Protein AF-0000000075575561 (afdb_homodimer)

InterPro domains:
  IPR001647 DNA-binding HTH domain, TetR-type [PF00440] (14-56)
  IPR001647 DNA-binding HTH domain, TetR-type [PS50977] (8-68)
  IPR009057 Homedomain-like superfamily [SSF46689] (5-78)

pLDDT: mean 93.34, std 9.16, range [44.0, 98.69]

Sequence (440 aa):
MGKYKVGKETKEKIYETSKTLFYEYGYTNTTCLKIAKESGANVGLINYYYGSKGGLGIDVYNEIMSSYKARVTEKLAELGIETSLLLQTAVEMRLINNNIRINKNFSRFYYDLLSENVIYKEQSVMTDFYRNLAESCGLNYSEFEIAFITYTNMGATQGSNLAYDAGLIDCSSLDFVNANIYLLLSNMRLDAKTIDAVILESQEIEKLFNVRIEKNFAISMGKYKVGKETKEKIYETSKTLFYEYGYTNTTCLKIAKESGANVGLINYYYGSKGGLGIDVYNEIMSSYKARVTEKLAELGIETSLLLQTAVEMRLINNNIRINKNFSRFYYDLLSENVIYKEQSVMTDFYRNLAESCGLNYSEFEIAFITYTNMGATQGSNLAYDAGLIDCSSLDFVNANIYLLLSNMRLDAKTIDAVILESQEIEKLFNVRIEKNFAIS

Solvent-accessible surface area (backbone atoms only — not comparable to full-atom values): 23310 Å² total; per-residue (Å²): 113,64,70,56,51,52,48,51,50,50,53,49,36,42,52,54,40,39,38,44,45,26,35,74,58,14,44,79,72,47,49,60,65,56,37,13,62,75,40,72,53,48,54,66,54,48,34,67,76,36,62,38,69,51,43,44,52,47,50,54,50,51,49,44,52,51,52,45,52,51,50,50,53,49,54,32,54,75,68,67,53,84,68,55,71,66,40,45,51,46,28,48,51,48,45,48,51,50,39,44,73,69,32,62,42,58,28,43,27,53,50,34,42,53,64,65,56,42,72,80,76,60,70,65,67,56,37,51,49,51,43,53,51,34,46,75,72,74,44,86,70,52,72,45,54,34,31,46,47,35,32,23,46,50,16,17,50,43,25,38,50,54,32,38,74,70,62,64,39,70,71,54,72,68,55,49,47,51,50,51,48,45,48,55,42,48,68,68,67,54,56,67,68,61,48,52,49,40,55,54,49,23,57,57,53,50,72,74,57,84,64,42,69,43,81,59,61,39,73,84,112,66,69,56,50,52,48,52,51,50,52,48,37,41,51,54,40,39,38,44,43,27,34,75,59,14,44,77,74,48,49,59,64,57,38,14,62,75,39,72,53,49,55,66,55,48,35,68,77,37,62,38,70,53,43,44,52,50,52,53,50,51,49,44,52,51,51,45,50,53,48,52,52,50,53,32,54,76,70,69,51,86,69,56,70,65,40,46,50,46,28,49,50,49,44,48,52,49,38,44,74,69,32,63,39,56,28,43,27,52,51,35,43,55,65,64,53,45,72,79,79,58,69,69,69,56,35,49,50,49,43,53,51,34,46,76,73,74,43,87,71,53,73,46,52,34,32,46,45,37,31,23,45,51,16,16,52,42,24,39,50,54,34,38,74,71,61,66,38,69,72,53,71,68,56,51,47,51,50,50,49,47,48,54,43,49,68,69,65,54,56,67,70,60,49,53,49,40,54,54,51,24,58,58,54,51,72,74,57,83,66,43,69,45,81,59,61,39,73,83

Radius of gyration: 23.65 Å; Cα contacts (8 Å, |Δi|>4): 477; chains: 2; bounding box: 53×62×73 Å

Organism: Acetobacterium woodii (strain ATCC 29683 / DSM 1030 / JCM 2381 / KCTC 1655 / WB1) (NCBI:txid931626)

Structure (mmCIF, N/CA/C/O backbone):
data_AF-0000000075575561-model_v1
#
loop_
_entity.id
_entity.type
_entity.pdbx_description
1 polymer 'Transcriptional regulator TetR family'
#
loop_
_atom_site.group_PDB
_atom_site.id
_atom_site.type_symbol
_atom_site.label_atom_id
_atom_site.label_alt_id
_atom_site.label_comp_id
_atom_site.label_asym_id
_atom_site.label_entity_id
_atom_site.label_seq_id
_atom_site.pdbx_PDB_ins_code
_atom_site.Cartn_x
_atom_site.Cartn_y
_atom_site.Cartn_z
_atom_site.occupancy
_atom_site.B_iso_or_equiv
_atom_site.auth_seq_id
_atom_site.auth_comp_id
_atom_site.auth_asym_id
_atom_site.auth_atom_id
_atom_site.pdbx_PDB_model_num
ATOM 1 N N . MET A 1 1 ? 23.312 18.672 33.469 1 46.94 1 MET A N 1
ATOM 2 C CA . MET A 1 1 ? 22.266 19.578 33 1 46.94 1 MET A CA 1
ATOM 3 C C . MET A 1 1 ? 22.641 20.203 31.688 1 46.94 1 MET A C 1
ATOM 5 O O . MET A 1 1 ? 21.797 20.344 30.797 1 46.94 1 MET A O 1
ATOM 9 N N . GLY A 1 2 ? 23.844 20.594 31.469 1 44 2 GLY A N 1
ATOM 10 C CA . GLY A 1 2 ? 24.359 21.219 30.25 1 44 2 GLY A CA 1
ATOM 11 C C . GLY A 1 2 ? 24.375 20.281 29.062 1 44 2 GLY A C 1
ATOM 12 O O . GLY A 1 2 ? 24.047 20.672 27.953 1 44 2 GLY A O 1
ATOM 13 N N . LYS A 1 3 ? 24.859 18.984 29.422 1 49.75 3 LYS A N 1
ATOM 14 C CA . LYS A 1 3 ? 24.969 17.984 28.344 1 49.75 3 LYS A CA 1
ATOM 15 C C . LYS A 1 3 ? 23.594 17.656 27.781 1 49.75 3 LYS A C 1
ATOM 17 O O . LYS A 1 3 ? 23.453 17.422 26.578 1 49.75 3 LYS A O 1
ATOM 22 N N . TYR A 1 4 ? 22.688 17.75 28.641 1 48.84 4 TYR A N 1
ATOM 23 C CA . TYR A 1 4 ? 21.312 17.469 28.234 1 48.84 4 TYR A CA 1
ATOM 24 C C . TYR A 1 4 ? 20.75 18.594 27.375 1 48.84 4 TYR A C 1
ATOM 26 O O . TYR A 1 4 ? 20.047 18.328 26.391 1 48.84 4 TYR A O 1
ATOM 34 N N . LYS A 1 5 ? 20.922 19.766 27.703 1 62.62 5 LYS A N 1
ATOM 35 C CA . LYS A 1 5 ? 20.438 20.938 26.953 1 62.62 5 LYS A CA 1
ATOM 36 C C . LYS A 1 5 ? 21.094 21.016 25.578 1 62.62 5 LYS A C 1
ATOM 38 O O . LYS A 1 5 ? 20.422 21.297 24.594 1 62.62 5 LYS A O 1
ATOM 43 N N . VAL A 1 6 ? 22.312 20.812 25.594 1 64.44 6 VAL A N 1
ATOM 44 C CA . VAL A 1 6 ? 23.062 20.812 24.344 1 64.44 6 VAL A CA 1
ATOM 45 C C . VAL A 1 6 ? 22.531 19.719 23.406 1 64.44 6 VAL A C 1
ATOM 47 O O . VAL A 1 6 ? 22.375 19.938 22.203 1 64.44 6 VAL A O 1
ATOM 50 N N . GLY A 1 7 ? 22.25 18.594 23.984 1 73.12 7 GLY A N 1
ATOM 51 C CA . GLY A 1 7 ? 21.672 17.5 23.219 1 73.12 7 GLY A CA 1
ATOM 52 C C . GLY A 1 7 ? 20.328 17.828 22.609 1 73.12 7 GLY A C 1
ATOM 53 O O . GLY A 1 7 ? 20.094 17.578 21.422 1 73.12 7 GLY A O 1
ATOM 54 N N . LYS A 1 8 ? 19.562 18.484 23.453 1 82.38 8 LYS A N 1
ATOM 55 C CA . LYS A 1 8 ? 18.234 18.875 22.984 1 82.38 8 LYS A CA 1
ATOM 56 C C . LYS A 1 8 ? 18.344 19.922 21.875 1 82.38 8 LYS A C 1
ATOM 58 O O . LYS A 1 8 ? 17.578 19.891 20.906 1 82.38 8 LYS A O 1
ATOM 63 N N . GLU A 1 9 ? 19.219 20.844 22.062 1 88.62 9 GLU A N 1
ATOM 64 C CA . GLU A 1 9 ? 19.438 21.875 21.047 1 88.62 9 GLU A CA 1
ATOM 65 C C . GLU A 1 9 ? 19.922 21.266 19.734 1 88.62 9 GLU A C 1
ATOM 67 O O . GLU A 1 9 ? 19.469 21.656 18.656 1 88.62 9 GLU A O 1
ATOM 72 N N . THR A 1 10 ? 20.828 20.312 19.812 1 91.81 10 THR A N 1
ATOM 73 C CA . THR A 1 10 ? 21.344 19.656 18.625 1 91.81 10 THR A CA 1
ATOM 74 C C . THR A 1 10 ? 20.234 18.875 17.906 1 91.81 10 THR A C 1
ATOM 76 O O . THR A 1 10 ? 20.125 18.922 16.688 1 91.81 10 THR A O 1
ATOM 79 N N . LYS A 1 11 ? 19.5 18.203 18.703 1 95.62 11 LYS A N 1
ATOM 80 C CA . LYS A 1 11 ? 18.375 17.453 18.141 1 95.62 11 LYS A CA 1
ATOM 81 C C . LYS A 1 11 ? 17.422 18.375 17.391 1 95.62 11 LYS A C 1
ATOM 83 O O . LYS A 1 11 ? 16.984 18.062 16.281 1 95.62 11 LYS A O 1
ATOM 88 N N . GLU A 1 12 ? 17.109 19.484 18 1 95.62 12 GLU A N 1
ATOM 89 C CA . GLU A 1 12 ? 16.219 20.469 17.391 1 95.62 12 GLU A CA 1
ATOM 90 C C . GLU A 1 12 ? 16.812 21.031 16.125 1 95.62 12 GLU A C 1
ATOM 92 O O . GLU A 1 12 ? 16.094 21.266 15.141 1 95.62 12 GLU A O 1
ATOM 97 N N . LYS A 1 13 ? 18.031 21.312 16.109 1 96.5 13 LYS A N 1
ATOM 98 C CA . LYS A 1 13 ? 18.703 21.828 14.93 1 96.5 13 LYS A CA 1
ATOM 99 C C . LYS A 1 13 ? 18.656 20.828 13.781 1 96.5 13 LYS A C 1
ATOM 101 O O . LYS A 1 13 ? 18.438 21.203 12.625 1 96.5 13 LYS A O 1
ATOM 106 N N . ILE A 1 14 ? 18.906 19.594 14.109 1 97.25 14 ILE A N 1
ATOM 107 C CA . ILE A 1 14 ? 18.812 18.531 13.109 1 97.25 14 ILE A CA 1
ATOM 108 C C . ILE A 1 14 ? 17.406 18.484 12.523 1 97.25 14 ILE A C 1
ATOM 110 O O . ILE A 1 14 ? 17.234 18.453 11.305 1 97.25 14 ILE A O 1
ATOM 114 N N . TYR A 1 15 ? 16.484 18.547 13.414 1 97.12 15 TYR A N 1
ATOM 115 C CA . TYR A 1 15 ? 15.094 18.469 13.016 1 97.12 15 TYR A CA 1
ATOM 116 C C . TYR A 1 15 ? 14.727 19.641 12.094 1 97.12 15 TYR A C 1
ATOM 118 O O . TYR A 1 15 ? 14.188 19.422 11.008 1 97.12 15 TYR A O 1
ATOM 126 N N . GLU A 1 16 ? 15.039 20.844 12.477 1 97.44 16 GLU A N 1
ATOM 127 C CA . GLU A 1 16 ? 14.695 22.031 11.711 1 97.44 16 GLU A CA 1
ATOM 128 C C . GLU A 1 16 ? 15.422 22.062 10.375 1 97.44 16 GLU A C 1
ATOM 130 O O . GLU A 1 16 ? 14.859 22.453 9.352 1 97.44 16 GLU A O 1
ATOM 135 N N . THR A 1 17 ? 16.609 21.688 10.398 1 98.06 17 THR A N 1
ATOM 136 C CA . THR A 1 17 ? 17.391 21.609 9.164 1 98.06 17 THR A CA 1
ATOM 137 C C . THR A 1 17 ? 16.781 20.578 8.211 1 98.06 17 THR A C 1
ATOM 139 O O . THR A 1 17 ? 16.672 20.828 7.008 1 98.06 17 THR A O 1
ATOM 142 N N . SER A 1 18 ? 16.438 19.438 8.758 1 98.25 18 SER A N 1
ATOM 143 C CA . SER A 1 18 ? 15.828 18.406 7.922 1 98.25 18 SER A CA 1
ATOM 144 C C . SER A 1 18 ? 14.531 18.891 7.293 1 98.25 18 SER A C 1
ATOM 146 O O . SER A 1 18 ? 14.266 18.625 6.121 1 98.25 18 SER A O 1
ATOM 148 N N . LYS A 1 19 ? 13.719 19.594 8.047 1 98.12 19 LYS A N 1
ATOM 149 C CA . LYS A 1 19 ? 12.477 20.141 7.516 1 98.12 19 LYS A CA 1
ATOM 150 C C . LYS A 1 19 ? 12.75 21.016 6.297 1 98.12 19 LYS A C 1
ATOM 152 O O . LYS A 1 19 ? 12.07 20.891 5.273 1 98.12 19 LYS A O 1
ATOM 157 N N . THR A 1 20 ? 13.711 21.844 6.465 1 98.44 20 THR A N 1
ATOM 158 C CA . THR A 1 20 ? 14.07 22.781 5.395 1 98.44 20 THR A CA 1
ATOM 159 C C . THR A 1 20 ? 14.555 22.016 4.164 1 98.44 20 THR A C 1
ATOM 161 O O . THR A 1 20 ? 14.102 22.281 3.049 1 98.44 20 THR A O 1
ATOM 164 N N . LEU A 1 21 ? 15.414 21.109 4.336 1 98.62 21 LEU A N 1
ATOM 165 C CA . LEU A 1 21 ? 16 20.359 3.232 1 98.62 21 LEU A CA 1
ATOM 166 C C . LEU A 1 21 ? 14.969 19.453 2.578 1 98.62 21 LEU A C 1
ATOM 168 O O . LEU A 1 21 ? 14.898 19.359 1.349 1 98.62 21 LEU A O 1
ATOM 172 N N . PHE A 1 22 ? 14.141 18.766 3.4 1 98.69 22 PHE A N 1
ATOM 173 C CA . PHE A 1 22 ? 13.078 17.906 2.877 1 98.69 22 PHE A CA 1
ATOM 174 C C . PHE A 1 22 ? 12.086 18.719 2.057 1 98.69 22 PHE A C 1
ATOM 176 O O . PHE A 1 22 ? 11.594 18.25 1.027 1 98.69 22 PHE A O 1
ATOM 183 N N . TYR A 1 23 ? 11.805 19.859 2.576 1 98.62 23 TYR A N 1
ATOM 184 C CA . TYR A 1 23 ? 10.859 20.703 1.85 1 98.62 23 TYR A CA 1
ATOM 185 C C . TYR A 1 23 ? 11.445 21.156 0.519 1 98.62 23 TYR A C 1
ATOM 187 O O . TYR A 1 23 ? 10.758 21.141 -0.506 1 98.62 23 TYR A O 1
ATOM 195 N N . GLU A 1 24 ? 12.68 21.531 0.469 1 98.12 24 GLU A N 1
ATOM 196 C CA . GLU A 1 24 ? 13.305 22.125 -0.7 1 98.12 24 GLU A CA 1
ATOM 197 C C . GLU A 1 24 ? 13.695 21.078 -1.729 1 98.12 24 GLU A C 1
ATOM 199 O O . GLU A 1 24 ? 13.555 21.281 -2.934 1 98.12 24 GLU A O 1
ATOM 204 N N . TYR A 1 25 ? 14.148 19.891 -1.261 1 97.75 25 TYR A N 1
ATOM 205 C CA . TYR A 1 25 ? 14.789 18.969 -2.199 1 97.75 25 TYR A CA 1
ATOM 206 C C . TYR A 1 25 ? 14.055 17.641 -2.234 1 97.75 25 TYR A C 1
ATOM 208 O O . TYR A 1 25 ? 14.344 16.781 -3.082 1 97.75 25 TYR A O 1
ATOM 216 N N . GLY A 1 26 ? 13.102 17.5 -1.33 1 98 26 GLY A N 1
ATOM 217 C CA . GLY A 1 26 ? 12.477 16.203 -1.196 1 98 26 GLY A CA 1
ATOM 218 C C . GLY A 1 26 ? 13.211 15.273 -0.25 1 98 26 GLY A C 1
ATOM 219 O O . GLY A 1 26 ? 14.352 15.555 0.141 1 98 26 GLY A O 1
ATOM 220 N N . TYR A 1 27 ? 12.531 14.273 0.134 1 97.62 27 TYR A N 1
ATOM 221 C CA . TYR A 1 27 ? 13.102 13.312 1.073 1 97.62 27 TYR A CA 1
ATOM 222 C C . TYR A 1 27 ? 14.188 12.469 0.407 1 97.62 27 TYR A C 1
ATOM 224 O O . TYR A 1 27 ? 15.258 12.258 0.982 1 97.62 27 TYR A O 1
ATOM 232 N N . THR A 1 28 ? 13.914 12.008 -0.788 1 96.56 28 THR A N 1
ATOM 233 C CA . THR A 1 28 ? 14.797 11.086 -1.496 1 96.56 28 THR A CA 1
ATOM 234 C C . THR A 1 28 ? 16.141 11.742 -1.777 1 96.56 28 THR A C 1
ATOM 236 O O . THR A 1 28 ? 17.203 11.133 -1.561 1 96.56 28 THR A O 1
ATOM 239 N N . ASN A 1 29 ? 16.141 12.953 -2.117 1 97.25 29 ASN A N 1
ATOM 240 C CA . ASN A 1 29 ? 17.344 13.633 -2.559 1 97.25 29 ASN A CA 1
ATOM 241 C C . ASN A 1 29 ? 18.094 14.273 -1.387 1 97.25 29 ASN A C 1
ATOM 243 O O . ASN A 1 29 ? 19.109 14.93 -1.578 1 97.25 29 ASN A O 1
ATOM 247 N N . THR A 1 30 ? 17.594 14.18 -0.233 1 98.25 30 THR A N 1
ATOM 248 C CA . THR A 1 30 ? 18.25 14.688 0.962 1 98.25 30 THR A CA 1
ATOM 249 C C . THR A 1 30 ? 18.984 13.562 1.697 1 98.25 30 THR A C 1
ATOM 251 O O . THR A 1 30 ? 18.375 12.539 2.027 1 98.25 30 THR A O 1
ATOM 254 N N . THR A 1 31 ? 20.297 13.766 1.965 1 97.19 31 THR A N 1
ATOM 255 C CA . THR A 1 31 ? 21.078 12.734 2.627 1 97.19 31 THR A CA 1
ATOM 256 C C . THR A 1 31 ? 21.344 13.109 4.082 1 97.19 31 THR A C 1
ATOM 258 O O . THR A 1 31 ? 21.266 14.281 4.449 1 97.19 31 THR A O 1
ATOM 261 N N . CYS A 1 32 ? 21.688 12.094 4.812 1 96.88 32 CYS A N 1
ATOM 262 C CA . CYS A 1 32 ? 22.078 12.344 6.195 1 96.88 32 CYS A CA 1
ATOM 263 C C . CYS A 1 32 ? 23.328 13.219 6.258 1 96.88 32 CYS A C 1
ATOM 265 O O . CYS A 1 32 ? 23.453 14.055 7.152 1 96.88 32 CYS A O 1
ATOM 267 N N . LEU A 1 33 ? 24.203 12.977 5.379 1 97.25 33 LEU A N 1
ATOM 268 C CA . LEU A 1 33 ? 25.422 13.766 5.328 1 97.25 33 LEU A CA 1
ATOM 269 C C . LEU A 1 33 ? 25.109 15.25 5.137 1 97.25 33 LEU A C 1
ATOM 271 O O . LEU A 1 33 ? 25.688 16.109 5.801 1 97.25 33 LEU A O 1
ATOM 275 N N . LYS A 1 34 ? 24.188 15.539 4.246 1 97.94 34 LYS A N 1
ATOM 276 C CA . LYS A 1 34 ? 23.812 16.922 3.988 1 97.94 34 LYS A CA 1
ATOM 277 C C . LYS A 1 34 ? 23.125 17.547 5.211 1 97.94 34 LYS A C 1
ATOM 279 O O . LYS A 1 34 ? 23.406 18.688 5.559 1 97.94 34 LYS A O 1
ATOM 284 N N . ILE A 1 35 ? 22.25 16.828 5.828 1 98.25 35 ILE A N 1
ATOM 285 C CA . ILE A 1 35 ? 21.562 17.297 7.023 1 98.25 35 ILE A CA 1
ATOM 286 C C . ILE A 1 35 ? 22.594 17.578 8.125 1 98.25 35 ILE A C 1
ATOM 288 O O . ILE A 1 35 ? 22.516 18.609 8.797 1 98.25 35 ILE A O 1
ATOM 292 N N . ALA A 1 36 ? 23.5 16.641 8.281 1 97.31 36 ALA A N 1
ATOM 293 C CA . ALA A 1 36 ? 24.547 16.797 9.289 1 97.31 36 ALA A CA 1
ATOM 294 C C . ALA A 1 36 ? 25.375 18.047 9.039 1 97.31 36 ALA A C 1
ATOM 296 O O . ALA A 1 36 ? 25.594 18.859 9.945 1 97.31 36 ALA A O 1
ATOM 297 N N . LYS A 1 37 ? 25.797 18.234 7.891 1 97.31 37 LYS A N 1
ATOM 298 C CA . LYS A 1 37 ? 26.625 19.375 7.508 1 97.31 37 LYS A CA 1
ATOM 299 C C . LYS A 1 37 ? 25.891 20.688 7.758 1 97.31 37 LYS A C 1
ATOM 301 O O . LYS A 1 37 ? 26.438 21.609 8.367 1 97.31 37 LYS A O 1
ATOM 306 N N . GLU A 1 38 ? 24.688 20.766 7.371 1 97.44 38 GLU A N 1
ATOM 307 C CA . GLU A 1 38 ? 23.938 22.016 7.434 1 97.44 38 GLU A CA 1
ATOM 308 C C . GLU A 1 38 ? 23.484 22.328 8.859 1 97.44 38 GLU A C 1
ATOM 310 O O . GLU A 1 38 ? 23.266 23.484 9.219 1 97.44 38 GLU A O 1
ATOM 315 N N . SER A 1 39 ? 23.297 21.281 9.633 1 96.75 39 SER A N 1
ATOM 316 C CA . SER A 1 39 ? 22.844 21.469 11.008 1 96.75 39 SER A CA 1
ATOM 317 C C . SER A 1 39 ? 24.016 21.688 11.953 1 96.75 39 SER A C 1
ATOM 319 O O . SER A 1 39 ? 23.828 22.078 13.109 1 96.75 39 SER A O 1
ATOM 321 N N . GLY A 1 40 ? 25.203 21.391 11.516 1 95.19 40 GLY A N 1
ATOM 322 C CA . GLY A 1 40 ? 26.375 21.484 12.367 1 95.19 40 GLY A CA 1
ATOM 323 C C . GLY A 1 40 ? 26.562 20.266 13.258 1 95.19 40 GLY A C 1
ATOM 324 O O . GLY A 1 40 ? 27.359 20.297 14.203 1 95.19 40 GLY A O 1
ATOM 325 N N . ALA A 1 41 ? 25.812 19.281 12.953 1 94.25 41 ALA A N 1
ATOM 326 C CA . ALA A 1 41 ? 25.922 18.016 13.672 1 94.25 41 ALA A CA 1
ATOM 327 C C . ALA A 1 41 ? 26.719 16.984 12.867 1 94.25 41 ALA A C 1
ATOM 329 O O . ALA A 1 41 ? 27.438 17.359 11.93 1 94.25 41 ALA A O 1
ATOM 330 N N . ASN A 1 42 ? 26.844 15.836 13.273 1 92.94 42 ASN A N 1
ATOM 331 C CA . ASN A 1 42 ? 27.422 14.742 12.492 1 92.94 42 ASN A CA 1
ATOM 332 C C . ASN A 1 42 ? 26.422 13.609 12.289 1 92.94 42 ASN A C 1
ATOM 334 O O . ASN A 1 42 ? 25.375 13.578 12.93 1 92.94 42 ASN A O 1
ATOM 338 N N . VAL A 1 43 ? 26.719 12.742 11.359 1 94.81 43 VAL A N 1
ATOM 339 C CA . VAL A 1 43 ? 25.812 11.688 10.938 1 94.81 43 VAL A CA 1
ATOM 340 C C . VAL A 1 43 ? 25.531 10.75 12.109 1 94.81 43 VAL A C 1
ATOM 342 O O . VAL A 1 43 ? 24.422 10.227 12.242 1 94.81 43 VAL A O 1
ATOM 345 N N . GLY A 1 44 ? 26.453 10.602 12.953 1 95.81 44 GLY A N 1
ATOM 346 C CA . GLY A 1 44 ? 26.266 9.766 14.133 1 95.81 44 GLY A CA 1
ATOM 347 C C . GLY A 1 44 ? 25.156 10.242 15.039 1 95.81 44 GLY A C 1
ATOM 348 O O . GLY A 1 44 ? 24.422 9.438 15.617 1 95.81 44 GLY A O 1
ATOM 349 N N . LEU A 1 45 ? 25.016 11.508 15.172 1 94.94 45 LEU A N 1
ATOM 350 C CA . LEU A 1 45 ? 23.984 12.086 16.016 1 94.94 45 LEU A CA 1
ATOM 351 C C . LEU A 1 45 ? 22.594 11.883 15.414 1 94.94 45 LEU A C 1
ATOM 353 O O . LEU A 1 45 ? 21.609 11.711 16.141 1 94.94 45 LEU A O 1
ATOM 357 N N . ILE A 1 46 ? 22.484 11.922 14.109 1 95.31 46 ILE A N 1
ATOM 358 C CA . ILE A 1 46 ? 21.219 11.633 13.445 1 95.31 46 ILE A CA 1
ATOM 359 C C . ILE A 1 46 ? 20.781 10.203 13.766 1 95.31 46 ILE A C 1
ATOM 361 O O . ILE A 1 46 ? 19.625 9.969 14.125 1 95.31 46 ILE A O 1
ATOM 365 N N . ASN A 1 47 ? 21.734 9.305 13.664 1 94.56 47 ASN A N 1
ATOM 366 C CA . ASN A 1 47 ? 21.453 7.91 13.992 1 94.56 47 ASN A CA 1
ATOM 367 C C . ASN A 1 47 ? 21.078 7.742 15.461 1 94.56 47 ASN A C 1
ATOM 369 O O . ASN A 1 47 ? 20.219 6.934 15.797 1 94.56 47 ASN A O 1
ATOM 373 N N . TYR A 1 48 ? 21.766 8.492 16.234 1 94.88 48 TYR A N 1
ATOM 374 C CA . TYR A 1 48 ? 21.516 8.43 17.672 1 94.88 48 TYR A CA 1
ATOM 375 C C . TYR A 1 48 ? 20.094 8.898 18 1 94.88 48 TYR A C 1
ATOM 377 O O . TYR A 1 48 ? 19.375 8.234 18.734 1 94.88 48 TYR A O 1
ATOM 385 N N . TYR A 1 49 ? 19.656 9.977 17.453 1 94.25 49 TYR A N 1
ATOM 386 C CA . TYR A 1 49 ? 18.391 10.586 17.828 1 94.25 49 TYR A CA 1
ATOM 387 C C . TYR A 1 49 ? 17.234 9.953 17.062 1 94.25 49 TYR A C 1
ATOM 389 O O . TYR A 1 49 ? 16.125 9.828 17.594 1 94.25 49 TYR A O 1
ATOM 397 N N . TYR A 1 50 ? 17.5 9.555 15.789 1 93.12 50 TYR A N 1
ATOM 398 C CA . TYR A 1 50 ? 16.375 9.188 14.93 1 93.12 50 TYR A CA 1
ATOM 399 C C . TYR A 1 50 ? 16.562 7.773 14.383 1 93.12 50 TYR A C 1
ATOM 401 O O . TYR A 1 50 ? 15.641 7.215 13.766 1 93.12 50 TYR A O 1
ATOM 409 N N . GLY A 1 51 ? 17.75 7.215 14.617 1 91.12 51 GLY A N 1
ATOM 410 C CA . GLY A 1 51 ? 18.031 5.867 14.148 1 91.12 51 GLY A CA 1
ATOM 411 C C . GLY A 1 51 ? 18.453 5.816 12.695 1 91.12 51 GLY A C 1
ATOM 412 O O . GLY A 1 51 ? 19.469 5.195 12.367 1 91.12 51 GLY A O 1
ATOM 413 N N . SER A 1 52 ? 17.719 6.465 11.812 1 89.62 52 SER A N 1
ATOM 414 C CA . SER A 1 52 ? 17.953 6.461 10.375 1 89.62 52 SER A CA 1
ATOM 415 C C . SER A 1 52 ? 17.312 7.672 9.711 1 89.62 52 SER A C 1
ATOM 417 O O . SER A 1 52 ? 16.594 8.43 10.352 1 89.62 52 SER A O 1
ATOM 419 N N . LYS A 1 53 ? 17.641 7.871 8.492 1 92.62 53 LYS A N 1
ATOM 420 C CA . LYS A 1 53 ? 16.938 8.898 7.727 1 92.62 53 LYS A CA 1
ATOM 421 C C . LYS A 1 53 ? 15.438 8.664 7.727 1 92.62 53 LYS A C 1
ATOM 423 O O . LYS A 1 53 ? 14.648 9.609 7.77 1 92.62 53 LYS A O 1
ATOM 428 N N . GLY A 1 54 ? 15.078 7.395 7.629 1 91.81 54 GLY A N 1
ATOM 429 C CA . GLY A 1 54 ? 13.672 7.031 7.676 1 91.81 54 GLY A CA 1
ATOM 430 C C . GLY A 1 54 ? 12.984 7.461 8.961 1 91.81 54 GLY A C 1
ATOM 431 O O . GLY A 1 54 ? 11.875 8 8.93 1 91.81 54 GLY A O 1
ATOM 432 N N . GLY A 1 55 ? 13.68 7.172 10.008 1 91.62 55 GLY A N 1
ATOM 433 C CA . GLY A 1 55 ? 13.156 7.621 11.289 1 91.62 55 GLY A CA 1
ATOM 434 C C . GLY A 1 55 ? 12.953 9.125 11.359 1 91.62 55 GLY A C 1
ATOM 435 O O . GLY A 1 55 ? 11.945 9.594 11.883 1 91.62 55 GLY A O 1
ATOM 436 N N . LEU A 1 56 ? 13.906 9.859 10.883 1 94.31 56 LEU A N 1
ATOM 437 C CA . LEU A 1 56 ? 13.82 11.32 10.852 1 94.31 56 LEU A CA 1
ATOM 438 C C . LEU A 1 56 ? 12.688 11.773 9.938 1 94.31 56 LEU A C 1
ATOM 440 O O . LEU A 1 56 ? 11.906 12.656 10.297 1 94.31 56 LEU A O 1
ATOM 444 N N . GLY A 1 57 ? 12.586 11.227 8.773 1 94.81 57 GLY A N 1
ATOM 445 C CA . GLY A 1 57 ? 11.531 11.562 7.824 1 94.81 57 GLY A CA 1
ATOM 446 C C . GLY A 1 57 ? 10.133 11.359 8.383 1 94.81 57 GLY A C 1
ATOM 447 O O . GLY A 1 57 ? 9.266 12.219 8.227 1 94.81 57 GLY A O 1
ATOM 448 N N . ILE A 1 58 ? 9.93 10.242 9.07 1 92.12 58 ILE A N 1
ATOM 449 C CA . ILE A 1 58 ? 8.617 9.93 9.625 1 92.12 58 ILE A CA 1
ATOM 450 C C . ILE A 1 58 ? 8.305 10.875 10.781 1 92.12 58 ILE A C 1
ATOM 452 O O . ILE A 1 58 ? 7.152 11.258 10.984 1 92.12 58 ILE A O 1
ATOM 456 N N . ASP A 1 59 ? 9.32 11.148 11.547 1 92.38 59 ASP A N 1
ATOM 457 C CA . ASP A 1 59 ? 9.109 12.102 12.633 1 92.38 59 ASP A CA 1
ATOM 458 C C . ASP A 1 59 ? 8.641 13.453 12.094 1 92.38 59 ASP A C 1
ATOM 460 O O . ASP A 1 59 ? 7.734 14.062 12.656 1 92.38 59 ASP A O 1
ATOM 464 N N . VAL A 1 60 ? 9.289 13.93 11.094 1 95.19 60 VAL A N 1
ATOM 465 C CA . VAL A 1 60 ? 8.898 15.18 10.461 1 95.19 60 VAL A CA 1
ATOM 466 C C . VAL A 1 60 ? 7.473 15.078 9.938 1 95.19 60 VAL A C 1
ATOM 468 O O . VAL A 1 60 ? 6.645 15.961 10.18 1 95.19 60 VAL A O 1
ATOM 471 N N . TYR A 1 61 ? 7.18 14.016 9.297 1 94.56 61 TYR A N 1
ATOM 472 C CA . TYR A 1 61 ? 5.844 13.797 8.758 1 94.56 61 TYR A CA 1
ATOM 473 C C . TYR A 1 61 ? 4.801 13.812 9.867 1 94.56 61 TYR A C 1
ATOM 475 O O . TYR A 1 61 ? 3.756 14.453 9.742 1 94.56 61 TYR A O 1
ATOM 483 N N . ASN A 1 62 ? 5.062 13.07 10.914 1 92.19 62 ASN A N 1
ATOM 484 C CA . ASN A 1 62 ? 4.129 12.984 12.031 1 92.19 62 ASN A CA 1
ATOM 485 C C . ASN A 1 62 ? 3.881 14.352 12.672 1 92.19 62 ASN A C 1
ATOM 487 O O . ASN A 1 62 ? 2.758 14.656 13.07 1 92.19 62 ASN A O 1
ATOM 491 N N . GLU A 1 63 ? 4.867 15.078 12.75 1 93.5 63 GLU A N 1
ATOM 492 C CA . GLU A 1 63 ? 4.727 16.406 13.32 1 93.5 63 GLU A CA 1
ATOM 493 C C . GLU A 1 63 ? 3.883 17.312 12.422 1 93.5 63 GLU A C 1
ATOM 495 O O . GLU A 1 63 ? 3.066 18.094 12.906 1 93.5 63 GLU A O 1
ATOM 500 N N . ILE A 1 64 ? 4.094 17.266 11.148 1 95.69 64 ILE A N 1
ATOM 501 C CA . ILE A 1 64 ? 3.287 18.016 10.195 1 95.69 64 ILE A CA 1
ATOM 502 C C . ILE A 1 64 ? 1.814 17.656 10.367 1 95.69 64 ILE A C 1
ATOM 504 O O . ILE A 1 64 ? 0.958 18.531 10.484 1 95.69 64 ILE A O 1
ATOM 508 N N . MET A 1 65 ? 1.545 16.391 10.438 1 94.06 65 MET A N 1
ATOM 509 C CA . MET A 1 65 ? 0.168 15.914 10.531 1 94.06 65 MET A CA 1
ATOM 510 C C . MET A 1 65 ? -0.469 16.328 11.852 1 94.06 65 MET A C 1
ATOM 512 O O . MET A 1 65 ? -1.65 16.672 11.891 1 94.06 65 MET A O 1
ATOM 516 N N . SER A 1 66 ? 0.321 16.25 12.875 1 94.31 66 SER A N 1
ATOM 517 C CA . SER A 1 66 ? -0.182 16.672 14.188 1 94.31 66 SER A CA 1
ATOM 518 C C . SER A 1 66 ? -0.512 18.156 14.203 1 94.31 66 SER A C 1
ATOM 520 O O . SER A 1 66 ? -1.554 18.562 14.727 1 94.31 66 SER A O 1
ATOM 522 N N . SER A 1 67 ? 0.403 18.953 13.688 1 97.12 67 SER A N 1
ATOM 523 C CA . SER A 1 67 ? 0.175 20.391 13.602 1 97.12 67 SER A CA 1
ATOM 524 C C . SER A 1 67 ? -1.015 20.703 12.703 1 97.12 67 SER A C 1
ATOM 526 O O . SER A 1 67 ? -1.79 21.625 13 1 97.12 67 SER A O 1
ATOM 528 N N . TYR A 1 68 ? -1.118 19.984 11.664 1 97.25 68 TYR A N 1
ATOM 529 C CA . TYR A 1 68 ? -2.223 20.172 10.727 1 97.25 68 TYR A CA 1
ATOM 530 C C . TYR A 1 68 ? -3.557 19.859 11.398 1 97.25 68 TYR A C 1
ATOM 532 O O . TYR A 1 68 ? -4.516 20.625 11.266 1 97.25 68 TYR A O 1
ATOM 540 N N . LYS A 1 69 ? -3.621 18.766 12.109 1 96.56 69 LYS A N 1
ATOM 541 C CA . LYS A 1 69 ? -4.824 18.391 12.844 1 96.56 69 LYS A CA 1
ATOM 542 C C . LYS A 1 69 ? -5.215 19.453 13.859 1 96.56 69 LYS A C 1
ATOM 544 O O . LYS A 1 69 ? -6.391 19.781 14 1 96.56 69 LYS A O 1
ATOM 549 N N . ALA A 1 70 ? -4.25 19.922 14.555 1 97.75 70 ALA A N 1
ATOM 550 C CA . ALA A 1 70 ? -4.5 20.969 15.547 1 97.75 70 ALA A CA 1
ATOM 551 C C . ALA A 1 70 ? -5.09 22.219 14.906 1 97.75 70 ALA A C 1
ATOM 553 O O . ALA A 1 70 ? -6.02 22.812 15.445 1 97.75 70 ALA A O 1
ATOM 554 N N . ARG A 1 71 ? -4.57 22.594 13.789 1 98.5 71 ARG A N 1
ATOM 555 C CA . ARG A 1 71 ? -5.043 23.781 13.094 1 98.5 71 ARG A CA 1
ATOM 556 C C . ARG A 1 71 ? -6.469 23.594 12.586 1 98.5 71 ARG A C 1
ATOM 558 O O . ARG A 1 71 ? -7.281 24.516 12.656 1 98.5 71 ARG A O 1
ATOM 565 N N . VAL A 1 72 ? -6.77 22.422 12.07 1 98.5 72 VAL A N 1
ATOM 566 C CA . VAL A 1 72 ? -8.125 22.125 11.609 1 98.5 72 VAL A CA 1
ATOM 567 C C . VAL A 1 72 ? -9.094 22.219 12.781 1 98.5 72 VAL A C 1
ATOM 569 O O . VAL A 1 72 ? -10.172 22.812 12.656 1 98.5 72 VAL A O 1
ATOM 572 N N . THR A 1 73 ? -8.711 21.656 13.898 1 98.25 73 THR A N 1
ATOM 573 C CA . THR A 1 73 ? -9.539 21.703 15.094 1 98.25 73 THR A CA 1
ATOM 574 C C . THR A 1 73 ? -9.812 23.141 15.508 1 98.25 73 THR A C 1
ATOM 576 O O . THR A 1 73 ? -10.945 23.5 15.844 1 98.25 73 THR A O 1
ATOM 579 N N . GLU A 1 74 ? -8.812 23.938 15.438 1 98.25 74 GLU A N 1
ATOM 580 C CA . GLU A 1 74 ? -8.945 25.344 15.781 1 98.25 74 GLU A CA 1
ATOM 581 C C . GLU A 1 74 ? -9.914 26.062 14.844 1 98.25 74 GLU A C 1
ATOM 583 O O . GLU A 1 74 ? -10.758 26.844 15.289 1 98.25 74 GLU A O 1
ATOM 588 N N . LYS A 1 75 ? -9.773 25.844 13.562 1 98.31 75 LYS A N 1
ATOM 589 C CA . LYS A 1 75 ? -10.625 26.484 12.562 1 98.31 75 LYS A CA 1
ATOM 590 C C . LYS A 1 75 ? -12.086 26.062 12.742 1 98.31 75 LYS A C 1
ATOM 592 O O . LYS A 1 75 ? -12.984 26.891 12.633 1 98.31 75 LYS A O 1
ATOM 597 N N . LEU A 1 76 ? -12.266 24.797 13.008 1 98.31 76 LEU A N 1
ATOM 598 C CA . LEU A 1 76 ? -13.617 24.297 13.25 1 98.31 76 LEU A CA 1
ATOM 599 C C . LEU A 1 76 ? -14.227 24.969 14.477 1 98.31 76 LEU A C 1
ATOM 601 O O . LEU A 1 76 ? -15.391 25.391 14.453 1 98.31 76 LEU A O 1
ATOM 605 N N . ALA A 1 77 ? -13.438 25.094 15.484 1 97.62 77 ALA A N 1
ATOM 606 C CA . ALA A 1 77 ? -13.898 25.734 16.719 1 97.62 77 ALA A CA 1
ATOM 607 C C . ALA A 1 77 ? -14.242 27.203 16.484 1 97.62 77 ALA A C 1
ATOM 609 O O . ALA A 1 77 ? -15.25 27.688 16.984 1 97.62 77 ALA A O 1
ATOM 610 N N . GLU A 1 78 ? -13.398 27.859 15.75 1 97.75 78 GLU A N 1
ATOM 611 C CA . GLU A 1 78 ? -13.625 29.266 15.422 1 97.75 78 GLU A CA 1
ATOM 612 C C . GLU A 1 78 ? -14.945 29.453 14.695 1 97.75 78 GLU A C 1
ATOM 614 O O . GLU A 1 78 ? -15.602 30.484 14.844 1 97.75 78 GLU A O 1
ATOM 619 N N . LEU A 1 79 ? -15.328 28.469 13.914 1 97.56 79 LEU A N 1
ATOM 620 C CA . LEU A 1 79 ? -16.547 28.547 13.109 1 97.56 79 LEU A CA 1
ATOM 621 C C . LEU A 1 79 ? -17.734 27.984 13.867 1 97.56 79 LEU A C 1
ATOM 623 O O . LEU A 1 79 ? -18.859 28.016 13.359 1 97.56 79 LEU A O 1
ATOM 627 N N . GLY A 1 80 ? -17.453 27.422 15.016 1 97.56 80 GLY A N 1
ATOM 628 C CA . GLY A 1 80 ? -18.531 26.859 15.82 1 97.56 80 GLY A CA 1
ATOM 629 C C . GLY A 1 80 ? -19.047 25.547 15.273 1 97.56 80 GLY A C 1
ATOM 630 O O . GLY A 1 80 ? -20.219 25.203 15.477 1 97.56 80 GLY A O 1
ATOM 631 N N . ILE A 1 81 ? -18.234 24.859 14.57 1 97.62 81 ILE A N 1
ATOM 632 C CA . ILE A 1 81 ? -18.641 23.594 13.969 1 97.62 81 ILE A CA 1
ATOM 633 C C . ILE A 1 81 ? -18.188 22.438 14.852 1 97.62 81 ILE A C 1
ATOM 635 O O . ILE A 1 81 ? -16.984 22.266 15.094 1 97.62 81 ILE A O 1
ATOM 639 N N . GLU A 1 82 ? -19.078 21.719 15.312 1 95.81 82 GLU A N 1
ATOM 640 C CA . GLU A 1 82 ? -18.797 20.516 16.078 1 95.81 82 GLU A CA 1
ATOM 641 C C . GLU A 1 82 ? -18.719 19.281 15.164 1 95.81 82 GLU A C 1
ATOM 643 O O . GLU A 1 82 ? -19.594 19.078 14.328 1 95.81 82 GLU A O 1
ATOM 648 N N . THR A 1 83 ? -17.688 18.516 15.32 1 96.06 83 THR A N 1
ATOM 649 C CA . THR A 1 83 ? -17.516 17.328 14.5 1 96.06 83 THR A CA 1
ATOM 650 C C . THR A 1 83 ? -17.188 16.109 15.359 1 96.06 83 THR A C 1
ATOM 652 O O . THR A 1 83 ? -16.547 16.25 16.406 1 96.06 83 THR A O 1
ATOM 655 N N . SER A 1 84 ? -17.719 14.945 14.922 1 96.06 84 SER A N 1
ATOM 656 C CA . SER A 1 84 ? -17.141 13.711 15.422 1 96.06 84 SER A CA 1
ATOM 657 C C . SER A 1 84 ? -15.695 13.539 14.953 1 96.06 84 SER A C 1
ATOM 659 O O . SER A 1 84 ? -15.25 14.242 14.039 1 96.06 84 SER A O 1
ATOM 661 N N . LEU A 1 85 ? -14.969 12.641 15.57 1 96.31 85 LEU A N 1
ATOM 662 C CA . LEU A 1 85 ? -13.609 12.352 15.133 1 96.31 85 LEU A CA 1
ATOM 663 C C . LEU A 1 85 ? -13.594 11.859 13.688 1 96.31 85 LEU A C 1
ATOM 665 O O . LEU A 1 85 ? -12.711 12.227 12.914 1 96.31 85 LEU A O 1
ATOM 669 N N . LEU A 1 86 ? -14.609 11.094 13.391 1 96.88 86 LEU A N 1
ATOM 670 C CA . LEU A 1 86 ? -14.758 10.539 12.047 1 96.88 86 LEU A CA 1
ATOM 671 C C . LEU A 1 86 ? -14.906 11.641 11.016 1 96.88 86 LEU A C 1
ATOM 673 O O . LEU A 1 86 ? -14.227 11.633 9.984 1 96.88 86 LEU A O 1
ATOM 677 N N . LEU A 1 87 ? -15.789 12.5 11.281 1 98 87 LEU A N 1
ATOM 678 C CA . LEU A 1 87 ? -16.047 13.602 10.359 1 98 87 LEU A CA 1
ATOM 679 C C . LEU A 1 87 ? -14.836 14.516 10.25 1 98 87 LEU A C 1
ATOM 681 O O . LEU A 1 87 ? -14.477 14.953 9.156 1 98 87 LEU A O 1
ATOM 685 N N . GLN A 1 88 ? -14.195 14.805 11.344 1 98 88 GLN A N 1
ATOM 686 C CA . GLN A 1 88 ? -12.992 15.633 11.32 1 98 88 GLN A CA 1
ATOM 687 C C . GLN A 1 88 ? -11.891 14.977 10.492 1 98 88 GLN A C 1
ATOM 689 O O . GLN A 1 88 ? -11.18 15.656 9.75 1 98 88 GLN A O 1
ATOM 694 N N . THR A 1 89 ? -11.719 13.68 10.648 1 97.62 89 THR A N 1
ATOM 695 C CA . THR A 1 89 ? -10.727 12.938 9.875 1 97.62 89 THR A CA 1
ATOM 696 C C . THR A 1 89 ? -10.977 13.086 8.383 1 97.62 89 THR A C 1
ATOM 698 O O . THR A 1 89 ? -10.047 13.32 7.609 1 97.62 89 THR A O 1
ATOM 701 N N . ALA A 1 90 ? -12.211 12.961 7.977 1 98.5 90 ALA A N 1
ATOM 702 C CA . ALA A 1 90 ? -12.562 13.117 6.57 1 98.5 90 ALA A CA 1
ATOM 703 C C . ALA A 1 90 ? -12.234 14.531 6.078 1 98.5 90 ALA A C 1
ATOM 705 O O . ALA A 1 90 ? -11.727 14.703 4.973 1 98.5 90 ALA A O 1
ATOM 706 N N . VAL A 1 91 ? -12.539 15.508 6.895 1 98.69 91 VAL A N 1
ATOM 707 C CA . VAL A 1 91 ? -12.234 16.891 6.547 1 98.69 91 VAL A CA 1
ATOM 708 C C . VAL A 1 91 ? -10.719 17.062 6.383 1 98.69 91 VAL A C 1
ATOM 710 O O . VAL A 1 91 ? -10.266 17.688 5.422 1 98.69 91 VAL A O 1
ATOM 713 N N . GLU A 1 92 ? -9.984 16.5 7.293 1 98.25 92 GLU A N 1
ATOM 714 C CA . GLU A 1 92 ? -8.531 16.562 7.23 1 98.25 92 GLU A CA 1
ATOM 715 C C . GLU A 1 92 ? -8.008 15.914 5.953 1 98.25 92 GLU A C 1
ATOM 717 O O . GLU A 1 92 ? -7.094 16.438 5.312 1 98.25 92 GLU A O 1
ATOM 722 N N . MET A 1 93 ? -8.531 14.789 5.59 1 98.12 93 MET A N 1
ATOM 723 C CA . MET A 1 93 ? -8.117 14.086 4.375 1 98.12 93 MET A CA 1
ATOM 724 C C . MET A 1 93 ? -8.336 14.961 3.145 1 98.12 93 MET A C 1
ATOM 726 O O . MET A 1 93 ? -7.496 15 2.246 1 98.12 93 MET A O 1
ATOM 730 N N . ARG A 1 94 ? -9.453 15.656 3.119 1 98.56 94 ARG A N 1
ATOM 731 C CA . ARG A 1 94 ? -9.766 16.531 1.994 1 98.56 94 ARG A CA 1
ATOM 732 C C . ARG A 1 94 ? -8.789 17.703 1.92 1 98.56 94 ARG A C 1
ATOM 734 O O . ARG A 1 94 ? -8.273 18.016 0.846 1 98.56 94 ARG A O 1
ATOM 741 N N . LEU A 1 95 ? -8.547 18.281 3.062 1 98.56 95 LEU A N 1
ATOM 742 C CA . LEU A 1 95 ? -7.676 19.453 3.107 1 98.56 95 LEU A CA 1
ATOM 743 C C . LEU A 1 95 ? -6.234 19.062 2.781 1 98.56 95 LEU A C 1
ATOM 745 O O . LEU A 1 95 ? -5.531 19.797 2.09 1 98.56 95 LEU A O 1
ATOM 749 N N . ILE A 1 96 ? -5.809 17.969 3.262 1 98 96 ILE A N 1
ATOM 750 C CA . ILE A 1 96 ? -4.465 17.469 2.973 1 98 96 ILE A CA 1
ATOM 751 C C . ILE A 1 96 ? -4.34 17.172 1.481 1 98 96 ILE A C 1
ATOM 753 O O . ILE A 1 96 ? -3.324 17.5 0.86 1 98 96 ILE A O 1
ATOM 757 N N . ASN A 1 97 ? -5.328 16.469 0.971 1 97.81 97 ASN A N 1
ATOM 758 C CA . ASN A 1 97 ? -5.332 16.188 -0.46 1 97.81 97 ASN A CA 1
ATOM 759 C C . ASN A 1 97 ? -5.16 17.453 -1.285 1 97.81 97 ASN A C 1
ATOM 761 O O . ASN A 1 97 ? -4.422 17.469 -2.273 1 97.81 97 ASN A O 1
ATOM 765 N N . ASN A 1 98 ? -5.832 18.469 -0.881 1 97.31 98 ASN A N 1
ATOM 766 C CA . ASN A 1 98 ? -5.688 19.766 -1.562 1 97.31 98 ASN A CA 1
ATOM 767 C C . ASN A 1 98 ? -4.25 20.266 -1.49 1 97.31 98 ASN A C 1
ATOM 769 O O . ASN A 1 98 ? -3.713 20.766 -2.484 1 97.31 98 ASN A O 1
ATOM 773 N N . ASN A 1 99 ? -3.639 20.172 -0.344 1 98.12 99 ASN A N 1
ATOM 774 C CA . ASN A 1 99 ? -2.262 20.625 -0.175 1 98.12 99 ASN A CA 1
ATOM 775 C C . ASN A 1 99 ? -1.293 19.812 -1.026 1 98.12 99 ASN A C 1
ATOM 777 O O . ASN A 1 99 ? -0.322 20.344 -1.559 1 98.12 99 ASN A O 1
ATOM 781 N N . ILE A 1 100 ? -1.538 18.562 -1.145 1 97.19 100 ILE A N 1
ATOM 782 C CA . ILE A 1 100 ? -0.7 17.688 -1.968 1 97.19 100 ILE A CA 1
ATOM 783 C C . ILE A 1 100 ? -0.759 18.156 -3.424 1 97.19 100 ILE A C 1
ATOM 785 O O . ILE A 1 100 ? 0.251 18.125 -4.129 1 97.19 100 ILE A O 1
ATOM 789 N N . ARG A 1 101 ? -1.906 18.641 -3.877 1 95.38 101 ARG A N 1
ATOM 790 C CA . ARG A 1 101 ? -2.125 19.016 -5.27 1 95.38 101 ARG A CA 1
ATOM 791 C C . ARG A 1 101 ? -1.521 20.375 -5.574 1 95.38 101 ARG A C 1
ATOM 793 O O . ARG A 1 101 ? -1.051 20.625 -6.688 1 95.38 101 ARG A O 1
ATOM 800 N N . ILE A 1 102 ? -1.441 21.234 -4.594 1 95.75 102 ILE A N 1
ATOM 801 C CA . ILE A 1 102 ? -1.105 22.625 -4.918 1 95.75 102 ILE A CA 1
ATOM 802 C C . ILE A 1 102 ? 0.314 22.938 -4.449 1 95.75 102 ILE A C 1
ATOM 804 O O . ILE A 1 102 ? 0.964 23.844 -4.973 1 95.75 102 ILE A O 1
ATOM 808 N N . ASN A 1 103 ? 0.762 22.297 -3.379 1 97.69 103 ASN A N 1
ATOM 809 C CA . ASN A 1 103 ? 2.107 22.516 -2.857 1 97.69 103 ASN A CA 1
ATOM 810 C C . ASN A 1 103 ? 3.086 21.469 -3.389 1 97.69 103 ASN A C 1
ATOM 812 O O . ASN A 1 103 ? 3.225 20.391 -2.807 1 97.69 103 ASN A O 1
ATOM 816 N N . LYS A 1 104 ? 3.809 21.797 -4.367 1 97.31 104 LYS A N 1
ATOM 817 C CA . LYS A 1 104 ? 4.668 20.859 -5.074 1 97.31 104 LYS A CA 1
ATOM 818 C C . LYS A 1 104 ? 5.781 20.344 -4.168 1 97.31 104 LYS A C 1
ATOM 820 O O . LYS A 1 104 ? 6.219 19.203 -4.301 1 97.31 104 LYS A O 1
ATOM 825 N N . ASN A 1 105 ? 6.254 21.188 -3.297 1 98.44 105 ASN A N 1
ATOM 826 C CA . ASN A 1 105 ? 7.309 20.781 -2.379 1 98.44 105 ASN A CA 1
ATOM 827 C C . ASN A 1 105 ? 6.801 19.766 -1.361 1 98.44 105 ASN A C 1
ATOM 829 O O . ASN A 1 105 ? 7.441 18.734 -1.127 1 98.44 105 ASN A O 1
ATOM 833 N N . PHE A 1 106 ? 5.648 20.062 -0.833 1 98.19 106 PHE A N 1
ATOM 834 C CA . PHE A 1 106 ? 5.043 19.094 0.071 1 98.19 106 PHE A CA 1
ATOM 835 C C . PHE A 1 106 ? 4.727 17.797 -0.663 1 98.19 106 PHE A C 1
ATOM 837 O O . PHE A 1 106 ? 4.965 16.703 -0.14 1 98.19 106 PHE A O 1
ATOM 844 N N . SER A 1 107 ? 4.207 17.969 -1.83 1 97.94 107 SER A N 1
ATOM 845 C CA . SER A 1 107 ? 3.875 16.812 -2.656 1 97.94 107 SER A CA 1
ATOM 846 C C . SER A 1 107 ? 5.094 15.922 -2.877 1 97.94 107 SER A C 1
ATOM 848 O O . SER A 1 107 ? 5.016 14.703 -2.707 1 97.94 107 SER A O 1
ATOM 850 N N . ARG A 1 108 ? 6.152 16.531 -3.211 1 97.88 108 ARG A N 1
ATOM 851 C CA . ARG A 1 108 ? 7.379 15.773 -3.451 1 97.88 108 ARG A CA 1
ATOM 852 C C . ARG A 1 108 ? 7.824 15.039 -2.191 1 97.88 108 ARG A C 1
ATOM 854 O O . ARG A 1 108 ? 8.188 13.859 -2.25 1 97.88 108 ARG A O 1
ATOM 861 N N . PHE A 1 109 ? 7.836 15.727 -1.08 1 98.19 109 PHE A N 1
ATOM 862 C CA . PHE A 1 109 ? 8.203 15.117 0.193 1 98.19 109 PHE A CA 1
ATOM 863 C C . PHE A 1 109 ? 7.301 13.93 0.503 1 98.19 109 PHE A C 1
ATOM 865 O O . PHE A 1 109 ? 7.785 12.852 0.854 1 98.19 109 PHE A O 1
ATOM 872 N N . TYR A 1 110 ? 6 14.102 0.328 1 96.94 110 TYR A N 1
ATOM 873 C CA . TYR A 1 110 ? 4.984 13.102 0.619 1 96.94 110 TYR A CA 1
ATOM 874 C C . TYR A 1 110 ? 5.18 11.859 -0.25 1 96.94 110 TYR A C 1
ATOM 876 O O . TYR A 1 110 ? 5.25 10.742 0.26 1 96.94 110 TYR A O 1
ATOM 884 N N . TYR A 1 111 ? 5.355 12 -1.488 1 95.69 111 TYR A N 1
ATOM 885 C CA . TYR A 1 111 ? 5.469 10.891 -2.424 1 95.69 111 TYR A CA 1
ATOM 886 C C . TYR A 1 111 ? 6.809 10.18 -2.27 1 95.69 111 TYR A C 1
ATOM 888 O O . TYR A 1 111 ? 6.902 8.969 -2.457 1 95.69 111 TYR A O 1
ATOM 896 N N . ASP A 1 112 ? 7.836 10.969 -1.897 1 95.81 112 ASP A N 1
ATOM 897 C CA . ASP A 1 112 ? 9.117 10.336 -1.59 1 95.81 112 ASP A CA 1
ATOM 898 C C . ASP A 1 112 ? 8.977 9.359 -0.422 1 95.81 112 ASP A C 1
ATOM 900 O O . ASP A 1 112 ? 9.523 8.258 -0.464 1 95.81 112 ASP A O 1
ATOM 904 N N . LEU A 1 113 ? 8.273 9.797 0.596 1 93.81 113 LEU A N 1
ATOM 905 C CA . LEU A 1 113 ? 8.07 8.938 1.757 1 93.81 113 LEU A CA 1
ATOM 906 C C . LEU A 1 113 ? 7.309 7.672 1.371 1 93.81 113 LEU A C 1
ATOM 908 O O . LEU A 1 113 ? 7.672 6.57 1.795 1 93.81 113 LEU A O 1
ATOM 912 N N . LEU A 1 114 ? 6.254 7.859 0.588 1 91.75 114 LEU A N 1
ATOM 913 C CA . LEU A 1 114 ? 5.461 6.723 0.132 1 91.75 114 LEU A CA 1
ATOM 914 C C . LEU A 1 114 ? 6.316 5.758 -0.68 1 91.75 114 LEU A C 1
ATOM 916 O O . LEU A 1 114 ? 6.309 4.551 -0.422 1 91.75 114 LEU A O 1
ATOM 920 N N . SER A 1 115 ? 7.113 6.293 -1.521 1 90.62 115 SER A N 1
ATOM 921 C CA . SER A 1 115 ? 7.875 5.488 -2.465 1 90.62 115 SER A CA 1
ATOM 922 C C . SER A 1 115 ? 8.977 4.699 -1.755 1 90.62 115 SER A C 1
ATOM 924 O O . SER A 1 115 ? 9.352 3.611 -2.197 1 90.62 115 SER A O 1
ATOM 926 N N . GLU A 1 116 ? 9.414 5.223 -0.648 1 89.31 116 GLU A N 1
ATOM 927 C CA . GLU A 1 116 ? 10.5 4.562 0.066 1 89.31 116 GLU A CA 1
ATOM 928 C C . GLU A 1 116 ? 9.961 3.68 1.19 1 89.31 116 GLU A C 1
ATOM 930 O O . GLU A 1 116 ? 10.742 3.094 1.949 1 89.31 116 GLU A O 1
ATOM 935 N N . ASN A 1 117 ? 8.625 3.543 1.338 1 87.06 117 ASN A N 1
ATOM 936 C CA . ASN A 1 117 ? 7.961 2.689 2.32 1 87.06 117 ASN A CA 1
ATOM 937 C C . ASN A 1 117 ? 8.391 3.035 3.742 1 87.06 117 ASN A C 1
ATOM 939 O O . ASN A 1 117 ? 8.609 2.143 4.562 1 87.06 117 ASN A O 1
ATOM 943 N N . VAL A 1 118 ? 8.539 4.27 4.078 1 85.5 118 VAL A N 1
ATOM 944 C CA . VAL A 1 118 ? 9.094 4.715 5.352 1 85.5 118 VAL A CA 1
ATOM 945 C C . VAL A 1 118 ? 8.086 4.465 6.469 1 85.5 118 VAL A C 1
ATOM 947 O O . VAL A 1 118 ? 8.461 4.324 7.637 1 85.5 118 VAL A O 1
ATOM 950 N N . ILE A 1 119 ? 6.84 4.312 6.215 1 77.94 119 ILE A N 1
ATOM 951 C CA . ILE A 1 119 ? 5.758 4.297 7.195 1 77.94 119 ILE A CA 1
ATOM 952 C C . ILE A 1 119 ? 5.766 2.973 7.953 1 77.94 119 ILE A C 1
ATOM 954 O O . ILE A 1 119 ? 5.164 2.859 9.023 1 77.94 119 ILE A O 1
ATOM 958 N N . TYR A 1 120 ? 6.379 1.932 7.562 1 73.81 120 TYR A N 1
ATOM 959 C CA . TYR A 1 120 ? 6.336 0.624 8.203 1 73.81 120 TYR A CA 1
ATOM 960 C C . TYR A 1 120 ? 7.383 0.521 9.305 1 73.81 120 TYR A C 1
ATOM 962 O O . TYR A 1 120 ? 7.492 -0.511 9.977 1 73.81 120 TYR A O 1
ATOM 970 N N . LYS A 1 121 ? 8.102 1.569 9.664 1 63.19 121 LYS A N 1
ATOM 971 C CA . LYS A 1 121 ? 9.156 1.513 10.664 1 63.19 121 LYS A CA 1
ATOM 972 C C . LYS A 1 121 ? 8.68 2.053 12.008 1 63.19 121 LYS A C 1
ATOM 974 O O . LYS A 1 121 ? 9.289 1.792 13.047 1 63.19 121 LYS A O 1
ATOM 979 N N . GLU A 1 122 ? 7.566 2.908 12.031 1 61.19 122 GLU A N 1
ATOM 980 C CA . GLU A 1 122 ? 7.062 3.447 13.297 1 61.19 122 GLU A CA 1
ATOM 981 C C . GLU A 1 122 ? 5.715 2.826 13.656 1 61.19 122 GLU A C 1
ATOM 983 O O . GLU A 1 122 ? 4.703 3.1 13.008 1 61.19 122 GLU A O 1
ATOM 988 N N . GLN A 1 123 ? 5.602 1.746 14.32 1 61.25 123 GLN A N 1
ATOM 989 C CA . GLN A 1 123 ? 4.473 0.884 14.648 1 61.25 123 GLN A CA 1
ATOM 990 C C . GLN A 1 123 ? 3.391 1.656 15.398 1 61.25 123 GLN A C 1
ATOM 992 O O . GLN A 1 123 ? 2.213 1.582 15.047 1 61.25 123 GLN A O 1
ATOM 997 N N . SER A 1 124 ? 3.803 2.467 16.281 1 62.84 124 SER A N 1
ATOM 998 C CA . SER A 1 124 ? 2.893 2.73 17.391 1 62.84 124 SER A CA 1
ATOM 999 C C . SER A 1 124 ? 1.972 3.906 17.078 1 62.84 124 SER A C 1
ATOM 1001 O O . SER A 1 124 ? 0.768 3.844 17.344 1 62.84 124 SER A O 1
ATOM 1003 N N . VAL A 1 125 ? 2.281 4.746 16.234 1 75.06 125 VAL A N 1
ATOM 1004 C CA . VAL A 1 125 ? 1.494 5.969 16.125 1 75.06 1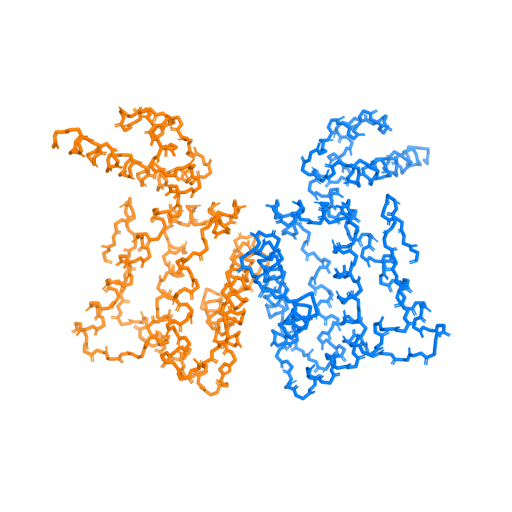25 VAL A CA 1
ATOM 1005 C C . VAL A 1 125 ? 0.303 5.746 15.203 1 75.06 125 VAL A C 1
ATOM 1007 O O . VAL A 1 125 ? -0.799 6.23 15.469 1 75.06 125 VAL A O 1
ATOM 1010 N N . MET A 1 126 ? 0.333 4.953 14.297 1 84.81 126 MET A N 1
ATOM 1011 C CA . MET A 1 126 ? -0.734 4.793 13.312 1 84.81 126 MET A CA 1
ATOM 1012 C C . MET A 1 126 ? -1.81 3.842 13.828 1 84.81 126 MET A C 1
ATOM 1014 O O . MET A 1 126 ? -3.002 4.074 13.609 1 84.81 126 MET A O 1
ATOM 1018 N N . THR A 1 127 ? -1.425 2.859 14.57 1 89.88 127 THR A N 1
ATOM 1019 C CA . THR A 1 127 ? -2.396 1.918 15.125 1 89.88 127 THR A CA 1
ATOM 1020 C C . THR A 1 127 ? -3.262 2.592 16.188 1 89.88 127 THR A C 1
ATOM 1022 O O . THR A 1 127 ? -4.461 2.32 16.281 1 89.88 127 THR A O 1
ATOM 1025 N N . ASP A 1 128 ? -2.635 3.512 16.922 1 89.5 128 ASP A N 1
ATOM 1026 C CA 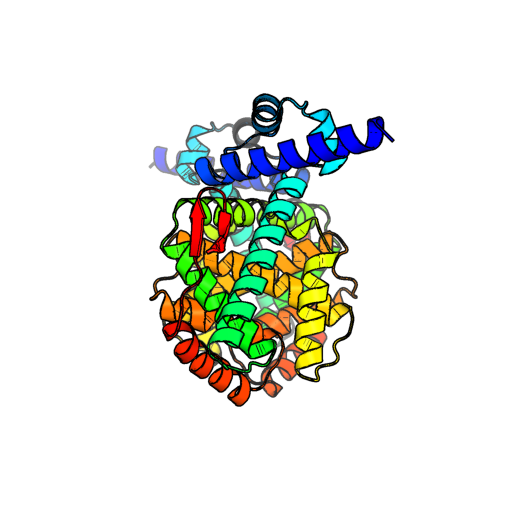. ASP A 1 128 ? -3.389 4.242 17.922 1 89.5 128 ASP A CA 1
ATOM 1027 C C . ASP A 1 128 ? -4.438 5.148 17.281 1 89.5 128 ASP A C 1
ATOM 1029 O O . ASP A 1 128 ? -5.543 5.297 17.812 1 89.5 128 ASP A O 1
ATOM 1033 N N . PHE A 1 129 ? -4.078 5.672 16.266 1 90 129 PHE A N 1
ATOM 1034 C CA . PHE A 1 129 ? -5.02 6.523 15.547 1 90 129 PHE A CA 1
ATOM 1035 C C . PHE A 1 129 ? -6.262 5.734 15.148 1 90 129 PHE A C 1
ATOM 1037 O O . PHE A 1 129 ? -7.387 6.16 15.422 1 90 129 PHE A O 1
ATOM 1044 N N . TYR A 1 130 ? -6.113 4.641 14.547 1 92.88 130 TYR A N 1
ATOM 1045 C CA . TYR A 1 130 ? -7.234 3.84 14.07 1 92.88 130 TYR A CA 1
ATOM 1046 C C . TYR A 1 130 ? -8.031 3.26 15.234 1 92.88 130 TYR A C 1
ATOM 1048 O O . TYR A 1 130 ? -9.25 3.113 15.148 1 92.88 130 TYR A O 1
ATOM 1056 N N . ARG A 1 131 ? -7.297 2.936 16.234 1 94 131 ARG A N 1
ATOM 1057 C CA . ARG A 1 131 ? -7.98 2.479 17.438 1 94 131 ARG A CA 1
ATOM 1058 C C . ARG A 1 131 ? -8.922 3.555 17.969 1 94 131 ARG A C 1
ATOM 1060 O O . ARG A 1 131 ? -10.086 3.279 18.25 1 94 131 ARG A O 1
ATOM 1067 N N . ASN A 1 132 ? -8.414 4.762 18.125 1 94.56 132 ASN A N 1
ATOM 1068 C CA . ASN A 1 132 ? -9.211 5.875 18.625 1 94.56 132 ASN A CA 1
ATOM 1069 C C . ASN A 1 132 ? -10.391 6.172 17.703 1 94.56 132 ASN A C 1
ATOM 1071 O O . ASN A 1 132 ? -11.492 6.469 18.172 1 94.56 132 ASN A O 1
ATOM 1075 N N . LEU A 1 133 ? -10.133 6.145 16.438 1 94.75 133 LEU A N 1
ATOM 1076 C CA . LEU A 1 133 ? -11.18 6.375 15.445 1 94.75 133 LEU A CA 1
ATOM 1077 C C . LEU A 1 133 ? -12.289 5.332 15.578 1 94.75 133 LEU A C 1
ATOM 1079 O O . LEU A 1 133 ? -13.469 5.676 15.617 1 94.75 133 LEU A O 1
ATOM 1083 N N . ALA A 1 134 ? -11.883 4.066 15.688 1 94.94 134 ALA A N 1
ATOM 1084 C CA . ALA A 1 134 ? -12.844 2.977 15.836 1 94.94 134 ALA A CA 1
ATOM 1085 C C . ALA A 1 134 ? -13.656 3.133 17.109 1 94.94 134 ALA A C 1
ATOM 1087 O O . ALA A 1 134 ? -14.883 2.992 17.109 1 94.94 134 ALA A O 1
ATOM 1088 N N . GLU A 1 135 ? -12.977 3.445 18.156 1 95 135 GLU A N 1
ATOM 1089 C CA . GLU A 1 135 ? -13.625 3.598 19.453 1 95 135 GLU A CA 1
ATOM 1090 C C . GLU A 1 135 ? -14.617 4.758 19.438 1 95 135 GLU A C 1
ATOM 1092 O O . GLU A 1 135 ? -15.688 4.68 20.047 1 95 135 GLU A O 1
ATOM 1097 N N . SER A 1 136 ? -14.25 5.793 18.781 1 94.19 136 SER A N 1
ATOM 1098 C CA . SER A 1 136 ? -15.133 6.953 18.672 1 94.19 136 SER A CA 1
ATOM 1099 C C . SER A 1 136 ? -16.422 6.609 17.938 1 94.19 136 SER A C 1
ATOM 1101 O O . SER A 1 136 ? -17.422 7.316 18.062 1 94.19 136 SER A O 1
ATOM 1103 N N . CYS A 1 137 ? -16.469 5.535 17.156 1 94.06 137 CYS A N 1
ATOM 1104 C CA . CYS A 1 137 ? -17.625 5.094 16.391 1 94.06 137 CYS A CA 1
ATOM 1105 C C . CYS A 1 137 ? -18.328 3.941 17.094 1 94.06 137 CYS A C 1
ATOM 1107 O O . CYS A 1 137 ? -19.25 3.33 16.547 1 94.06 137 CYS A O 1
ATOM 1109 N N . GLY A 1 138 ? -17.828 3.586 18.281 1 93.81 138 GLY A N 1
ATOM 1110 C CA . GLY A 1 138 ? -18.422 2.512 19.047 1 93.81 138 GLY A CA 1
ATOM 1111 C C . GLY A 1 138 ? -18 1.132 18.594 1 93.81 138 GLY A C 1
ATOM 1112 O O . GLY A 1 138 ? -18.672 0.139 18.859 1 93.81 138 GLY A O 1
ATOM 1113 N N . LEU A 1 139 ? -16.906 1.116 17.812 1 93.94 139 LEU A N 1
ATOM 1114 C CA . LEU A 1 139 ? -16.391 -0.159 17.328 1 93.94 139 LEU A CA 1
ATOM 1115 C C . LEU A 1 139 ? -15.266 -0.672 18.219 1 93.94 139 LEU A C 1
ATOM 1117 O O . LEU A 1 139 ? -14.375 0.088 18.609 1 93.94 139 LEU A O 1
ATOM 1121 N N . ASN A 1 140 ? -15.398 -1.937 18.594 1 93 140 ASN A N 1
ATOM 1122 C CA . ASN A 1 140 ? -14.383 -2.572 19.422 1 93 140 ASN A CA 1
ATOM 1123 C C . ASN A 1 140 ? -13.648 -3.672 18.656 1 93 140 ASN A C 1
ATOM 1125 O O . ASN A 1 140 ? -14.008 -4.848 18.766 1 93 140 ASN A O 1
ATOM 1129 N N . TYR A 1 141 ? -12.523 -3.316 18.109 1 94.75 141 TYR A N 1
ATOM 1130 C CA . TYR A 1 141 ? -11.719 -4.238 17.312 1 94.75 141 TYR A CA 1
ATOM 1131 C C . TYR A 1 141 ? -10.648 -4.91 18.156 1 94.75 141 TYR A C 1
ATOM 1133 O O . TYR A 1 141 ? -10.172 -4.328 19.141 1 94.75 141 TYR A O 1
ATOM 1141 N N . SER A 1 142 ? -10.336 -6.117 17.812 1 95.44 142 SER A N 1
ATOM 1142 C CA . SER A 1 142 ? -9.188 -6.789 18.406 1 95.44 142 SER A CA 1
ATOM 1143 C C . SER A 1 142 ? -7.879 -6.125 17.984 1 95.44 142 SER A C 1
ATOM 1145 O O . SER A 1 142 ? -7.859 -5.32 17.047 1 95.44 142 SER A O 1
ATOM 1147 N N . GLU A 1 143 ? -6.793 -6.422 18.641 1 94.38 143 GLU A N 1
ATOM 1148 C CA . GLU A 1 143 ? -5.48 -5.898 18.281 1 94.38 143 GLU A CA 1
ATOM 1149 C C . GLU A 1 143 ? -5.109 -6.277 16.859 1 94.38 143 GLU A C 1
ATOM 1151 O O . GLU A 1 143 ? -4.535 -5.473 16.125 1 94.38 143 GLU A O 1
ATOM 1156 N N . PHE A 1 144 ? -5.473 -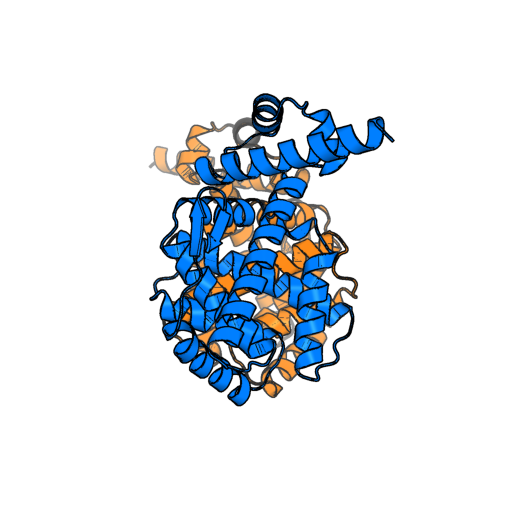7.469 16.484 1 95.75 144 PHE A N 1
ATOM 1157 C CA . PHE A 1 144 ? -5.238 -7.906 15.117 1 95.75 144 PHE A CA 1
ATOM 1158 C C . PHE A 1 144 ? -6.012 -7.039 14.133 1 95.75 144 PHE A C 1
ATOM 1160 O O . PHE A 1 144 ? -5.449 -6.559 13.148 1 95.75 144 PHE A O 1
ATOM 1167 N N . GLU A 1 145 ? -7.25 -6.879 14.438 1 95.44 145 GLU A N 1
ATOM 1168 C CA . GLU A 1 145 ? -8.102 -6.125 13.516 1 95.44 145 GLU A CA 1
ATOM 1169 C C . GLU A 1 145 ? -7.602 -4.695 13.352 1 95.44 145 GLU A C 1
ATOM 1171 O O . GLU A 1 145 ? -7.57 -4.164 12.242 1 95.44 145 GLU A O 1
ATOM 1176 N N . ILE A 1 146 ? -7.164 -4.086 14.445 1 95.38 146 ILE A N 1
ATOM 1177 C CA . ILE A 1 146 ? -6.688 -2.709 14.406 1 95.38 146 ILE A CA 1
ATOM 1178 C C . ILE A 1 146 ? -5.406 -2.631 13.578 1 95.38 146 ILE A C 1
ATOM 1180 O O . ILE A 1 146 ? -5.262 -1.745 12.734 1 95.38 146 ILE A O 1
ATOM 1184 N N . ALA A 1 147 ? -4.496 -3.533 13.844 1 94.38 147 ALA A N 1
ATOM 1185 C CA . ALA A 1 147 ? -3.244 -3.559 13.094 1 94.38 147 ALA A CA 1
ATOM 1186 C C . ALA A 1 147 ? -3.504 -3.787 11.609 1 94.38 147 ALA A C 1
ATOM 1188 O O . ALA A 1 147 ? -2.943 -3.088 10.758 1 94.38 147 ALA A O 1
ATOM 1189 N N . PHE A 1 148 ? -4.387 -4.727 11.297 1 95.94 148 PHE A N 1
ATOM 1190 C CA . PHE A 1 148 ? -4.691 -5.07 9.914 1 95.94 148 PHE A CA 1
ATOM 1191 C C . PHE A 1 148 ? -5.336 -3.893 9.195 1 95.94 148 PHE A C 1
ATOM 1193 O O . PHE A 1 148 ? -4.93 -3.545 8.086 1 95.94 148 PHE A O 1
ATOM 1200 N N . ILE A 1 149 ? -6.285 -3.264 9.82 1 95.25 149 ILE A N 1
ATOM 1201 C CA . ILE A 1 149 ? -6.957 -2.109 9.234 1 95.25 149 ILE A CA 1
ATOM 1202 C C . ILE A 1 149 ? -5.949 -0.983 9.016 1 95.25 149 ILE A C 1
ATOM 1204 O O . ILE A 1 149 ? -5.957 -0.336 7.965 1 95.25 149 ILE A O 1
ATOM 1208 N N . THR A 1 150 ? -5.074 -0.808 9.969 1 94.44 150 THR A N 1
ATOM 1209 C CA . THR A 1 150 ? -4.082 0.259 9.898 1 94.44 150 THR A CA 1
ATOM 1210 C C . THR A 1 150 ? -3.18 0.077 8.68 1 94.44 150 THR A C 1
ATOM 1212 O O . THR A 1 150 ? -3.102 0.956 7.82 1 94.44 150 THR A O 1
ATOM 1215 N N . TYR A 1 151 ? -2.65 -1.075 8.547 1 94.06 151 TYR A N 1
ATOM 1216 C CA . TYR A 1 151 ? -1.6 -1.248 7.551 1 94.06 151 TYR A CA 1
ATOM 1217 C C . TYR A 1 151 ? -2.193 -1.495 6.168 1 94.06 151 TYR A C 1
ATOM 1219 O O . TYR A 1 151 ? -1.588 -1.14 5.152 1 94.06 151 TYR A O 1
ATOM 1227 N N . THR A 1 152 ? -3.375 -2.059 6.059 1 95.81 152 THR A N 1
ATOM 1228 C CA . THR A 1 152 ? -4.043 -2.176 4.77 1 95.81 152 THR A CA 1
ATOM 1229 C C . THR A 1 152 ? -4.492 -0.805 4.266 1 95.81 152 THR A C 1
ATOM 1231 O O . THR A 1 152 ? -4.422 -0.525 3.068 1 95.81 152 THR A O 1
ATOM 1234 N N . ASN A 1 153 ? -4.949 -0.018 5.211 1 94.81 153 ASN A N 1
ATOM 1235 C CA . ASN A 1 153 ? -5.352 1.321 4.797 1 94.81 153 ASN A CA 1
ATOM 1236 C C . ASN A 1 153 ? -4.148 2.162 4.375 1 94.81 153 ASN A C 1
ATOM 1238 O O . ASN A 1 153 ? -4.223 2.914 3.402 1 94.81 153 ASN A O 1
ATOM 1242 N N . MET A 1 154 ? -3.127 2.084 5.125 1 92.88 154 MET A N 1
ATOM 1243 C CA . MET A 1 154 ? -1.914 2.803 4.75 1 92.88 154 MET A CA 1
ATOM 1244 C C . MET A 1 154 ? -1.406 2.342 3.389 1 92.88 154 MET A C 1
ATOM 1246 O O . MET A 1 154 ? -1.03 3.164 2.551 1 92.88 154 MET A O 1
ATOM 1250 N N . GLY A 1 155 ? -1.384 1.051 3.234 1 94.19 155 GLY A N 1
ATOM 1251 C CA . GLY A 1 155 ? -0.99 0.512 1.942 1 94.19 155 GLY A CA 1
ATOM 1252 C C . GLY A 1 155 ? -1.894 0.96 0.809 1 94.19 155 GLY A C 1
ATOM 1253 O O . GLY A 1 155 ? -1.413 1.354 -0.256 1 94.19 155 GLY A O 1
ATOM 1254 N N . ALA A 1 156 ? -3.154 0.878 1.05 1 95.31 156 ALA A N 1
ATOM 1255 C CA . ALA A 1 156 ? -4.125 1.28 0.033 1 95.31 156 ALA A CA 1
ATOM 1256 C C . ALA A 1 156 ? -3.943 2.748 -0.346 1 95.31 156 ALA A C 1
ATOM 1258 O O . ALA A 1 156 ? -3.975 3.098 -1.528 1 95.31 156 ALA A O 1
ATOM 1259 N N . THR A 1 157 ? -3.768 3.541 0.661 1 94.38 157 THR A N 1
ATOM 1260 C CA . THR A 1 157 ? -3.529 4.961 0.434 1 94.38 157 THR A CA 1
ATOM 1261 C C . THR A 1 157 ? -2.25 5.176 -0.369 1 94.38 157 THR A C 1
ATOM 1263 O O . THR A 1 157 ? -2.219 5.988 -1.294 1 94.38 157 THR A O 1
ATOM 1266 N N . GLN A 1 158 ? -1.28 4.465 0.008 1 94.12 158 GLN A N 1
ATOM 1267 C CA . GLN A 1 158 ? -0.022 4.543 -0.728 1 94.12 158 GLN A CA 1
ATOM 1268 C C . GLN A 1 158 ? -0.21 4.133 -2.186 1 94.12 158 GLN A C 1
ATOM 1270 O O . GLN A 1 158 ? 0.217 4.844 -3.096 1 94.12 158 GLN A O 1
ATOM 1275 N N . GLY A 1 159 ? -0.857 3.027 -2.357 1 93.81 159 GLY A N 1
ATOM 1276 C CA . GLY A 1 159 ? -1.076 2.527 -3.705 1 93.81 159 GLY A CA 1
ATOM 1277 C C . GLY A 1 159 ? -1.888 3.477 -4.57 1 93.81 159 GLY A C 1
ATOM 1278 O O . GLY A 1 159 ? -1.528 3.738 -5.719 1 93.81 159 GLY A O 1
ATOM 1279 N N . SER A 1 160 ? -2.928 4.016 -4.023 1 95.38 160 SER A N 1
ATOM 1280 C CA . SER A 1 160 ? -3.779 4.914 -4.793 1 95.38 160 SER A CA 1
ATOM 1281 C C . SER A 1 160 ? -3.051 6.211 -5.129 1 95.38 160 SER A C 1
ATOM 1283 O O . SER A 1 160 ? -3.141 6.707 -6.254 1 95.38 160 SER A O 1
ATOM 1285 N N . ASN A 1 161 ? -2.301 6.723 -4.18 1 95.31 161 ASN A N 1
ATOM 1286 C CA . ASN A 1 161 ? -1.604 7.984 -4.418 1 95.31 161 ASN A CA 1
ATOM 1287 C C . ASN A 1 161 ? -0.485 7.816 -5.445 1 95.31 161 ASN A C 1
ATOM 1289 O O . ASN A 1 161 ? -0.319 8.656 -6.328 1 95.31 161 ASN A O 1
ATOM 1293 N N . LEU A 1 162 ? 0.241 6.762 -5.281 1 92.31 162 LEU A N 1
ATOM 1294 C CA . LEU A 1 162 ? 1.313 6.523 -6.242 1 92.31 162 LEU A CA 1
ATOM 1295 C C . LEU A 1 162 ? 0.751 6.316 -7.645 1 92.31 162 LEU A C 1
ATOM 1297 O O . LEU A 1 162 ? 1.292 6.848 -8.617 1 92.31 162 LEU A O 1
ATOM 1301 N N . ALA A 1 163 ? -0.305 5.578 -7.754 1 92.31 163 ALA A N 1
ATOM 1302 C CA . ALA A 1 163 ? -0.937 5.332 -9.047 1 92.31 163 ALA A CA 1
ATOM 1303 C C . ALA A 1 163 ? -1.508 6.621 -9.633 1 92.31 163 ALA A C 1
ATOM 1305 O O . ALA A 1 163 ? -1.398 6.871 -10.836 1 92.31 163 ALA A O 1
ATOM 1306 N N . TYR A 1 164 ? -2.098 7.387 -8.75 1 93.31 164 TYR A N 1
ATOM 1307 C CA . TYR A 1 164 ? -2.654 8.664 -9.172 1 93.31 164 TYR A CA 1
ATOM 1308 C C . TYR A 1 164 ? -1.561 9.586 -9.703 1 93.31 164 TYR A C 1
ATOM 1310 O O . TYR A 1 164 ? -1.712 10.195 -10.766 1 93.31 164 TYR A O 1
ATOM 1318 N N . ASP A 1 165 ? -0.483 9.633 -8.992 1 90.94 165 ASP A N 1
ATOM 1319 C CA . ASP A 1 165 ? 0.643 10.484 -9.367 1 90.94 165 ASP A CA 1
ATOM 1320 C C . ASP A 1 165 ? 1.268 10.016 -10.68 1 90.94 165 ASP A C 1
ATOM 1322 O O . ASP A 1 165 ? 1.762 10.836 -11.461 1 90.94 165 ASP A O 1
ATOM 1326 N N . ALA A 1 166 ? 1.216 8.758 -10.93 1 87.94 166 ALA A N 1
ATOM 1327 C CA . ALA A 1 166 ? 1.796 8.164 -12.133 1 87.94 166 ALA A CA 1
ATOM 1328 C C . ALA A 1 166 ? 0.837 8.281 -13.312 1 87.94 166 ALA A C 1
ATOM 1330 O O . ALA A 1 166 ? 1.179 7.898 -14.438 1 87.94 166 ALA A O 1
ATOM 1331 N N . GLY A 1 167 ? -0.411 8.75 -13.094 1 89.31 167 GLY A N 1
ATOM 1332 C CA . GLY A 1 167 ? -1.394 8.898 -14.156 1 89.31 167 GLY A CA 1
ATOM 1333 C C . GLY A 1 167 ? -2.143 7.609 -14.453 1 89.31 167 GLY A C 1
ATOM 1334 O O . GLY A 1 167 ? -2.816 7.508 -15.484 1 89.31 167 GLY A O 1
ATOM 1335 N N . LEU A 1 168 ? -2.084 6.629 -13.555 1 90.38 168 LEU A N 1
ATOM 1336 C CA . LEU A 1 168 ? -2.723 5.332 -13.758 1 90.38 168 LEU A CA 1
ATOM 1337 C C . LEU A 1 168 ? -4.18 5.367 -13.297 1 90.38 168 LEU A C 1
ATOM 1339 O O . LEU A 1 168 ? -4.965 4.488 -13.664 1 90.38 168 LEU A O 1
ATOM 1343 N N . ILE A 1 169 ? -4.445 6.301 -12.469 1 92.81 169 ILE A N 1
ATOM 1344 C CA . ILE A 1 169 ? -5.82 6.59 -12.078 1 92.81 169 ILE A CA 1
ATOM 1345 C C . ILE A 1 169 ? -6.238 7.949 -12.633 1 92.81 169 ILE A C 1
ATOM 1347 O O . ILE A 1 169 ? -5.68 8.977 -12.25 1 92.81 169 ILE A O 1
ATOM 1351 N N . ASP A 1 170 ? -7.141 7.895 -13.547 1 93.44 170 ASP A N 1
ATOM 1352 C CA . ASP A 1 170 ? -7.633 9.117 -14.18 1 93.44 170 ASP A CA 1
ATOM 1353 C C . ASP A 1 170 ? -8.977 9.531 -13.586 1 93.44 170 ASP A C 1
ATOM 1355 O O . ASP A 1 170 ? -10.016 8.953 -13.922 1 93.44 170 ASP A O 1
ATOM 1359 N N . CYS A 1 171 ? -8.961 10.539 -12.734 1 96.31 171 CYS A N 1
ATOM 1360 C CA . CYS A 1 171 ? -10.164 11.078 -12.117 1 96.31 171 CYS A CA 1
ATOM 1361 C C . CYS A 1 171 ? -9.922 12.477 -11.562 1 96.31 171 CYS A C 1
ATOM 1363 O O . CYS A 1 171 ? -8.781 12.938 -11.516 1 96.31 171 CYS A O 1
ATOM 1365 N N . SER A 1 172 ? -11.008 13.172 -11.234 1 96.44 172 SER A N 1
ATOM 1366 C CA . SER A 1 172 ? -10.875 14.469 -10.578 1 96.44 172 SER A CA 1
ATOM 1367 C C . SER A 1 172 ? -10.312 14.32 -9.172 1 96.44 172 SER A C 1
ATOM 1369 O O . SER A 1 172 ? -10.43 13.258 -8.562 1 96.44 172 SER A O 1
ATOM 1371 N N . SER A 1 173 ? -9.727 15.391 -8.703 1 96.19 173 SER A N 1
ATOM 1372 C CA . SER A 1 173 ? -9.242 15.414 -7.324 1 96.19 173 SER A CA 1
ATOM 1373 C C . SER A 1 173 ? -10.367 15.141 -6.336 1 96.19 173 SER A C 1
ATOM 1375 O O . SER A 1 173 ? -10.172 14.461 -5.324 1 96.19 173 SER A O 1
ATOM 1377 N N . LEU A 1 174 ? -11.539 15.664 -6.629 1 96.94 174 LEU A N 1
ATOM 1378 C CA . LEU A 1 174 ? -12.711 15.469 -5.781 1 96.94 174 LEU A CA 1
ATOM 1379 C C . LEU A 1 174 ? -13.102 13.992 -5.723 1 96.94 174 LEU A C 1
ATOM 1381 O O . LEU A 1 174 ? -13.328 13.453 -4.637 1 96.94 174 LEU A O 1
ATOM 1385 N N . ASP A 1 175 ? -13.141 13.344 -6.879 1 97.5 175 ASP A N 1
ATOM 1386 C CA . ASP A 1 175 ? -13.477 11.922 -6.926 1 97.5 175 ASP A CA 1
ATOM 1387 C C . ASP A 1 175 ? -12.43 11.086 -6.191 1 97.5 175 ASP A C 1
ATOM 1389 O O . ASP A 1 175 ? -12.766 10.117 -5.508 1 97.5 175 ASP A O 1
ATOM 1393 N N . PHE A 1 176 ? -11.203 11.492 -6.34 1 98 176 PHE A N 1
ATOM 1394 C CA . PHE A 1 176 ? -10.094 10.766 -5.723 1 98 176 PHE A CA 1
ATOM 1395 C C . PHE A 1 176 ? -10.219 10.781 -4.207 1 98 176 PHE A C 1
ATOM 1397 O O . PHE A 1 176 ? -10.156 9.727 -3.564 1 98 176 PHE A O 1
ATOM 1404 N N . VAL A 1 177 ? -10.422 11.969 -3.635 1 98.19 177 VAL A N 1
ATOM 1405 C CA . VAL A 1 177 ? -10.477 12.078 -2.18 1 98.19 177 VAL A CA 1
ATOM 1406 C C . VAL A 1 177 ? -11.758 11.43 -1.662 1 98.19 177 VAL A C 1
ATOM 1408 O O . VAL A 1 177 ? -11.758 10.812 -0.594 1 98.19 177 VAL A O 1
ATOM 1411 N N . ASN A 1 178 ? -12.891 11.539 -2.387 1 98.38 178 ASN A N 1
ATOM 1412 C CA . ASN A 1 178 ? -14.109 10.844 -2.006 1 98.38 178 ASN A CA 1
ATOM 1413 C C . ASN A 1 178 ? -13.898 9.336 -1.932 1 98.38 178 ASN A C 1
ATOM 1415 O O . ASN A 1 178 ? -14.352 8.688 -0.985 1 98.38 178 ASN A O 1
ATOM 1419 N N . ALA A 1 179 ? -13.211 8.844 -2.914 1 97.5 179 ALA A N 1
ATOM 1420 C CA . ALA A 1 179 ? -12.961 7.406 -2.975 1 97.5 179 ALA A CA 1
ATOM 1421 C C . ALA A 1 179 ? -12.062 6.957 -1.825 1 97.5 179 ALA A C 1
ATOM 1423 O O . ALA A 1 179 ? -12.266 5.883 -1.256 1 97.5 179 ALA A O 1
ATOM 1424 N N . ASN A 1 180 ? -11.078 7.75 -1.502 1 97.88 180 ASN A N 1
ATOM 1425 C CA . ASN A 1 180 ? -10.172 7.398 -0.411 1 97.88 180 ASN A CA 1
ATOM 1426 C C . ASN A 1 180 ? -10.875 7.453 0.941 1 97.88 180 ASN A C 1
ATOM 1428 O O . ASN A 1 180 ? -10.617 6.625 1.815 1 97.88 180 ASN A O 1
ATOM 1432 N N . ILE A 1 181 ? -11.727 8.461 1.136 1 98.12 181 ILE A N 1
ATOM 1433 C CA . ILE A 1 181 ? -12.516 8.523 2.363 1 98.12 181 ILE A CA 1
ATOM 1434 C C . ILE A 1 181 ? -13.422 7.301 2.457 1 98.12 181 ILE A C 1
ATOM 1436 O O . ILE A 1 181 ? -13.5 6.652 3.504 1 98.12 181 ILE A O 1
ATOM 1440 N N . TYR A 1 182 ? -14.055 7.02 1.358 1 96.94 182 TYR A N 1
ATOM 1441 C CA . TYR A 1 182 ? -14.898 5.832 1.317 1 96.94 182 TYR A CA 1
ATOM 1442 C C . TYR A 1 182 ? -14.109 4.586 1.693 1 96.94 182 TYR A C 1
ATOM 1444 O O . TYR A 1 182 ? -14.578 3.756 2.475 1 96.94 182 TYR A O 1
ATOM 1452 N N . LEU A 1 183 ? -12.984 4.484 1.122 1 95.38 183 LEU A N 1
ATOM 1453 C CA . LEU A 1 183 ? -12.133 3.316 1.345 1 95.38 183 LEU A CA 1
ATOM 1454 C C . LEU A 1 183 ? -11.789 3.172 2.822 1 95.38 183 LEU A C 1
ATOM 1456 O O . LEU A 1 183 ? -11.898 2.08 3.387 1 95.38 183 LEU A O 1
ATOM 1460 N N . LEU A 1 184 ? -11.32 4.262 3.443 1 95.69 184 LEU A N 1
ATOM 1461 C CA . LEU A 1 184 ? -10.984 4.23 4.863 1 95.69 184 LEU A CA 1
ATOM 1462 C C . LEU A 1 184 ? -12.18 3.758 5.691 1 95.69 184 LEU A C 1
ATOM 1464 O O . LEU A 1 184 ? -12.055 2.834 6.496 1 95.69 184 LEU A O 1
ATOM 1468 N N . LEU A 1 185 ? -13.32 4.32 5.453 1 95.75 185 LEU A N 1
ATOM 1469 C CA . LEU A 1 185 ? -14.5 4.066 6.273 1 95.75 185 LEU A CA 1
ATOM 1470 C C . LEU A 1 185 ? -15.055 2.674 6.008 1 95.75 185 LEU A C 1
ATOM 1472 O O . LEU A 1 185 ? -15.531 2.002 6.93 1 95.75 185 LEU A O 1
ATOM 1476 N N . SER A 1 186 ? -14.961 2.281 4.773 1 93.19 186 SER A N 1
ATOM 1477 C CA . SER A 1 186 ? -15.422 0.94 4.426 1 93.19 186 SER A CA 1
ATOM 1478 C C . SER A 1 186 ? -14.516 -0.127 5.031 1 93.19 186 SER A C 1
ATOM 1480 O O . SER A 1 186 ? -14.992 -1.177 5.469 1 93.19 186 SER A O 1
ATOM 1482 N N . ASN A 1 187 ? -13.188 0.133 5.035 1 91.69 187 ASN A N 1
ATOM 1483 C CA . ASN A 1 187 ? -12.25 -0.801 5.648 1 91.69 187 ASN A CA 1
ATOM 1484 C C . ASN A 1 187 ? -12.484 -0.932 7.148 1 91.69 187 ASN A C 1
ATOM 1486 O O . ASN A 1 187 ? -12.18 -1.968 7.742 1 91.69 187 ASN A O 1
ATOM 1490 N N . MET A 1 188 ? -13.016 0.1 7.707 1 92.62 188 MET A N 1
ATOM 1491 C CA . MET A 1 188 ? -13.375 0.053 9.125 1 92.62 188 MET A CA 1
ATOM 1492 C C . MET A 1 188 ? -14.742 -0.602 9.312 1 92.62 188 MET A C 1
ATOM 1494 O O . MET A 1 188 ? -15.25 -0.663 10.438 1 92.62 188 MET A O 1
ATOM 1498 N N . ARG A 1 189 ? -15.406 -0.992 8.219 1 90.19 189 ARG A N 1
ATOM 1499 C CA . ARG A 1 189 ? -16.656 -1.753 8.203 1 90.19 189 ARG A CA 1
ATOM 1500 C C . ARG A 1 189 ? -17.812 -0.914 8.734 1 90.19 189 ARG A C 1
ATOM 1502 O O . ARG A 1 189 ? -18.672 -1.418 9.461 1 90.19 189 ARG A O 1
ATOM 1509 N N . LEU A 1 190 ? -17.75 0.369 8.438 1 93.25 190 LEU A N 1
ATOM 1510 C CA . LEU A 1 190 ? -18.891 1.232 8.742 1 93.25 190 LEU A CA 1
ATOM 1511 C C . LEU A 1 190 ? -20.016 1.038 7.723 1 93.25 190 LEU A C 1
ATOM 1513 O O . LEU A 1 190 ? -19.766 0.603 6.594 1 93.25 190 LEU A O 1
ATOM 1517 N N . ASP A 1 191 ? -21.203 1.357 8.148 1 92 191 ASP A N 1
ATOM 1518 C CA . ASP A 1 191 ? -22.344 1.161 7.254 1 92 191 ASP A CA 1
ATOM 1519 C C . ASP A 1 191 ? -22.391 2.25 6.184 1 92 191 ASP A C 1
ATOM 1521 O O . ASP A 1 191 ? -21.891 3.355 6.391 1 92 191 ASP A O 1
ATOM 1525 N N . ALA A 1 192 ? -23.078 1.958 5.09 1 92.12 192 ALA A N 1
ATOM 1526 C CA . ALA A 1 192 ? -23.109 2.803 3.898 1 92.12 192 ALA A CA 1
ATOM 1527 C C . ALA A 1 192 ? -23.703 4.168 4.211 1 92.12 192 ALA A C 1
ATOM 1529 O O . ALA A 1 192 ? -23.25 5.191 3.688 1 92.12 192 ALA A O 1
ATOM 1530 N N . LYS A 1 193 ? -24.75 4.141 4.969 1 96 193 LYS A N 1
ATOM 1531 C CA . LYS A 1 193 ? -25.422 5.395 5.297 1 96 193 LYS A CA 1
ATOM 1532 C C . LYS A 1 193 ? -24.484 6.352 6.016 1 96 193 LYS A C 1
ATOM 1534 O O . LYS A 1 193 ? -24.422 7.539 5.684 1 96 193 LYS A O 1
ATOM 1539 N N . THR A 1 194 ? -23.781 5.828 6.992 1 96.5 194 THR A N 1
ATOM 1540 C CA . THR A 1 194 ? -22.797 6.617 7.73 1 96.5 194 THR A CA 1
ATOM 1541 C C . THR A 1 194 ? -21.703 7.133 6.801 1 96.5 194 THR A C 1
ATOM 1543 O O . THR A 1 194 ? -21.328 8.305 6.863 1 96.5 194 THR A O 1
ATOM 1546 N N . ILE A 1 195 ? -21.188 6.32 5.953 1 97 195 ILE A N 1
ATOM 1547 C CA . ILE A 1 195 ? -20.109 6.66 5.031 1 97 195 ILE A CA 1
ATOM 1548 C C . ILE A 1 195 ? -20.562 7.785 4.102 1 97 195 ILE A C 1
ATOM 1550 O O . ILE A 1 195 ? -19.859 8.789 3.951 1 97 195 ILE A O 1
ATOM 1554 N N . ASP A 1 196 ? -21.75 7.633 3.564 1 97.56 196 ASP A N 1
ATOM 1555 C CA . ASP A 1 196 ? -22.281 8.641 2.646 1 97.56 196 ASP A CA 1
ATOM 1556 C C . ASP A 1 196 ? -22.438 9.992 3.34 1 97.56 196 ASP A C 1
ATOM 1558 O O . ASP A 1 196 ? -22.109 11.031 2.768 1 97.56 196 ASP A O 1
ATOM 1562 N N . ALA A 1 197 ? -22.938 9.898 4.512 1 97.94 197 ALA A N 1
ATOM 1563 C CA . ALA A 1 197 ? -23.156 11.117 5.281 1 97.94 197 ALA A CA 1
ATOM 1564 C C . ALA A 1 197 ? -21.828 11.836 5.551 1 97.94 197 ALA A C 1
ATOM 1566 O O . ALA A 1 197 ? -21.734 13.055 5.414 1 97.94 197 ALA A O 1
ATOM 1567 N N . VAL A 1 198 ? -20.812 11.102 5.941 1 98.31 198 VAL A N 1
ATOM 1568 C CA . VAL A 1 198 ? -19.516 11.672 6.266 1 98.31 198 VAL A CA 1
ATOM 1569 C C . VAL A 1 198 ? -18.891 12.289 5.012 1 98.31 198 VAL A C 1
ATOM 1571 O O . VAL A 1 198 ? -18.328 13.383 5.07 1 98.31 198 VAL A O 1
ATOM 1574 N N . ILE A 1 199 ? -18.984 11.602 3.914 1 98.56 199 ILE A N 1
ATOM 1575 C CA . ILE A 1 199 ? -18.422 12.094 2.662 1 98.56 199 ILE A CA 1
ATOM 1576 C C . ILE A 1 199 ? -19.109 13.398 2.266 1 98.56 199 ILE A C 1
ATOM 1578 O O . ILE A 1 199 ? -18.453 14.383 1.952 1 98.56 199 ILE A O 1
ATOM 1582 N N . LEU A 1 200 ? -20.438 13.422 2.352 1 98.38 200 LEU A N 1
ATOM 1583 C CA . LEU A 1 200 ? -21.203 14.602 1.96 1 98.38 200 LEU A CA 1
ATOM 1584 C C . LEU A 1 200 ? -20.922 15.773 2.898 1 98.38 200 LEU A C 1
ATOM 1586 O O . LEU A 1 200 ? -20.672 16.891 2.447 1 98.38 200 LEU A O 1
ATOM 1590 N N . GLU A 1 201 ? -20.938 15.508 4.164 1 98.5 201 GLU A N 1
ATOM 1591 C CA . GLU A 1 201 ? -20.766 16.562 5.152 1 98.5 201 GLU A CA 1
ATOM 1592 C C . GLU A 1 201 ? -19.344 17.125 5.105 1 98.5 201 GLU A C 1
ATOM 1594 O O . GLU A 1 201 ? -19.141 18.328 5.246 1 98.5 201 GLU A O 1
ATOM 1599 N N . SER A 1 202 ? -18.359 16.25 4.992 1 98.69 202 SER A N 1
ATOM 1600 C CA . SER A 1 202 ? -16.984 16.719 4.926 1 98.69 202 SER A CA 1
ATOM 1601 C C . SER A 1 202 ? -16.75 17.594 3.697 1 98.69 202 SER A C 1
ATOM 1603 O O . SER A 1 202 ? -15.945 18.531 3.732 1 98.69 202 SER A O 1
ATOM 1605 N N . GLN A 1 203 ? -17.406 17.25 2.613 1 98.25 203 GLN A N 1
ATOM 1606 C CA . GLN A 1 203 ? -17.297 18.047 1.394 1 98.25 203 GLN A CA 1
ATOM 1607 C C . GLN A 1 203 ? -17.828 19.453 1.608 1 98.25 203 GLN A C 1
ATOM 1609 O O . GLN A 1 203 ? -17.266 20.422 1.087 1 98.25 203 GLN A O 1
ATOM 1614 N N . GLU A 1 204 ? -18.875 19.594 2.344 1 98.12 204 GLU A N 1
ATOM 1615 C CA . GLU A 1 204 ? -19.438 20.906 2.646 1 98.12 204 GLU A CA 1
ATOM 1616 C C . GLU A 1 204 ? -18.547 21.688 3.594 1 98.12 204 GLU A C 1
ATOM 1618 O O . GLU A 1 204 ? -18.359 22.891 3.418 1 98.12 204 GLU A O 1
ATOM 1623 N N . ILE A 1 205 ? -17.984 21.016 4.555 1 98.38 205 ILE A N 1
ATOM 1624 C CA . ILE A 1 205 ? -17.172 21.672 5.566 1 98.38 205 ILE A CA 1
ATOM 1625 C C . ILE A 1 205 ? -15.875 22.172 4.941 1 98.38 205 ILE A C 1
ATOM 1627 O O . ILE A 1 205 ? -15.383 23.25 5.285 1 98.38 205 ILE A O 1
ATOM 1631 N N . GLU A 1 206 ? -15.32 21.344 4.043 1 97.19 206 GLU A N 1
ATOM 1632 C CA . GLU A 1 206 ? -14.039 21.688 3.441 1 97.19 206 GLU A CA 1
ATOM 1633 C C . GLU A 1 206 ? -14.125 23.031 2.713 1 97.19 206 GLU A C 1
ATOM 1635 O O . GLU A 1 206 ? -13.125 23.75 2.588 1 97.19 206 GLU A O 1
ATOM 1640 N N . LYS A 1 207 ? -15.328 23.438 2.305 1 97.25 207 LYS A N 1
ATOM 1641 C CA . LYS A 1 207 ? -15.531 24.672 1.55 1 97.25 207 LYS A CA 1
ATOM 1642 C C . LYS A 1 207 ? -15.461 25.891 2.463 1 97.25 207 LYS A C 1
ATOM 1644 O O . LYS A 1 207 ? -15.344 27.016 1.986 1 97.25 207 LYS A O 1
ATOM 1649 N N . LEU A 1 208 ? -15.516 25.719 3.693 1 97.69 208 LEU A N 1
ATOM 1650 C CA . LEU A 1 208 ? -15.734 26.812 4.633 1 97.69 208 LEU A CA 1
ATOM 1651 C C . LEU A 1 208 ? -14.406 27.422 5.078 1 97.69 208 LEU A C 1
ATOM 1653 O O . LEU A 1 208 ? -14.383 28.531 5.613 1 97.69 208 LEU A O 1
ATOM 1657 N N . PHE A 1 209 ? -13.359 26.719 4.961 1 97.69 209 PHE A N 1
ATOM 1658 C CA . PHE A 1 209 ? -12.062 27.25 5.375 1 97.69 209 PHE A CA 1
ATOM 1659 C C . PHE A 1 209 ? -10.93 26.484 4.699 1 97.69 209 PHE A C 1
ATOM 1661 O O . PHE A 1 209 ? -11.164 25.469 4.027 1 97.69 209 PHE A O 1
ATOM 1668 N N . ASN A 1 210 ? -9.742 27.016 4.848 1 96.62 210 ASN A N 1
ATOM 1669 C CA . ASN A 1 210 ? -8.539 26.359 4.352 1 96.62 210 ASN A CA 1
ATOM 1670 C C . ASN A 1 210 ? -7.469 26.266 5.434 1 96.62 210 ASN A C 1
ATOM 1672 O O . ASN A 1 210 ? -7.414 27.094 6.34 1 96.62 210 ASN A O 1
ATOM 1676 N N . VAL A 1 211 ? -6.715 25.234 5.387 1 98 211 VAL A N 1
ATOM 1677 C CA . VAL A 1 211 ? -5.469 25.062 6.125 1 98 211 VAL A CA 1
ATOM 1678 C C . VAL A 1 211 ? -4.328 24.781 5.152 1 98 211 VAL A C 1
ATOM 1680 O O . VAL A 1 211 ? -4.402 23.844 4.352 1 98 211 VAL A O 1
ATOM 1683 N N . ARG A 1 212 ? -3.25 25.531 5.25 1 97.81 212 ARG A N 1
ATOM 1684 C CA . ARG A 1 212 ? -2.201 25.438 4.238 1 97.81 212 ARG A CA 1
ATOM 1685 C C . ARG A 1 212 ? -0.884 24.984 4.855 1 97.81 212 ARG A C 1
ATOM 1687 O O . ARG A 1 212 ? -0.568 25.344 5.992 1 97.81 212 ARG A O 1
ATOM 1694 N N . ILE A 1 213 ? -0.262 24.141 4.133 1 98.12 213 ILE A N 1
ATOM 1695 C CA . ILE A 1 213 ? 1.135 23.828 4.41 1 98.12 213 ILE A CA 1
ATOM 1696 C C . ILE A 1 213 ? 2.043 24.766 3.623 1 98.12 213 ILE A C 1
ATOM 1698 O O . ILE A 1 213 ? 1.951 24.859 2.396 1 98.12 213 ILE A O 1
ATOM 1702 N N . GLU A 1 214 ? 2.83 25.484 4.32 1 96.88 214 GLU A N 1
ATOM 1703 C CA . GLU A 1 214 ? 3.67 26.516 3.736 1 96.88 214 GLU A CA 1
ATOM 1704 C C . GLU A 1 214 ? 5.141 26.109 3.74 1 96.88 214 GLU A C 1
ATOM 1706 O O . GLU A 1 214 ? 5.465 24.953 3.988 1 96.88 214 GLU A O 1
ATOM 1711 N N . LYS A 1 215 ? 5.949 27.078 3.412 1 96.69 215 LYS A N 1
ATOM 1712 C CA . LYS A 1 215 ? 7.391 26.844 3.375 1 96.69 215 LYS A CA 1
ATOM 1713 C C . LYS A 1 215 ? 7.867 26.172 4.66 1 96.69 215 LYS A C 1
ATOM 1715 O O . LYS A 1 215 ? 7.426 26.531 5.754 1 96.69 215 LYS A O 1
ATOM 1720 N N . ASN A 1 216 ? 8.734 25.156 4.523 1 96.94 216 ASN A N 1
ATOM 1721 C CA . ASN A 1 216 ? 9.305 24.375 5.621 1 96.94 216 ASN A CA 1
ATOM 1722 C C . ASN A 1 216 ? 8.219 23.688 6.441 1 96.94 216 ASN A C 1
ATOM 1724 O O . ASN A 1 216 ? 8.375 23.5 7.648 1 96.94 216 ASN A O 1
ATOM 1728 N N . PHE A 1 217 ? 7.086 23.438 5.879 1 97.94 217 PHE A N 1
ATOM 1729 C CA . PHE A 1 217 ? 5.977 22.672 6.414 1 97.94 217 PHE A CA 1
ATOM 1730 C C . PHE A 1 217 ? 5.27 23.422 7.531 1 97.94 217 PHE A C 1
ATOM 1732 O O . PHE A 1 217 ? 4.676 22.812 8.422 1 97.94 217 PHE A O 1
ATOM 1739 N N . ALA A 1 218 ? 5.469 24.719 7.508 1 97.38 218 ALA A N 1
ATOM 1740 C CA . ALA A 1 218 ? 4.695 25.531 8.453 1 97.38 218 ALA A CA 1
ATOM 1741 C C . ALA A 1 218 ? 3.203 25.453 8.141 1 97.38 218 ALA A C 1
ATOM 1743 O O . ALA A 1 218 ? 2.805 25.469 6.973 1 97.38 218 ALA A O 1
ATOM 1744 N N . ILE A 1 219 ? 2.393 25.422 9.172 1 97.94 219 ILE A N 1
ATOM 1745 C CA . ILE A 1 219 ? 0.952 25.266 8.992 1 97.94 219 ILE A CA 1
ATOM 1746 C C . ILE A 1 219 ? 0.262 26.609 9.234 1 97.94 219 ILE A C 1
ATOM 1748 O O . ILE A 1 219 ? 0.517 27.281 10.234 1 97.94 219 ILE A O 1
ATOM 1752 N N . SER A 1 220 ? -0.553 27.016 8.336 1 95 220 SER A N 1
ATOM 1753 C CA . SER A 1 220 ? -1.284 28.281 8.453 1 95 220 SER A CA 1
ATOM 1754 C C . SER A 1 220 ? -2.758 28.094 8.109 1 95 220 SER A C 1
ATOM 1756 O O . SER A 1 220 ? -3.115 27.188 7.348 1 95 220 SER A O 1
ATOM 1758 N N . MET B 1 1 ? 15.484 -13.508 -40.5 1 47.28 1 MET B N 1
ATOM 1759 C CA . MET B 1 1 ? 14.938 -14.648 -39.781 1 47.28 1 MET B CA 1
ATOM 1760 C C . MET B 1 1 ? 15.891 -15.109 -38.688 1 47.28 1 MET B C 1
ATOM 1762 O O . MET B 1 1 ? 15.453 -15.438 -37.594 1 47.28 1 MET B O 1
ATOM 1766 N N . GLY B 1 2 ? 17.141 -15.133 -38.906 1 44.03 2 GLY B N 1
ATOM 1767 C CA . GLY B 1 2 ? 18.172 -15.539 -37.969 1 44.03 2 GLY B CA 1
ATOM 1768 C C . GLY B 1 2 ? 18.328 -14.586 -36.781 1 44.03 2 GLY B C 1
ATOM 1769 O O . GLY B 1 2 ? 18.5 -15.008 -35.656 1 44.03 2 GLY B O 1
ATOM 1770 N N . LYS B 1 3 ? 18.281 -13.227 -37.219 1 50.41 3 LYS B N 1
ATOM 1771 C CA . LYS B 1 3 ? 18.453 -12.203 -36.188 1 50.41 3 LYS B CA 1
ATOM 1772 C C . LYS B 1 3 ? 17.297 -12.234 -35.188 1 50.41 3 LYS B C 1
ATOM 1774 O O . LYS B 1 3 ? 17.5 -12.016 -34 1 50.41 3 LYS B O 1
ATOM 1779 N N . TYR B 1 4 ? 16.234 -12.609 -35.719 1 48.38 4 TYR B N 1
ATOM 1780 C CA . TYR B 1 4 ? 15.047 -12.688 -34.875 1 48.38 4 TYR B CA 1
ATOM 1781 C C . TYR B 1 4 ? 15.117 -13.883 -33.938 1 48.38 4 TYR B C 1
ATOM 1783 O O . TYR B 1 4 ? 14.742 -13.789 -32.781 1 48.38 4 TYR B O 1
ATOM 1791 N N . LYS B 1 5 ? 15.484 -14.984 -34.344 1 61.75 5 LYS B N 1
ATOM 1792 C CA . LYS B 1 5 ? 15.609 -16.203 -33.562 1 61.75 5 LYS B CA 1
ATOM 1793 C C . LYS B 1 5 ? 16.672 -16.031 -32.469 1 61.75 5 LYS B C 1
ATOM 1795 O O . LYS B 1 5 ? 16.453 -16.453 -31.328 1 61.75 5 LYS B O 1
ATOM 1800 N N . VAL B 1 6 ? 17.719 -15.523 -32.875 1 64.62 6 VAL B N 1
ATOM 1801 C CA . VAL B 1 6 ? 18.797 -15.273 -31.922 1 64.62 6 VAL B CA 1
ATOM 1802 C C . VAL B 1 6 ? 18.312 -14.32 -30.828 1 64.62 6 VAL B C 1
ATOM 1804 O O . VAL B 1 6 ? 18.625 -14.516 -29.641 1 64.62 6 VAL B O 1
ATOM 1807 N N . GLY B 1 7 ? 17.578 -13.32 -31.219 1 73.25 7 GLY B N 1
ATOM 1808 C CA . GLY B 1 7 ? 17.016 -12.391 -30.266 1 73.25 7 GLY B CA 1
ATOM 1809 C C . GLY B 1 7 ? 16.078 -13.047 -29.266 1 73.25 7 GLY B C 1
ATOM 1810 O O . GLY B 1 7 ? 16.172 -12.805 -28.062 1 73.25 7 GLY B O 1
ATOM 1811 N N . LYS B 1 8 ? 15.289 -13.922 -29.859 1 81.81 8 LYS B N 1
ATOM 1812 C CA . LYS B 1 8 ? 14.344 -14.641 -29 1 81.81 8 LYS B CA 1
ATOM 1813 C C . LYS B 1 8 ? 15.07 -15.562 -28.031 1 81.81 8 LYS B C 1
ATOM 1815 O O . LYS B 1 8 ? 14.68 -15.695 -26.875 1 81.81 8 LYS B O 1
ATOM 1820 N N . GLU B 1 9 ? 16.062 -16.219 -28.531 1 88.38 9 GLU B N 1
ATOM 1821 C CA . GLU B 1 9 ? 16.859 -17.109 -27.688 1 88.38 9 GLU B CA 1
ATOM 1822 C C . GLU B 1 9 ? 17.547 -16.328 -26.578 1 88.38 9 GLU B C 1
ATOM 1824 O O . GLU B 1 9 ? 17.609 -16.781 -25.438 1 88.38 9 GLU B O 1
ATOM 1829 N N . THR B 1 10 ? 18.094 -15.156 -26.891 1 91.69 10 THR B N 1
ATOM 1830 C CA . THR B 1 10 ? 18.766 -14.328 -25.891 1 91.69 10 THR B CA 1
ATOM 1831 C C . THR B 1 10 ? 17.781 -13.852 -24.828 1 91.69 10 THR B C 1
ATOM 1833 O O . THR B 1 10 ? 18.078 -13.875 -23.641 1 91.69 10 THR B O 1
ATOM 1836 N N . LYS B 1 11 ? 16.656 -13.438 -25.328 1 95.56 11 LYS B N 1
ATOM 1837 C CA . LYS B 1 11 ? 15.617 -13 -24.406 1 95.56 11 LYS B CA 1
ATOM 1838 C C . LYS B 1 11 ? 15.25 -14.117 -23.422 1 95.56 11 LYS B C 1
ATOM 1840 O O . LYS B 1 11 ? 15.125 -13.883 -22.219 1 95.56 11 LYS B O 1
ATOM 1845 N N . GLU B 1 12 ? 15.078 -15.289 -23.953 1 95.56 12 GLU B N 1
ATOM 1846 C CA . GLU B 1 12 ? 14.727 -16.438 -23.125 1 95.56 12 GLU B CA 1
ATOM 1847 C C . GLU B 1 12 ? 15.844 -16.766 -22.141 1 95.56 12 GLU B C 1
ATOM 1849 O O . GLU B 1 12 ? 15.57 -17.141 -21 1 95.56 12 GLU B O 1
ATOM 1854 N N . LYS B 1 13 ? 17.016 -16.703 -22.547 1 96.44 13 LYS B N 1
ATOM 1855 C CA . LYS B 1 13 ? 18.156 -16.969 -21.672 1 96.44 13 LYS B CA 1
ATOM 1856 C C . LYS B 1 13 ? 18.203 -15.953 -20.516 1 96.44 13 LYS B C 1
ATOM 1858 O O . LYS B 1 13 ? 18.484 -16.328 -19.375 1 96.44 13 LYS B O 1
ATOM 1863 N N . ILE B 1 14 ? 17.984 -14.711 -20.844 1 97.25 14 ILE B N 1
ATOM 1864 C CA . ILE B 1 14 ? 17.938 -13.672 -19.828 1 97.25 14 ILE B CA 1
ATOM 1865 C C . ILE B 1 14 ? 16.828 -13.992 -18.812 1 97.25 14 ILE B C 1
ATOM 1867 O O . ILE B 1 14 ? 17.062 -13.945 -17.609 1 97.25 14 ILE B O 1
ATOM 1871 N N . TYR B 1 15 ? 15.734 -14.336 -19.359 1 97.19 15 TYR B N 1
ATOM 1872 C CA . TYR B 1 15 ? 14.57 -14.625 -18.531 1 97.19 15 TYR B CA 1
ATOM 1873 C C . TYR B 1 15 ? 14.844 -15.805 -17.609 1 97.19 15 TYR B C 1
ATOM 1875 O O . TYR B 1 15 ? 14.648 -15.695 -16.391 1 97.19 15 TYR B O 1
ATOM 1883 N N . GLU B 1 16 ? 15.336 -16.906 -18.125 1 97.44 16 GLU B N 1
ATOM 1884 C CA . GLU B 1 16 ? 15.594 -18.109 -17.328 1 97.44 16 GLU B CA 1
ATOM 1885 C C . GLU B 1 16 ? 16.688 -17.875 -16.297 1 97.44 16 GLU B C 1
ATOM 1887 O O . GLU B 1 16 ? 16.609 -18.359 -15.172 1 97.44 16 GLU B O 1
ATOM 1892 N N . THR B 1 17 ? 17.672 -17.188 -16.688 1 98.06 17 THR B N 1
ATOM 1893 C CA . THR B 1 17 ? 18.734 -16.844 -15.766 1 98.06 17 THR B CA 1
ATOM 1894 C C . THR B 1 17 ? 18.219 -15.977 -14.625 1 98.06 17 THR B C 1
ATOM 1896 O O . THR B 1 17 ? 18.578 -16.188 -13.461 1 98.06 17 THR B O 1
ATOM 1899 N N . SER B 1 18 ? 17.406 -15 -14.984 1 98.25 18 SER B N 1
ATOM 1900 C CA . SER B 1 18 ? 16.844 -14.133 -13.953 1 98.25 18 SER B CA 1
ATOM 1901 C C . SER B 1 18 ? 16 -14.93 -12.969 1 98.25 18 SER B C 1
ATOM 1903 O O . SER B 1 18 ? 16.062 -14.688 -11.758 1 98.25 18 SER B O 1
ATOM 1905 N N . LYS B 1 19 ? 15.211 -15.852 -13.453 1 98.12 19 LYS B N 1
ATOM 1906 C CA . LYS B 1 19 ? 14.406 -16.688 -12.57 1 98.12 19 LYS B CA 1
ATOM 1907 C C . LYS B 1 19 ? 15.273 -17.406 -11.547 1 98.12 19 LYS B C 1
ATOM 1909 O O . LYS B 1 19 ? 14.961 -17.438 -10.359 1 98.12 19 LYS B O 1
ATOM 1914 N N . THR B 1 20 ? 16.328 -17.953 -12.055 1 98.44 20 THR B N 1
ATOM 1915 C CA . THR B 1 20 ? 17.25 -18.703 -11.195 1 98.44 20 THR B CA 1
ATOM 1916 C C . THR B 1 20 ? 17.875 -17.781 -10.148 1 98.44 20 THR B C 1
ATOM 1918 O O . THR B 1 20 ? 17.891 -18.109 -8.961 1 98.44 20 THR B O 1
ATOM 1921 N N . LEU B 1 21 ? 18.344 -16.672 -10.539 1 98.62 21 LEU B N 1
ATOM 1922 C CA . LEU B 1 21 ? 19.031 -15.75 -9.648 1 98.62 21 LEU B CA 1
ATOM 1923 C C . LEU B 1 21 ? 18.047 -15.133 -8.656 1 98.62 21 LEU B C 1
ATOM 1925 O O . LEU B 1 21 ? 18.359 -15.008 -7.469 1 98.62 21 LEU B O 1
ATOM 1929 N N . PHE B 1 22 ? 16.844 -14.727 -9.148 1 98.69 22 PHE B N 1
ATOM 1930 C CA . PHE B 1 22 ? 15.82 -14.172 -8.273 1 98.69 22 PHE B CA 1
ATOM 1931 C C . PHE B 1 22 ? 15.398 -15.18 -7.215 1 98.69 22 PHE B C 1
ATOM 1933 O O . PHE B 1 22 ? 15.156 -14.82 -6.066 1 98.69 22 PHE B O 1
ATOM 1940 N N . TYR B 1 23 ? 15.289 -16.391 -7.668 1 98.62 23 TYR B N 1
ATOM 1941 C CA . TYR B 1 23 ? 14.891 -17.422 -6.715 1 98.62 23 TYR B CA 1
ATOM 1942 C C . TYR B 1 23 ? 15.977 -17.625 -5.664 1 98.62 23 TYR B C 1
ATOM 1944 O O . TYR B 1 23 ? 15.68 -17.75 -4.473 1 98.62 23 TYR B O 1
ATOM 1952 N N . GLU B 1 24 ? 17.203 -17.641 -6.031 1 98.12 24 GLU B N 1
ATOM 1953 C CA . GLU B 1 24 ? 18.312 -18 -5.156 1 98.12 24 GLU B CA 1
ATOM 1954 C C . GLU B 1 24 ? 18.703 -16.828 -4.254 1 98.12 24 GLU B C 1
ATOM 1956 O O . GLU B 1 24 ? 19.031 -17.016 -3.082 1 98.12 24 GLU B O 1
ATOM 1961 N N . TYR B 1 25 ? 18.656 -15.594 -4.781 1 97.75 25 TYR B N 1
ATOM 1962 C CA . TYR B 1 25 ? 19.281 -14.492 -4.055 1 97.75 25 TYR B CA 1
ATOM 1963 C C . TYR B 1 25 ? 18.266 -13.406 -3.729 1 97.75 25 TYR B C 1
ATOM 1965 O O . TYR B 1 25 ? 18.562 -12.469 -2.984 1 97.75 25 TYR B O 1
ATOM 1973 N N . GLY B 1 26 ? 17.062 -13.586 -4.273 1 98.06 26 GLY B N 1
ATOM 1974 C CA . GLY B 1 26 ? 16.094 -12.508 -4.137 1 98.06 26 GLY B CA 1
ATOM 1975 C C . GLY B 1 26 ? 16.219 -11.461 -5.23 1 98.06 26 GLY B C 1
ATOM 1976 O O . GLY B 1 26 ? 17.188 -11.445 -5.984 1 98.06 26 GLY B O 1
ATOM 1977 N N . TYR B 1 27 ? 15.195 -10.695 -5.324 1 97.62 27 TYR B N 1
ATOM 1978 C CA . TYR B 1 27 ? 15.141 -9.656 -6.352 1 97.62 27 TYR B CA 1
ATOM 1979 C C . TYR B 1 27 ? 16.109 -8.523 -6.035 1 97.62 27 TYR B C 1
ATOM 1981 O O . TYR B 1 27 ? 16.844 -8.062 -6.914 1 97.62 27 TYR B O 1
ATOM 1989 N N . THR B 1 28 ? 16.125 -8.094 -4.797 1 96.5 28 THR B N 1
ATOM 1990 C CA . THR B 1 28 ? 16.906 -6.934 -4.375 1 96.5 28 THR B CA 1
ATOM 1991 C C . THR B 1 28 ? 18.406 -7.188 -4.57 1 96.5 28 THR B C 1
ATOM 1993 O O . THR B 1 28 ? 19.125 -6.328 -5.094 1 96.5 28 THR B O 1
ATOM 1996 N N . ASN B 1 29 ? 18.828 -8.336 -4.305 1 97.19 29 ASN B N 1
ATOM 1997 C CA . ASN B 1 29 ? 20.266 -8.641 -4.309 1 97.19 29 ASN B CA 1
ATOM 1998 C C . ASN B 1 29 ? 20.734 -9.109 -5.688 1 97.19 29 ASN B C 1
ATOM 2000 O O . ASN B 1 29 ? 21.906 -9.43 -5.871 1 97.19 29 ASN B O 1
ATOM 2004 N N . THR B 1 30 ? 19.875 -9.211 -6.605 1 98.19 30 THR B N 1
ATOM 2005 C CA . THR B 1 30 ? 20.234 -9.578 -7.973 1 98.19 30 THR B CA 1
ATOM 2006 C C . THR B 1 30 ? 20.344 -8.336 -8.852 1 98.19 30 THR B C 1
ATOM 2008 O O . THR B 1 30 ? 19.406 -7.535 -8.938 1 98.19 30 THR B O 1
ATOM 2011 N N . THR B 1 31 ? 21.5 -8.18 -9.523 1 97.12 31 THR B N 1
ATOM 2012 C CA . THR B 1 31 ? 21.719 -7 -10.352 1 97.12 31 THR B CA 1
ATOM 2013 C C . THR B 1 31 ? 21.609 -7.352 -11.836 1 97.12 31 THR B C 1
ATOM 2015 O O . THR B 1 31 ? 21.75 -8.516 -12.211 1 97.12 31 THR B O 1
ATOM 2018 N N . CYS B 1 32 ? 21.422 -6.316 -12.594 1 96.88 32 CYS B N 1
ATOM 2019 C CA . CYS B 1 32 ? 21.406 -6.512 -14.039 1 96.88 32 CYS B CA 1
ATOM 2020 C C . CYS B 1 32 ? 22.75 -7.016 -14.539 1 96.88 32 CYS B C 1
ATOM 2022 O O . CYS B 1 32 ? 22.812 -7.824 -15.469 1 96.88 32 CYS B O 1
ATOM 2024 N N . LEU B 1 33 ? 23.75 -6.496 -13.977 1 97.19 33 LEU B N 1
ATOM 2025 C CA . LEU B 1 33 ? 25.094 -6.918 -14.352 1 97.19 33 LEU B CA 1
ATOM 2026 C C . LEU B 1 33 ? 25.266 -8.414 -14.133 1 97.19 33 LEU B C 1
ATOM 2028 O O . LEU B 1 33 ? 25.828 -9.109 -14.992 1 97.19 33 LEU B O 1
ATOM 2032 N N . LYS B 1 34 ? 24.812 -8.898 -13.023 1 97.88 34 LYS B N 1
ATOM 2033 C CA . LYS B 1 34 ? 24.922 -10.32 -12.711 1 97.88 34 LYS B CA 1
ATOM 2034 C C . LYS B 1 34 ? 24.094 -11.156 -13.68 1 97.88 34 LYS B C 1
ATOM 2036 O O . LYS B 1 34 ? 24.547 -12.203 -14.156 1 97.88 34 LYS B O 1
ATOM 2041 N N . ILE B 1 35 ? 22.906 -10.75 -13.961 1 98.25 35 ILE B N 1
ATOM 2042 C CA . ILE B 1 35 ? 22.031 -11.453 -14.891 1 98.25 35 ILE B CA 1
ATOM 2043 C C . ILE B 1 35 ? 22.672 -11.5 -16.281 1 98.25 35 ILE B C 1
ATOM 2045 O O . ILE B 1 35 ? 22.688 -12.539 -16.938 1 98.25 35 ILE B O 1
ATOM 2049 N N . ALA B 1 36 ? 23.203 -10.352 -16.672 1 97.25 36 ALA B N 1
ATOM 2050 C CA . ALA B 1 36 ? 23.859 -10.25 -17.969 1 97.25 36 ALA B CA 1
ATOM 2051 C C . ALA B 1 36 ? 25.047 -11.211 -18.062 1 97.25 36 ALA B C 1
ATOM 2053 O O . ALA B 1 36 ? 25.172 -11.977 -19.016 1 97.25 36 ALA B O 1
ATOM 2054 N N . LYS B 1 37 ? 25.844 -11.219 -17.109 1 97.25 37 LYS B N 1
ATOM 2055 C CA . LYS B 1 37 ? 27.016 -12.07 -17.062 1 97.25 37 LYS B CA 1
ATOM 2056 C C . LYS B 1 37 ? 26.641 -13.547 -17.125 1 97.25 37 LYS B C 1
ATOM 2058 O O . LYS B 1 37 ? 27.188 -14.305 -17.922 1 97.25 37 LYS B O 1
ATOM 2063 N N . GLU B 1 38 ? 25.703 -13.945 -16.375 1 97.38 38 GLU B N 1
ATOM 2064 C CA . GLU B 1 38 ? 25.344 -15.359 -16.25 1 97.38 38 GLU B CA 1
ATOM 2065 C C . GLU B 1 38 ? 24.562 -15.836 -17.469 1 97.38 38 GLU B C 1
ATOM 2067 O O . GLU B 1 38 ? 24.562 -17.031 -17.797 1 97.38 38 GLU B O 1
ATOM 2072 N N . SER B 1 39 ? 23.859 -14.93 -18.094 1 96.62 39 SER B N 1
ATOM 2073 C CA . SER B 1 39 ? 23.047 -15.297 -19.25 1 96.62 39 SER B CA 1
ATOM 2074 C C . SER B 1 39 ? 23.875 -15.219 -20.531 1 96.62 39 SER B C 1
ATOM 2076 O O . SER B 1 39 ? 23.453 -15.711 -21.594 1 96.62 39 SER B O 1
ATOM 2078 N N . GLY B 1 40 ? 25 -14.586 -20.484 1 95.12 40 GLY B N 1
ATOM 2079 C CA . GLY B 1 40 ? 25.828 -14.391 -21.672 1 95.12 40 GLY B CA 1
ATOM 2080 C C . GLY B 1 40 ? 25.375 -13.211 -22.516 1 95.12 40 GLY B C 1
ATOM 2081 O O . GLY B 1 40 ? 25.812 -13.07 -23.672 1 95.12 40 GLY B O 1
ATOM 2082 N N . ALA B 1 41 ? 24.516 -12.461 -21.938 1 94.12 41 ALA B N 1
ATOM 2083 C CA . ALA B 1 41 ? 24.047 -11.25 -22.609 1 94.12 41 ALA B CA 1
ATOM 2084 C C . ALA B 1 41 ? 24.75 -10.016 -22.047 1 94.12 41 ALA B C 1
ATOM 2086 O O . ALA B 1 41 ? 25.781 -10.125 -21.391 1 94.12 41 ALA B O 1
ATOM 2087 N N . ASN B 1 42 ? 24.422 -8.891 -22.453 1 92.69 42 ASN B N 1
ATOM 2088 C CA . ASN B 1 42 ? 24.891 -7.645 -21.859 1 92.69 42 ASN B CA 1
ATOM 2089 C C . ASN B 1 42 ? 23.734 -6.828 -21.281 1 92.69 42 ASN B C 1
ATOM 2091 O O . ASN B 1 42 ? 22.562 -7.117 -21.547 1 92.69 42 ASN B O 1
ATOM 2095 N N . VAL B 1 43 ? 24.078 -5.879 -20.453 1 94.75 43 VAL B N 1
ATOM 2096 C CA . VAL B 1 43 ? 23.094 -5.09 -19.719 1 94.75 43 VAL B CA 1
ATOM 2097 C C . VAL B 1 43 ? 22.203 -4.328 -20.703 1 94.75 43 VAL B C 1
ATOM 2099 O O . VAL B 1 43 ? 21 -4.141 -20.438 1 94.75 43 VAL B O 1
ATOM 2102 N N . GLY B 1 44 ? 22.719 -3.953 -21.797 1 95.75 44 GLY B N 1
ATOM 2103 C CA . GLY B 1 44 ? 21.938 -3.25 -22.812 1 95.75 44 GLY B CA 1
ATOM 2104 C C . GLY B 1 44 ? 20.781 -4.062 -23.328 1 95.75 44 GLY B C 1
ATOM 2105 O O . GLY B 1 44 ? 19.703 -3.514 -23.609 1 95.75 44 GLY B O 1
ATOM 2106 N N . LEU B 1 45 ? 20.953 -5.32 -23.453 1 94.81 45 LEU B N 1
ATOM 2107 C CA . LEU B 1 45 ? 19.906 -6.203 -23.953 1 94.81 45 LEU B CA 1
ATOM 2108 C C . LEU B 1 45 ? 18.781 -6.363 -22.922 1 94.81 45 LEU B C 1
ATOM 2110 O O . LEU B 1 45 ? 17.609 -6.508 -23.281 1 94.81 45 LEU B O 1
ATOM 2114 N N . ILE B 1 46 ? 19.125 -6.371 -21.656 1 95.19 46 ILE B N 1
ATOM 2115 C CA . ILE B 1 46 ? 18.109 -6.41 -20.609 1 95.19 46 ILE B CA 1
ATOM 2116 C C . ILE B 1 46 ? 17.219 -5.176 -20.703 1 95.19 46 ILE B C 1
ATOM 2118 O O . ILE B 1 46 ? 15.992 -5.281 -20.656 1 95.19 46 ILE B O 1
ATOM 2122 N N . ASN B 1 47 ? 17.875 -4.043 -20.875 1 94.44 47 ASN B N 1
ATOM 2123 C CA . ASN B 1 47 ? 17.125 -2.797 -21.016 1 94.44 47 ASN B CA 1
ATOM 2124 C C . ASN B 1 47 ? 16.266 -2.809 -22.281 1 94.44 47 ASN B C 1
ATOM 2126 O O . ASN B 1 47 ? 15.148 -2.291 -22.281 1 94.44 47 ASN B O 1
ATOM 2130 N N . TYR B 1 48 ? 16.828 -3.373 -23.266 1 94.81 48 TYR B N 1
ATOM 2131 C CA . TYR B 1 48 ? 16.125 -3.439 -24.547 1 94.81 48 TYR B CA 1
ATOM 2132 C C . TYR B 1 48 ? 14.867 -4.301 -24.422 1 94.81 48 TYR B C 1
ATOM 2134 O O . TYR B 1 48 ? 13.789 -3.895 -24.844 1 94.81 48 TYR B O 1
ATOM 2142 N N . TYR B 1 49 ? 14.953 -5.441 -23.844 1 94.25 49 TYR B N 1
ATOM 2143 C CA . TYR B 1 49 ? 13.852 -6.402 -23.812 1 94.25 49 TYR B CA 1
ATOM 2144 C C . TYR B 1 49 ? 12.875 -6.074 -22.688 1 94.25 49 TYR B C 1
ATOM 2146 O O . TYR B 1 49 ? 11.664 -6.289 -22.828 1 94.25 49 TYR B O 1
ATOM 2154 N N . TYR B 1 50 ? 13.414 -5.574 -21.531 1 93.25 50 TYR B N 1
ATOM 2155 C CA . TYR B 1 50 ? 12.57 -5.484 -20.344 1 93.25 50 TYR B CA 1
ATOM 2156 C C . TYR B 1 50 ? 12.523 -4.055 -19.812 1 93.25 50 TYR B C 1
ATOM 2158 O O . TYR B 1 50 ? 11.734 -3.744 -18.922 1 93.25 50 TYR B O 1
ATOM 2166 N N . GLY B 1 51 ? 13.375 -3.209 -20.391 1 91.25 51 GLY B N 1
ATOM 2167 C CA . GLY B 1 51 ? 13.414 -1.813 -19.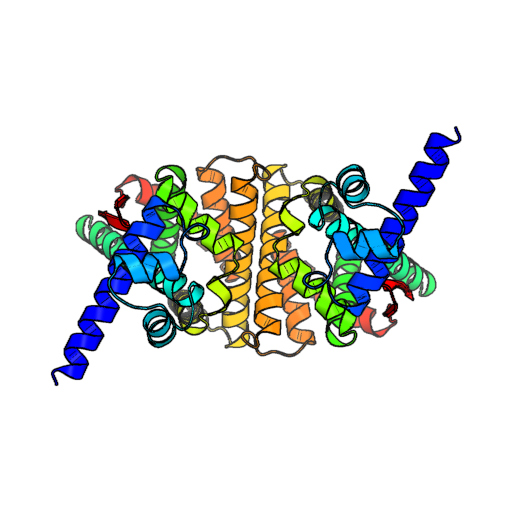984 1 91.25 51 GLY B CA 1
ATOM 2168 C C . GLY B 1 51 ? 14.25 -1.576 -18.75 1 91.25 51 GLY B C 1
ATOM 2169 O O . GLY B 1 51 ? 15.086 -0.668 -18.719 1 91.25 51 GLY B O 1
ATOM 2170 N N . SER B 1 52 ? 14.055 -2.387 -17.719 1 89.5 52 SER B N 1
ATOM 2171 C CA . SER B 1 52 ? 14.727 -2.25 -16.438 1 89.5 52 SER B CA 1
ATOM 2172 C C . SER B 1 52 ? 14.688 -3.555 -15.641 1 89.5 52 SER B C 1
ATOM 2174 O O . SER B 1 52 ? 14.023 -4.512 -16.047 1 89.5 52 SER B O 1
ATOM 2176 N N . LYS B 1 53 ? 15.414 -3.594 -14.594 1 92.81 53 LYS B N 1
ATOM 2177 C CA . LYS B 1 53 ? 15.305 -4.734 -13.688 1 92.81 53 LYS B CA 1
ATOM 2178 C C . LYS B 1 53 ? 13.875 -4.91 -13.195 1 92.81 53 LYS B C 1
ATOM 2180 O O . LYS B 1 53 ? 13.398 -6.035 -13.023 1 92.81 53 LYS B O 1
ATOM 2185 N N . GLY B 1 54 ? 13.242 -3.787 -12.938 1 91.56 54 GLY B N 1
ATOM 2186 C CA . GLY B 1 54 ? 11.852 -3.818 -12.523 1 91.56 54 GLY B CA 1
ATOM 2187 C C . GLY B 1 54 ? 10.938 -4.48 -13.531 1 91.56 54 GLY B C 1
ATOM 2188 O O . GLY B 1 54 ? 10.086 -5.293 -13.172 1 91.56 54 GLY B O 1
ATOM 2189 N N . GLY B 1 55 ? 11.148 -4.066 -14.719 1 91.5 55 GLY B N 1
ATOM 2190 C CA . GLY B 1 55 ? 10.383 -4.703 -15.781 1 91.5 55 GLY B CA 1
ATOM 2191 C C . GLY B 1 55 ? 10.586 -6.203 -15.844 1 91.5 55 GLY B C 1
ATOM 2192 O O . GLY B 1 55 ? 9.625 -6.957 -16.031 1 91.5 55 GLY B O 1
ATOM 2193 N N . LEU B 1 56 ? 11.797 -6.629 -15.742 1 94.44 56 LEU B N 1
ATOM 2194 C CA . LEU B 1 56 ? 12.125 -8.047 -15.75 1 94.44 56 LEU B CA 1
ATOM 2195 C C . LEU B 1 56 ? 11.516 -8.75 -14.531 1 94.44 56 LEU B C 1
ATOM 2197 O O . LEU B 1 56 ? 10.938 -9.828 -14.664 1 94.44 56 LEU B O 1
ATOM 2201 N N . GLY B 1 57 ? 11.648 -8.203 -13.383 1 94.88 57 GLY B N 1
ATOM 2202 C CA . GLY B 1 57 ? 11.094 -8.758 -12.164 1 94.88 57 GLY B CA 1
ATOM 2203 C C . GLY B 1 57 ? 9.594 -8.969 -12.234 1 94.88 57 GLY B C 1
ATOM 2204 O O . GLY B 1 57 ? 9.086 -10.023 -11.844 1 94.88 57 GLY B O 1
ATOM 2205 N N . ILE B 1 58 ? 8.883 -7.988 -12.766 1 91.88 58 ILE B N 1
ATOM 2206 C CA . ILE B 1 58 ? 7.43 -8.062 -12.859 1 91.88 58 ILE B CA 1
ATOM 2207 C C . ILE B 1 58 ? 7.035 -9.117 -13.891 1 91.88 58 ILE B C 1
ATOM 2209 O O . ILE B 1 58 ? 6.023 -9.805 -13.727 1 91.88 58 ILE B O 1
ATOM 2213 N N . ASP B 1 59 ? 7.781 -9.141 -14.953 1 92.31 59 ASP B N 1
ATOM 2214 C CA . ASP B 1 59 ? 7.508 -10.172 -15.953 1 92.31 59 ASP B CA 1
ATOM 2215 C C . ASP B 1 59 ? 7.621 -11.57 -15.352 1 92.31 59 ASP B C 1
ATOM 2217 O O . ASP B 1 59 ? 6.785 -12.43 -15.609 1 92.31 59 ASP B O 1
ATOM 2221 N N . VAL B 1 60 ? 8.648 -11.797 -14.625 1 95.19 60 VAL B N 1
ATOM 2222 C CA . VAL B 1 60 ? 8.836 -13.07 -13.953 1 95.19 60 VAL B CA 1
ATOM 2223 C C . VAL B 1 60 ? 7.68 -13.328 -12.992 1 95.19 60 VAL B C 1
ATOM 2225 O O . VAL B 1 60 ? 7.094 -14.414 -12.992 1 95.19 60 VAL B O 1
ATOM 2228 N N . TYR B 1 61 ? 7.34 -12.367 -12.242 1 94.5 61 TYR B N 1
ATOM 2229 C CA . TYR B 1 61 ? 6.238 -12.492 -11.297 1 94.5 61 TYR B CA 1
ATOM 2230 C C . TYR B 1 61 ? 4.938 -12.844 -12.008 1 94.5 61 TYR B C 1
ATOM 2232 O O . TYR B 1 61 ? 4.207 -13.734 -11.578 1 94.5 61 TYR B O 1
ATOM 2240 N N . ASN B 1 62 ? 4.633 -12.102 -13.055 1 91.94 62 ASN B N 1
ATOM 2241 C CA . ASN B 1 62 ? 3.404 -12.328 -13.812 1 91.94 62 ASN B CA 1
ATOM 2242 C C . ASN B 1 62 ? 3.348 -13.742 -14.383 1 91.94 62 ASN B C 1
ATOM 2244 O O . ASN B 1 62 ? 2.283 -14.359 -14.406 1 91.94 62 ASN B O 1
ATOM 2248 N N . GLU B 1 63 ? 4.418 -14.18 -14.812 1 93.5 63 GLU B N 1
ATOM 2249 C CA . GLU B 1 63 ? 4.469 -15.531 -15.359 1 93.5 63 GLU B CA 1
ATOM 2250 C C . GLU B 1 63 ? 4.234 -16.578 -14.273 1 93.5 63 GLU B C 1
ATOM 2252 O O . GLU B 1 63 ? 3.547 -17.578 -14.5 1 93.5 63 GLU B O 1
ATOM 2257 N N . ILE B 1 64 ? 4.828 -16.422 -13.141 1 95.75 64 ILE B N 1
ATOM 2258 C CA . ILE B 1 64 ? 4.605 -17.312 -12.008 1 95.75 64 ILE B CA 1
ATOM 2259 C C . ILE B 1 64 ? 3.113 -17.359 -11.68 1 95.75 64 ILE B C 1
ATOM 2261 O O . ILE B 1 64 ? 2.537 -18.438 -11.555 1 95.75 64 ILE B O 1
ATOM 2265 N N . MET B 1 65 ? 2.502 -16.234 -11.609 1 93.88 65 MET B N 1
ATOM 2266 C CA . MET B 1 65 ? 1.095 -16.156 -11.227 1 93.88 65 MET B CA 1
ATOM 2267 C C . MET B 1 65 ? 0.207 -16.797 -12.289 1 93.88 65 MET B C 1
ATOM 2269 O O . MET B 1 65 ? -0.778 -17.453 -11.961 1 93.88 65 MET B O 1
ATOM 2273 N N . SER B 1 66 ? 0.562 -16.547 -13.516 1 94.25 66 SER B N 1
ATOM 2274 C CA . SER B 1 66 ? -0.202 -17.141 -14.609 1 94.25 66 SER B CA 1
ATOM 2275 C C . SER B 1 66 ? -0.099 -18.672 -14.586 1 94.25 66 SER B C 1
ATOM 2277 O O . SER B 1 66 ? -1.101 -19.359 -14.758 1 94.25 66 SER B O 1
ATOM 2279 N N . SER B 1 67 ? 1.113 -19.141 -14.438 1 97.06 67 SER B N 1
ATOM 2280 C CA . SER B 1 67 ? 1.329 -20.578 -14.352 1 97.06 67 SER B CA 1
ATOM 2281 C C . SER B 1 67 ? 0.631 -21.172 -13.133 1 97.06 67 SER B C 1
ATOM 2283 O O . SER B 1 67 ? 0.088 -22.281 -13.195 1 97.06 67 SER B O 1
ATOM 2285 N N . TYR B 1 68 ? 0.674 -20.469 -12.07 1 97.25 68 TYR B N 1
ATOM 2286 C CA . TYR B 1 68 ? 0.023 -20.906 -10.836 1 97.25 68 TYR B CA 1
ATOM 2287 C C . TYR B 1 68 ? -1.486 -21 -11.023 1 97.25 68 TYR B C 1
ATOM 2289 O O . TYR B 1 68 ? -2.104 -22 -10.625 1 97.25 68 TYR B O 1
ATOM 2297 N N . LYS B 1 69 ? -2.072 -20.016 -11.625 1 96.69 69 LYS B N 1
ATOM 2298 C CA . LYS B 1 69 ? -3.504 -20.016 -11.906 1 96.69 69 LYS B CA 1
ATOM 2299 C C . LYS B 1 69 ? -3.891 -21.203 -12.789 1 96.69 69 LYS B C 1
ATOM 2301 O O . LYS B 1 69 ? -4.91 -21.844 -12.555 1 96.69 69 LYS B O 1
ATOM 2306 N N . ALA B 1 70 ? -3.107 -21.422 -13.797 1 97.75 70 ALA B N 1
ATOM 2307 C CA . ALA B 1 70 ? -3.371 -22.531 -14.703 1 97.75 70 ALA B CA 1
ATOM 2308 C C . ALA B 1 70 ? -3.354 -23.859 -13.961 1 97.75 70 ALA B C 1
ATOM 2310 O O . ALA B 1 70 ? -4.207 -24.719 -14.195 1 97.75 70 ALA B O 1
ATOM 2311 N N . ARG B 1 71 ? -2.42 -24.016 -13.086 1 98.5 71 ARG B N 1
ATOM 2312 C CA . ARG B 1 71 ? -2.297 -25.266 -12.336 1 98.5 71 ARG B CA 1
ATOM 2313 C C . ARG B 1 71 ? -3.475 -25.453 -11.383 1 98.5 71 ARG B C 1
ATOM 2315 O O . ARG B 1 71 ? -3.984 -26.562 -11.227 1 98.5 71 ARG B O 1
ATOM 2322 N N . VAL B 1 72 ? -3.902 -24.406 -10.734 1 98.5 72 VAL B N 1
ATOM 2323 C CA . VAL B 1 72 ? -5.062 -24.453 -9.852 1 98.5 72 VAL B CA 1
ATOM 2324 C C . VAL B 1 72 ? -6.301 -24.875 -10.648 1 98.5 72 VAL B C 1
ATOM 2326 O O . VAL B 1 72 ? -7.074 -25.719 -10.211 1 98.5 72 VAL B O 1
ATOM 2329 N N . THR B 1 73 ? -6.457 -24.266 -11.797 1 98.25 73 THR B N 1
ATOM 2330 C CA . THR B 1 73 ? -7.586 -24.594 -12.664 1 98.25 73 THR B CA 1
ATOM 2331 C C . THR B 1 73 ? -7.578 -26.078 -13.039 1 98.25 73 THR B C 1
ATOM 2333 O O . THR B 1 73 ? -8.617 -26.734 -13 1 98.25 73 THR B O 1
ATOM 2336 N N . GLU B 1 74 ? -6.434 -26.562 -13.336 1 98.25 74 GLU B N 1
ATOM 2337 C CA . GLU B 1 74 ? -6.281 -27.969 -13.688 1 98.25 74 GLU B CA 1
ATOM 2338 C C . GLU B 1 74 ? -6.66 -28.875 -12.523 1 98.25 74 GLU B C 1
ATOM 2340 O O . GLU B 1 74 ? -7.352 -29.875 -12.703 1 98.25 74 GLU B O 1
ATOM 2345 N N . LYS B 1 75 ? -6.172 -28.562 -11.352 1 98.31 75 LYS B N 1
ATOM 2346 C CA . LYS B 1 75 ? -6.449 -29.359 -10.156 1 98.31 75 LYS B CA 1
ATOM 2347 C C . LYS B 1 75 ? -7.941 -29.375 -9.836 1 98.31 75 LYS B C 1
ATOM 2349 O O . LYS B 1 75 ? -8.492 -30.422 -9.477 1 98.31 75 LYS B O 1
ATOM 2354 N N . LEU B 1 76 ? -8.547 -28.219 -9.953 1 98.31 76 LEU B N 1
ATOM 2355 C CA . LEU B 1 76 ? -9.984 -28.125 -9.727 1 98.31 76 LEU B CA 1
ATOM 2356 C C . LEU B 1 76 ? -10.75 -28.984 -10.719 1 98.31 76 LEU B C 1
ATOM 2358 O O . LEU B 1 76 ? -11.68 -29.703 -10.336 1 98.31 76 LEU B O 1
ATOM 2362 N N . ALA B 1 77 ? -10.328 -28.938 -11.945 1 97.62 77 ALA B N 1
ATOM 2363 C CA . ALA B 1 77 ? -10.961 -29.734 -12.992 1 97.62 77 ALA B CA 1
ATOM 2364 C C . ALA B 1 77 ? -10.797 -31.219 -12.719 1 97.62 77 ALA B C 1
ATOM 2366 O O . ALA B 1 77 ? -11.742 -32 -12.898 1 97.62 77 ALA B O 1
ATOM 2367 N N . GLU B 1 78 ? -9.617 -31.594 -12.328 1 97.75 78 GLU B N 1
ATOM 2368 C CA . GLU B 1 78 ? -9.328 -33 -12.008 1 97.75 78 GLU B CA 1
ATOM 2369 C C . GLU B 1 78 ? -10.242 -33.5 -10.898 1 97.75 78 GLU B C 1
ATOM 2371 O O . GLU B 1 78 ? -10.602 -34.688 -10.883 1 97.75 78 GLU B O 1
ATOM 2376 N N . LEU B 1 79 ? -10.602 -32.625 -9.992 1 97.56 79 LEU B N 1
ATOM 2377 C CA . LEU B 1 79 ? -11.406 -33 -8.836 1 97.56 79 LEU B CA 1
ATOM 2378 C C . LEU B 1 79 ? -12.891 -32.844 -9.133 1 97.56 79 LEU B C 1
ATOM 2380 O O . LEU B 1 79 ? -13.734 -33.156 -8.289 1 97.56 79 LEU B O 1
ATOM 2384 N N . GLY B 1 80 ? -13.164 -32.281 -10.297 1 97.56 80 GLY B N 1
ATOM 2385 C CA . GLY B 1 80 ? -14.547 -32.062 -10.68 1 97.56 80 GLY B CA 1
ATOM 2386 C C . GLY B 1 80 ? -15.203 -30.906 -9.93 1 97.56 80 GLY B C 1
ATOM 2387 O O . GLY B 1 80 ? -16.422 -30.906 -9.719 1 97.56 80 GLY B O 1
ATOM 2388 N N . ILE B 1 81 ? -14.414 -30 -9.492 1 97.62 81 ILE B N 1
ATOM 2389 C CA . ILE B 1 81 ? -14.93 -28.875 -8.734 1 97.62 81 ILE B CA 1
ATOM 2390 C C . ILE B 1 81 ? -15.133 -27.672 -9.664 1 97.62 81 ILE B C 1
ATOM 2392 O O . ILE B 1 81 ? -14.172 -27.172 -10.258 1 97.62 81 ILE B O 1
ATOM 2396 N N . GLU B 1 82 ? -16.297 -27.25 -9.773 1 95.81 82 GLU B N 1
ATOM 2397 C CA . GLU B 1 82 ? -16.609 -26.031 -10.531 1 95.81 82 GLU B CA 1
ATOM 2398 C C . GLU B 1 82 ? -16.578 -24.797 -9.641 1 95.81 82 GLU B C 1
ATOM 2400 O O . GLU B 1 82 ? -17.156 -24.797 -8.555 1 95.81 82 GLU B O 1
ATOM 2405 N N . THR B 1 83 ? -15.898 -23.797 -10.094 1 96.25 83 THR B N 1
ATOM 2406 C CA . THR B 1 83 ? -15.797 -22.562 -9.312 1 96.25 83 THR B CA 1
ATOM 2407 C C . THR B 1 83 ? -16.109 -21.344 -10.18 1 96.25 83 THR B C 1
ATOM 2409 O O . THR B 1 83 ? -15.844 -21.344 -11.383 1 96.25 83 THR B O 1
ATOM 2412 N N . SER B 1 84 ? -16.781 -20.344 -9.539 1 96.25 84 SER B N 1
ATOM 2413 C CA . SER B 1 84 ? -16.75 -19.016 -10.148 1 96.25 84 SER B CA 1
ATOM 2414 C C . SER B 1 84 ? -15.344 -18.438 -10.156 1 96.25 84 SER B C 1
ATOM 2416 O O . SER B 1 84 ? -14.453 -18.953 -9.469 1 96.25 84 SER B O 1
ATOM 2418 N N . LEU B 1 85 ? -15.125 -17.422 -10.945 1 96.44 85 LEU B N 1
ATOM 2419 C CA . LEU B 1 85 ? -13.828 -16.734 -10.953 1 96.44 85 LEU B CA 1
ATOM 2420 C C . LEU B 1 85 ? -13.492 -16.188 -9.57 1 96.44 85 LEU B C 1
ATOM 2422 O O . LEU B 1 85 ? -12.344 -16.266 -9.133 1 96.44 85 LEU B O 1
ATOM 2426 N N . LEU B 1 86 ? -14.531 -15.727 -8.93 1 97 86 LEU B N 1
ATOM 2427 C CA . LEU B 1 86 ? -14.391 -15.164 -7.586 1 97 86 LEU B CA 1
ATOM 2428 C C . LEU B 1 86 ? -13.883 -16.219 -6.605 1 97 86 LEU B C 1
ATOM 2430 O O . LEU B 1 86 ? -12.938 -15.969 -5.855 1 97 86 LEU B O 1
ATOM 2434 N N . LEU B 1 87 ? -14.539 -17.297 -6.602 1 98.06 87 LEU B N 1
ATOM 2435 C CA . LEU B 1 87 ? -14.164 -18.375 -5.695 1 98.06 87 LEU B CA 1
ATOM 2436 C C . LEU B 1 87 ? -12.781 -18.906 -6.027 1 98.06 87 LEU B C 1
ATOM 2438 O O . LEU B 1 87 ? -11.984 -19.188 -5.125 1 98.06 87 LEU B O 1
ATOM 2442 N N . GLN B 1 88 ? -12.477 -19.078 -7.285 1 98.06 88 GLN B N 1
ATOM 2443 C CA . GLN B 1 88 ? -11.148 -19.547 -7.684 1 98.06 88 GLN B CA 1
ATOM 2444 C C . GLN B 1 88 ? -10.062 -18.578 -7.23 1 98.06 88 GLN B C 1
ATOM 2446 O O . GLN B 1 88 ? -8.992 -18.984 -6.793 1 98.06 88 GLN B O 1
ATOM 2451 N N . THR B 1 89 ? -10.312 -17.281 -7.367 1 97.62 89 THR B N 1
ATOM 2452 C CA . THR B 1 89 ? -9.375 -16.266 -6.93 1 97.62 89 THR B CA 1
ATOM 2453 C C . THR B 1 89 ? -9.07 -16.406 -5.441 1 97.62 89 THR B C 1
ATOM 2455 O O . THR B 1 89 ? -7.914 -16.344 -5.027 1 97.62 89 THR B O 1
ATOM 2458 N N . ALA B 1 90 ? -10.086 -16.594 -4.66 1 98.5 90 ALA B N 1
ATOM 2459 C CA . ALA B 1 90 ? -9.906 -16.781 -3.223 1 98.5 90 ALA B CA 1
ATOM 2460 C C . ALA B 1 90 ? -9.07 -18.031 -2.934 1 98.5 90 ALA B C 1
ATOM 2462 O O . ALA B 1 90 ? -8.195 -18 -2.061 1 98.5 90 ALA B O 1
ATOM 2463 N N . VAL B 1 91 ? -9.336 -19.078 -3.646 1 98.69 91 VAL B N 1
ATOM 2464 C CA . VAL B 1 91 ? -8.562 -20.312 -3.486 1 98.69 91 VAL B CA 1
ATOM 2465 C C . VAL B 1 91 ? -7.098 -20.047 -3.826 1 98.69 91 VAL B C 1
ATOM 2467 O O . VAL B 1 91 ? -6.199 -20.484 -3.096 1 98.69 91 VAL B O 1
ATOM 2470 N N . GLU B 1 92 ? -6.879 -19.359 -4.902 1 98.25 92 GLU B N 1
ATOM 2471 C CA . GLU B 1 92 ? -5.523 -19.016 -5.316 1 98.25 92 GLU B CA 1
ATOM 2472 C C . GLU B 1 92 ? -4.812 -18.188 -4.246 1 98.25 92 GLU B C 1
ATOM 2474 O O . GLU B 1 92 ? -3.635 -18.406 -3.963 1 98.25 92 GLU B O 1
ATOM 2479 N N . MET B 1 93 ? -5.48 -17.234 -3.68 1 98.06 93 MET B N 1
ATOM 2480 C CA . MET B 1 93 ? -4.902 -16.406 -2.633 1 98.06 93 MET B CA 1
ATOM 2481 C C . MET B 1 93 ? -4.461 -17.234 -1.44 1 98.06 93 MET B C 1
ATOM 2483 O O . MET B 1 93 ? -3.396 -17 -0.867 1 98.06 93 MET B O 1
ATOM 2487 N N . ARG B 1 94 ? -5.273 -18.219 -1.09 1 98.5 94 ARG B N 1
ATOM 2488 C CA . ARG B 1 94 ? -4.945 -19.094 0.03 1 98.5 94 ARG B CA 1
ATOM 2489 C C . ARG B 1 94 ? -3.717 -19.938 -0.278 1 98.5 94 ARG B C 1
ATOM 2491 O O . ARG B 1 94 ? -2.814 -20.062 0.555 1 98.5 94 ARG B O 1
ATOM 2498 N N . LEU B 1 95 ? -3.719 -20.484 -1.458 1 98.56 95 LEU B N 1
ATOM 2499 C CA . LEU B 1 95 ? -2.623 -21.359 -1.842 1 98.56 95 LEU B CA 1
ATOM 2500 C C . LEU B 1 95 ? -1.32 -20.578 -1.984 1 98.56 95 LEU B C 1
ATOM 2502 O O . LEU B 1 95 ? -0.255 -21.078 -1.596 1 98.56 95 LEU B O 1
ATOM 2506 N N . ILE B 1 96 ? -1.385 -19.438 -2.521 1 97.94 96 ILE B N 1
ATOM 2507 C CA . ILE B 1 96 ? -0.209 -18.594 -2.66 1 97.94 96 ILE B CA 1
ATOM 2508 C C . ILE B 1 96 ? 0.308 -18.188 -1.278 1 97.94 96 ILE B C 1
ATOM 2510 O O . ILE B 1 96 ? 1.517 -18.203 -1.033 1 97.94 96 ILE B O 1
ATOM 2514 N N . ASN B 1 97 ? -0.614 -17.766 -0.436 1 97.69 97 ASN B N 1
ATOM 2515 C CA . ASN B 1 97 ? -0.231 -17.438 0.932 1 97.69 97 ASN B CA 1
ATOM 2516 C C . ASN B 1 97 ? 0.54 -18.578 1.593 1 97.69 97 ASN B C 1
ATOM 2518 O O . ASN B 1 97 ? 1.527 -18.344 2.291 1 97.69 97 ASN B O 1
ATOM 2522 N N . ASN B 1 98 ? 0.077 -19.766 1.377 1 97.19 98 ASN B N 1
ATOM 2523 C CA . ASN B 1 98 ? 0.779 -20.922 1.91 1 97.19 98 ASN B CA 1
ATOM 2524 C C . ASN B 1 98 ? 2.197 -21.016 1.358 1 97.19 98 ASN B C 1
ATOM 2526 O O . ASN B 1 98 ? 3.141 -21.297 2.102 1 97.19 98 ASN B O 1
ATOM 2530 N N . ASN B 1 99 ? 2.359 -20.812 0.082 1 98.06 99 ASN B N 1
ATOM 2531 C CA . ASN B 1 99 ? 3.678 -20.875 -0.542 1 98.06 99 ASN B CA 1
ATOM 2532 C C . ASN B 1 99 ? 4.605 -19.781 -0.007 1 98.06 99 ASN B C 1
ATOM 2534 O O . ASN B 1 99 ? 5.805 -20.016 0.153 1 98.06 99 ASN B O 1
ATOM 2538 N N . ILE B 1 100 ? 4.078 -18.641 0.248 1 97 100 ILE B N 1
ATOM 2539 C CA . ILE B 1 100 ? 4.867 -17.547 0.803 1 97 100 ILE B CA 1
ATOM 2540 C C . ILE B 1 100 ? 5.406 -17.938 2.174 1 97 100 ILE B C 1
ATOM 2542 O O . ILE B 1 100 ? 6.543 -17.609 2.521 1 97 100 ILE B O 1
ATOM 2546 N N . ARG B 1 101 ? 4.637 -18.703 2.947 1 94.94 101 ARG B N 1
ATOM 2547 C CA . ARG B 1 101 ? 4.992 -19.062 4.316 1 94.94 101 ARG B CA 1
ATOM 2548 C C . ARG B 1 101 ? 6.016 -20.188 4.34 1 94.94 101 ARG B C 1
ATOM 2550 O O . ARG B 1 101 ? 6.867 -20.25 5.227 1 94.94 101 ARG B O 1
ATOM 2557 N N . ILE B 1 102 ? 6.004 -21.031 3.346 1 95.56 102 ILE B N 1
ATOM 2558 C CA . ILE B 1 102 ? 6.797 -22.25 3.473 1 95.56 102 ILE B CA 1
ATOM 2559 C C . ILE B 1 102 ? 8.016 -22.172 2.553 1 95.56 102 ILE B C 1
ATOM 2561 O O . ILE B 1 102 ? 9.023 -22.828 2.797 1 95.56 102 ILE B O 1
ATOM 2565 N N . ASN B 1 103 ? 7.895 -21.5 1.415 1 97.62 103 ASN B N 1
ATOM 2566 C CA . ASN B 1 103 ? 9 -21.344 0.472 1 97.62 103 ASN B CA 1
ATOM 2567 C C . ASN B 1 103 ? 9.766 -20.062 0.709 1 97.62 103 ASN B C 1
ATOM 2569 O O . ASN B 1 103 ? 9.406 -19 0.172 1 97.62 103 ASN B O 1
ATOM 2573 N N . LYS B 1 104 ? 10.836 -20.141 1.387 1 97.19 104 LYS B N 1
ATOM 2574 C CA . LYS B 1 104 ? 11.578 -18.969 1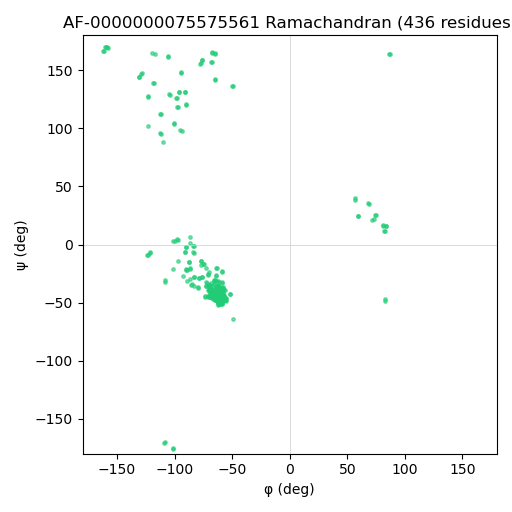.825 1 97.19 104 LYS B CA 1
ATOM 2575 C C . LYS B 1 104 ? 12.156 -18.203 0.634 1 97.19 104 LYS B C 1
ATOM 2577 O O . LYS B 1 104 ? 12.281 -16.984 0.673 1 97.19 104 LYS B O 1
ATOM 2582 N N . ASN B 1 105 ? 12.531 -18.922 -0.389 1 98.44 105 ASN B N 1
ATOM 2583 C CA . ASN B 1 105 ? 13.078 -18.281 -1.577 1 98.44 105 ASN B CA 1
ATOM 2584 C C . ASN B 1 105 ? 12.016 -17.484 -2.326 1 98.44 105 ASN B C 1
ATOM 2586 O O . ASN B 1 105 ? 12.234 -16.328 -2.705 1 98.44 105 ASN B O 1
ATOM 2590 N N . PHE B 1 106 ? 10.883 -18.125 -2.467 1 98.12 106 PHE B N 1
ATOM 2591 C CA . PHE B 1 106 ? 9.781 -17.391 -3.082 1 98.12 106 PHE B CA 1
ATOM 2592 C C . PHE B 1 106 ? 9.375 -16.203 -2.221 1 98.12 106 PHE B C 1
ATOM 2594 O O . PHE B 1 106 ? 9.125 -15.109 -2.74 1 98.12 106 PHE B O 1
ATOM 2601 N N . SER B 1 107 ? 9.32 -16.453 -0.956 1 97.88 107 SER B N 1
ATOM 2602 C CA . SER B 1 107 ? 8.977 -15.398 -0.011 1 97.88 107 SER B CA 1
ATOM 2603 C C . SER B 1 107 ? 9.906 -14.195 -0.15 1 97.88 107 SER B C 1
ATOM 2605 O O . SER B 1 107 ? 9.445 -13.055 -0.224 1 97.88 107 SER B O 1
ATOM 2607 N N . ARG B 1 108 ? 11.141 -14.469 -0.205 1 97.81 108 ARG B N 1
ATOM 2608 C CA . ARG B 1 108 ? 12.125 -13.398 -0.337 1 97.81 108 ARG B CA 1
ATOM 2609 C C . ARG B 1 108 ? 11.922 -12.625 -1.637 1 97.81 108 ARG B C 1
ATOM 2611 O O . ARG B 1 108 ? 11.938 -11.391 -1.642 1 97.81 108 ARG B O 1
ATOM 2618 N N . PHE B 1 109 ? 11.758 -13.328 -2.732 1 98.12 109 PHE B N 1
ATOM 2619 C CA . PHE B 1 109 ? 11.508 -12.695 -4.023 1 98.12 109 PHE B CA 1
ATOM 2620 C C . PHE B 1 109 ? 10.273 -11.812 -3.971 1 98.12 109 PHE B C 1
ATOM 2622 O O . PHE B 1 109 ? 10.305 -10.664 -4.406 1 98.12 109 PHE B O 1
ATOM 2629 N N . TYR B 1 110 ? 9.203 -12.344 -3.393 1 96.81 110 TYR B N 1
ATOM 2630 C CA . TYR B 1 110 ? 7.91 -11.672 -3.295 1 96.81 110 TYR B CA 1
ATOM 2631 C C . TYR B 1 110 ? 8.023 -10.391 -2.475 1 96.81 110 TYR B C 1
ATOM 2633 O O . TYR B 1 110 ? 7.617 -9.312 -2.924 1 96.81 110 TYR B O 1
ATOM 2641 N N . TYR B 1 111 ? 8.625 -10.43 -1.361 1 95.62 111 TYR B N 1
ATOM 2642 C CA . TYR B 1 111 ? 8.734 -9.289 -0.46 1 95.62 111 TYR B CA 1
ATOM 2643 C C . TYR B 1 111 ? 9.695 -8.242 -1.014 1 95.62 111 TYR B C 1
ATOM 2645 O O . TYR B 1 111 ? 9.5 -7.043 -0.809 1 95.62 111 TYR B O 1
ATOM 2653 N N . ASP B 1 112 ? 10.719 -8.727 -1.726 1 95.75 112 ASP B N 1
ATOM 2654 C CA . ASP B 1 112 ? 11.602 -7.781 -2.398 1 95.75 112 ASP B CA 1
ATOM 2655 C C . ASP B 1 112 ? 10.836 -6.938 -3.416 1 95.75 112 ASP B C 1
ATOM 2657 O O . ASP B 1 112 ? 11.031 -5.723 -3.49 1 95.75 112 ASP B O 1
ATOM 2661 N N . LEU B 1 113 ? 9.992 -7.598 -4.176 1 93.62 113 LEU B N 1
ATOM 2662 C CA . LEU B 1 113 ? 9.203 -6.883 -5.172 1 93.62 113 LEU B CA 1
ATOM 2663 C C . LEU B 1 113 ? 8.289 -5.863 -4.508 1 93.62 113 LEU B C 1
ATOM 2665 O O . LEU B 1 113 ? 8.172 -4.727 -4.969 1 93.62 113 LEU B O 1
ATOM 2669 N N . LEU B 1 114 ? 7.629 -6.312 -3.436 1 91.5 114 LEU B N 1
ATOM 2670 C CA . LEU B 1 114 ? 6.734 -5.43 -2.699 1 91.5 114 LEU B CA 1
ATOM 2671 C C . LEU B 1 114 ? 7.488 -4.219 -2.154 1 91.5 114 LEU B C 1
ATOM 2673 O O . LEU B 1 114 ? 7.055 -3.08 -2.332 1 91.5 114 LEU B O 1
ATOM 2677 N N . SER B 1 115 ? 8.633 -4.473 -1.637 1 90.44 115 SER B N 1
ATOM 2678 C CA . SER B 1 115 ? 9.398 -3.439 -0.946 1 90.44 115 SER B CA 1
ATOM 2679 C C . SER B 1 115 ? 9.945 -2.408 -1.928 1 90.44 115 SER B C 1
ATOM 2681 O O . SER B 1 115 ? 10.125 -1.24 -1.574 1 90.44 115 SER B O 1
ATOM 2683 N N . GLU B 1 116 ? 10.125 -2.82 -3.145 1 89.25 116 GLU B N 1
ATOM 2684 C CA . GLU B 1 116 ? 10.703 -1.913 -4.133 1 89.25 116 GLU B CA 1
ATOM 2685 C C . GLU B 1 116 ? 9.617 -1.259 -4.98 1 89.25 116 GLU B C 1
ATOM 2687 O O . GLU B 1 116 ? 9.914 -0.503 -5.906 1 89.25 116 GLU B O 1
ATOM 2692 N N . ASN B 1 117 ? 8.312 -1.493 -4.688 1 86.81 117 ASN B N 1
ATOM 2693 C CA . ASN B 1 117 ? 7.164 -0.891 -5.352 1 86.81 117 ASN B CA 1
ATOM 2694 C C . ASN B 1 117 ? 7.188 -1.148 -6.855 1 86.81 117 ASN B C 1
ATOM 2696 O O . ASN B 1 117 ? 6.852 -0.265 -7.645 1 86.81 117 ASN B O 1
ATOM 2700 N N . VAL B 1 118 ? 7.586 -2.285 -7.281 1 85.44 118 VAL B N 1
ATOM 2701 C CA . VAL B 1 118 ? 7.805 -2.592 -8.688 1 85.44 118 VAL B CA 1
ATOM 2702 C C . VAL B 1 118 ? 6.461 -2.658 -9.414 1 85.44 118 VAL B C 1
ATOM 2704 O O . VAL B 1 118 ? 6.379 -2.365 -10.609 1 85.44 118 VAL B O 1
ATOM 2707 N N . ILE B 1 119 ? 5.398 -2.904 -8.773 1 78.75 119 ILE B N 1
ATOM 2708 C CA . ILE B 1 119 ? 4.102 -3.225 -9.359 1 78.75 119 ILE B CA 1
ATOM 2709 C C . ILE B 1 119 ? 3.461 -1.956 -9.922 1 78.75 119 ILE B C 1
ATOM 2711 O O . ILE B 1 119 ? 2.531 -2.027 -10.727 1 78.75 119 ILE B O 1
ATOM 2715 N N . TYR B 1 120 ? 3.861 -0.788 -9.602 1 76.12 120 TYR B N 1
ATOM 2716 C CA . TYR B 1 120 ? 3.23 0.453 -10.039 1 76.12 120 TYR B CA 1
ATOM 2717 C C . TYR B 1 120 ? 3.777 0.896 -11.391 1 76.12 120 TYR B C 1
ATOM 2719 O O . TYR B 1 120 ? 3.369 1.931 -11.922 1 76.12 120 TYR B O 1
ATOM 2727 N N . LYS B 1 121 ? 4.68 0.22 -12.062 1 63.56 121 LYS B N 1
ATOM 2728 C CA . LYS B 1 121 ? 5.32 0.645 -13.305 1 63.56 121 LYS B CA 1
ATOM 2729 C C . LYS B 1 121 ? 4.625 0.034 -14.516 1 63.56 121 LYS B C 1
ATOM 2731 O O . LYS B 1 121 ? 4.867 0.453 -15.648 1 63.56 121 LYS B O 1
ATOM 2736 N N . GLU B 1 122 ? 3.77 -0.995 -14.281 1 58.81 122 GLU B N 1
ATOM 2737 C CA . GLU B 1 122 ? 3.09 -1.561 -15.445 1 58.81 122 GLU B CA 1
ATOM 2738 C C . GLU B 1 122 ? 1.573 -1.51 -15.273 1 58.81 122 GLU B C 1
ATOM 2740 O O . GLU B 1 122 ? 1.045 -1.929 -14.242 1 58.81 122 GLU B O 1
ATOM 2745 N N . GLN B 1 123 ? 0.835 -0.593 -15.875 1 59.22 123 GLN B N 1
ATOM 2746 C CA . GLN B 1 123 ? -0.603 -0.356 -15.797 1 59.22 123 GLN B CA 1
ATOM 2747 C C . GLN B 1 123 ? -1.386 -1.646 -16.016 1 59.22 123 GLN B C 1
ATOM 2749 O O . GLN B 1 123 ? -2.248 -2.002 -15.219 1 59.22 123 GLN B O 1
ATOM 2754 N N . SER B 1 124 ? -1.265 -2.23 -17.25 1 60.56 124 SER B N 1
ATOM 2755 C CA . SER B 1 124 ? -2.322 -2.861 -18.031 1 60.56 124 SER B CA 1
ATOM 2756 C C . SER B 1 124 ? -2.645 -4.254 -17.5 1 60.56 124 SER B C 1
ATOM 2758 O O . SER B 1 124 ? -3.814 -4.617 -17.359 1 60.56 124 SER B O 1
ATOM 2760 N N . VAL B 1 125 ? -1.838 -4.859 -16.734 1 70.06 125 VAL B N 1
ATOM 2761 C CA . VAL B 1 125 ? -2.146 -6.27 -16.516 1 70.06 125 VAL B CA 1
ATOM 2762 C C . VAL B 1 125 ? -3.002 -6.426 -15.266 1 70.06 125 VAL B C 1
ATOM 2764 O O . VAL B 1 125 ? -3.881 -7.289 -15.211 1 70.06 125 VAL B O 1
ATOM 2767 N N . MET B 1 126 ? -2.965 -5.613 -14.336 1 83.56 126 MET B N 1
ATOM 2768 C CA . MET B 1 126 ? -3.676 -5.824 -13.078 1 83.56 126 MET B CA 1
ATOM 2769 C C . MET B 1 126 ? -5.09 -5.262 -13.156 1 83.56 126 MET B C 1
ATOM 2771 O O . MET B 1 126 ? -6.023 -5.84 -12.594 1 83.56 126 MET B O 1
ATOM 2775 N N . THR B 1 127 ? -5.285 -4.238 -13.898 1 89.69 127 THR B N 1
ATOM 2776 C CA . THR B 1 127 ? -6.609 -3.645 -14.039 1 89.69 127 THR B CA 1
ATOM 2777 C C . THR B 1 127 ? -7.543 -4.582 -14.805 1 89.69 127 THR B C 1
ATOM 2779 O O . THR B 1 127 ? -8.734 -4.668 -14.492 1 89.69 127 THR B O 1
ATOM 2782 N N . ASP B 1 128 ? -6.961 -5.316 -15.734 1 89.06 128 ASP B N 1
ATOM 2783 C CA . ASP B 1 128 ? -7.762 -6.27 -16.5 1 89.06 128 ASP B CA 1
ATOM 2784 C C . ASP B 1 128 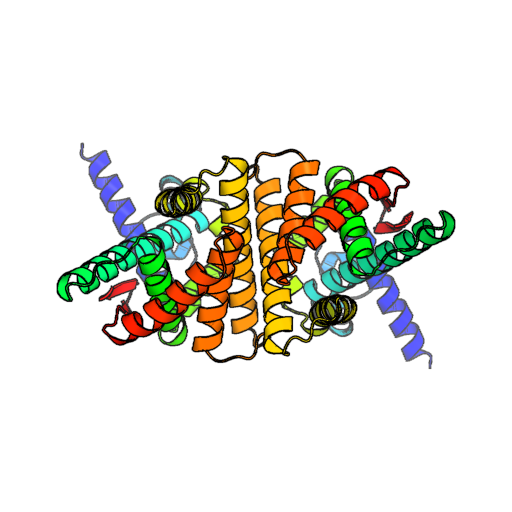?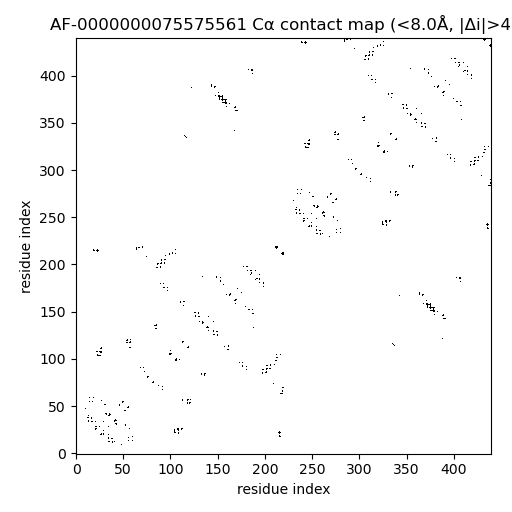 -8.258 -7.406 -15.602 1 89.06 128 ASP B C 1
ATOM 2786 O O . ASP B 1 128 ? -9.383 -7.883 -15.758 1 89.06 128 ASP B O 1
ATOM 2790 N N . PHE B 1 129 ? -7.441 -7.77 -14.797 1 89.81 129 PHE B N 1
ATOM 2791 C CA . PHE B 1 129 ? -7.832 -8.82 -13.859 1 89.81 129 PHE B CA 1
ATOM 2792 C C . PHE B 1 129 ? -9.039 -8.391 -13.039 1 89.81 129 PHE B C 1
ATOM 2794 O O . PHE B 1 129 ? -10.031 -9.117 -12.953 1 89.81 129 PHE B O 1
ATOM 2801 N N . TYR B 1 130 ? -9.008 -7.266 -12.469 1 92.5 130 TYR B N 1
ATOM 2802 C CA . TYR B 1 130 ? -10.078 -6.785 -11.609 1 92.5 130 TYR B CA 1
ATOM 2803 C C . TYR B 1 130 ? -11.336 -6.488 -12.422 1 92.5 130 TYR B C 1
ATOM 2805 O O . TYR B 1 130 ? -12.453 -6.672 -11.938 1 92.5 130 TYR B O 1
ATOM 2813 N N . ARG B 1 131 ? -11.086 -6.012 -13.586 1 93.44 131 ARG B N 1
ATOM 2814 C CA . ARG B 1 131 ? -12.219 -5.812 -14.484 1 93.44 131 ARG B CA 1
ATOM 2815 C C . ARG B 1 131 ? -12.953 -7.125 -14.734 1 93.44 131 ARG B C 1
ATOM 2817 O O . ARG B 1 131 ? -14.18 -7.191 -14.609 1 93.44 131 ARG B O 1
ATOM 2824 N N . ASN B 1 132 ? -12.219 -8.156 -15.117 1 94.25 132 ASN B N 1
ATOM 2825 C CA . ASN B 1 132 ? -12.805 -9.469 -15.383 1 94.25 132 ASN B CA 1
ATOM 2826 C C . ASN B 1 132 ? -13.484 -10.039 -14.141 1 94.25 132 ASN B C 1
ATOM 2828 O O . ASN B 1 132 ? -14.555 -10.641 -14.234 1 94.25 132 ASN B O 1
ATOM 2832 N N . LEU B 1 133 ? -12.844 -9.891 -13.023 1 94.75 133 LEU B N 1
ATOM 2833 C CA . LEU B 1 133 ? -13.406 -10.359 -11.766 1 94.75 133 LEU B CA 1
ATOM 2834 C C . LEU B 1 133 ? -14.734 -9.672 -11.469 1 94.75 133 LEU B C 1
ATOM 2836 O O . LEU B 1 133 ? -15.719 -10.328 -11.141 1 94.75 133 LEU B O 1
ATOM 2840 N N . ALA B 1 134 ? -14.75 -8.344 -11.633 1 95.06 134 ALA B N 1
ATOM 2841 C CA . ALA B 1 134 ? -15.961 -7.57 -11.398 1 95.06 134 ALA B CA 1
ATOM 2842 C C . ALA B 1 134 ? -17.078 -8 -12.352 1 95.06 134 ALA B C 1
ATOM 2844 O O . ALA B 1 134 ? -18.219 -8.211 -11.93 1 95.06 134 ALA B O 1
ATOM 2845 N N . GLU B 1 135 ? -16.719 -8.164 -13.57 1 95.12 135 GLU B N 1
ATOM 2846 C CA . GLU B 1 135 ? -17.688 -8.547 -14.586 1 95.12 135 GLU B CA 1
ATOM 2847 C C . GLU B 1 135 ? -18.25 -9.938 -14.305 1 95.12 135 GLU B C 1
ATOM 2849 O O . GLU B 1 135 ? -19.438 -10.18 -14.523 1 95.12 135 GLU B O 1
ATOM 2854 N N . SER B 1 136 ? -17.438 -10.797 -13.867 1 94.56 136 SER B N 1
ATOM 2855 C CA . SER B 1 136 ? -17.875 -12.148 -13.539 1 94.56 136 SER B CA 1
ATOM 2856 C C . SER B 1 136 ? -18.875 -12.141 -12.391 1 94.56 136 SER B C 1
ATOM 2858 O O . SER B 1 136 ? -19.625 -13.109 -12.211 1 94.56 136 SER B O 1
ATOM 2860 N N . CYS B 1 137 ? -18.938 -11.094 -11.578 1 94.38 137 CYS B N 1
ATOM 2861 C CA . CYS B 1 137 ? -19.844 -10.961 -10.453 1 94.38 137 CYS B CA 1
ATOM 2862 C C . CYS B 1 137 ? -21.047 -10.094 -10.82 1 94.38 137 CYS B C 1
ATOM 2864 O O . CYS B 1 137 ? -21.859 -9.742 -9.961 1 94.38 137 CYS B O 1
ATOM 2866 N N . GLY B 1 138 ? -21.094 -9.664 -12.094 1 94.12 138 GLY B N 1
ATOM 2867 C CA . GLY B 1 138 ? -22.203 -8.844 -12.562 1 94.12 138 GLY B CA 1
ATOM 2868 C C . GLY B 1 138 ? -22.047 -7.379 -12.195 1 94.12 138 GLY B C 1
ATOM 2869 O O . GLY B 1 138 ? -23.016 -6.633 -12.164 1 94.12 138 GLY B O 1
ATOM 2870 N N . LEU B 1 139 ? -20.797 -7.008 -11.82 1 94.19 139 LEU B N 1
ATOM 2871 C CA . LEU B 1 139 ? -20.531 -5.621 -11.461 1 94.19 139 LEU B CA 1
ATOM 2872 C C . LEU B 1 139 ? -19.969 -4.844 -12.648 1 94.19 139 LEU B C 1
ATOM 2874 O O . LEU B 1 139 ? -19.094 -5.336 -13.359 1 94.19 139 LEU B O 1
ATOM 2878 N N . ASN B 1 140 ? -20.562 -3.688 -12.883 1 93.19 140 ASN B N 1
ATOM 2879 C CA . ASN B 1 140 ? -20.109 -2.82 -13.961 1 93.19 140 ASN B CA 1
ATOM 2880 C C . ASN B 1 140 ? -19.484 -1.533 -13.422 1 93.19 140 ASN B C 1
ATOM 2882 O O . ASN B 1 140 ? -20.172 -0.509 -13.32 1 93.19 140 ASN B O 1
ATOM 2886 N N . TYR B 1 141 ? -18.188 -1.552 -13.297 1 94.75 141 TYR B N 1
ATOM 2887 C CA . TYR B 1 141 ? -17.453 -0.417 -12.766 1 94.75 141 TYR B CA 1
ATOM 2888 C C . TYR B 1 141 ? -16.938 0.479 -13.883 1 94.75 141 TYR B C 1
ATOM 2890 O O . TYR B 1 141 ? -16.672 0.007 -14.992 1 94.75 141 TYR B O 1
ATOM 2898 N N . SER B 1 142 ? -16.859 1.742 -13.602 1 95.25 142 SER B N 1
ATOM 2899 C CA . SER B 1 142 ? -16.188 2.67 -14.508 1 95.25 142 SER B CA 1
ATOM 2900 C C . SER B 1 142 ? -14.688 2.404 -14.57 1 95.25 142 SER B C 1
ATOM 2902 O O . SER B 1 142 ? -14.148 1.679 -13.727 1 95.25 142 SER B O 1
ATOM 2904 N N . GLU B 1 143 ? -14 2.943 -15.539 1 93.88 143 GLU B N 1
ATOM 2905 C CA . GLU B 1 143 ? -12.555 2.809 -15.648 1 93.88 143 GLU B CA 1
ATOM 2906 C C . GLU B 1 143 ? -11.852 3.342 -14.406 1 93.88 143 GLU B C 1
ATOM 2908 O O . GLU B 1 143 ? -10.875 2.758 -13.938 1 93.88 143 GLU B O 1
ATOM 2913 N N . PHE B 1 144 ? -12.391 4.41 -13.898 1 95.44 144 PHE B N 1
ATOM 2914 C CA . PHE B 1 144 ? -11.852 4.965 -12.664 1 95.44 144 PHE B CA 1
ATOM 2915 C C . PHE B 1 144 ? -11.992 3.969 -11.516 1 95.44 144 PHE B C 1
ATOM 2917 O O . PHE B 1 144 ? -11.031 3.709 -10.789 1 95.44 144 PHE B O 1
ATOM 2924 N N . GLU B 1 145 ? -13.172 3.459 -11.391 1 95.25 145 GLU B N 1
ATOM 2925 C CA . GLU B 1 145 ? -13.43 2.543 -10.281 1 95.25 145 GLU B CA 1
ATOM 2926 C C . GLU B 1 145 ? -12.531 1.31 -10.367 1 95.25 145 GLU B C 1
ATOM 2928 O O . GLU B 1 145 ? -12 0.855 -9.352 1 95.25 145 GLU B O 1
ATOM 2933 N N . ILE B 1 146 ? -12.336 0.793 -11.578 1 95.19 146 ILE B N 1
ATOM 2934 C CA . ILE B 1 146 ? -11.508 -0.393 -11.773 1 95.19 146 ILE B CA 1
ATOM 2935 C C . ILE B 1 146 ? -10.055 -0.078 -11.406 1 95.19 146 ILE B C 1
ATOM 2937 O O . ILE B 1 146 ? -9.414 -0.846 -10.688 1 95.19 146 ILE B O 1
ATOM 2941 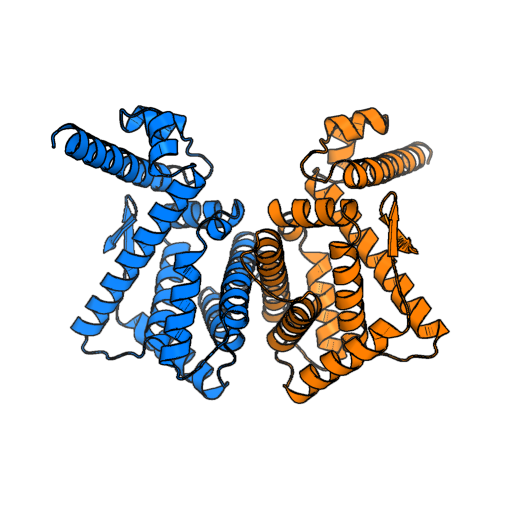N N . ALA B 1 147 ? -9.562 1.029 -11.914 1 94.31 147 ALA B N 1
ATOM 2942 C CA . ALA B 1 147 ? -8.195 1.431 -11.602 1 94.31 147 ALA B CA 1
ATOM 2943 C C . ALA B 1 147 ? -8.008 1.644 -10.102 1 94.31 147 ALA B C 1
ATOM 2945 O O . ALA B 1 147 ? -7.035 1.167 -9.516 1 94.31 147 ALA B O 1
ATOM 2946 N N . PHE B 1 148 ? -8.969 2.318 -9.477 1 95.56 148 PHE B N 1
ATOM 2947 C CA . PHE B 1 148 ? -8.883 2.631 -8.055 1 95.56 148 PHE B CA 1
ATOM 2948 C C . PHE B 1 148 ? -8.906 1.355 -7.219 1 95.56 148 PHE B C 1
ATOM 2950 O O . PHE B 1 148 ? -8.078 1.184 -6.32 1 95.56 148 PHE B O 1
ATOM 2957 N N . ILE B 1 149 ? -9.797 0.463 -7.527 1 94.94 149 ILE B N 1
ATOM 2958 C CA . ILE B 1 149 ? -9.891 -0.805 -6.812 1 94.94 149 ILE B CA 1
ATOM 2959 C C . ILE B 1 149 ? -8.594 -1.594 -6.984 1 94.94 149 ILE B C 1
ATOM 2961 O O . ILE B 1 149 ? -8.078 -2.168 -6.027 1 94.94 149 ILE B O 1
ATOM 2965 N N . THR B 1 150 ? -8.07 -1.559 -8.18 1 94.31 150 THR B N 1
ATOM 2966 C CA . THR B 1 150 ? -6.852 -2.305 -8.484 1 94.31 150 THR B CA 1
ATOM 2967 C C . THR B 1 150 ? -5.688 -1.822 -7.621 1 94.31 150 THR B C 1
ATOM 2969 O O . THR B 1 150 ? -5.098 -2.605 -6.879 1 94.31 150 THR B O 1
ATOM 2972 N N . TYR B 1 151 ? -5.488 -0.569 -7.617 1 93.81 151 TYR B N 1
ATOM 2973 C CA . TYR B 1 151 ? -4.262 -0.065 -7.008 1 93.81 151 TYR B CA 1
ATOM 2974 C C . TYR B 1 151 ? -4.418 0.061 -5.496 1 93.81 151 TYR B C 1
ATOM 2976 O O . TYR B 1 151 ? -3.445 -0.077 -4.754 1 93.81 151 TYR B O 1
ATOM 2984 N N . THR B 1 152 ? -5.602 0.282 -4.98 1 95.56 152 THR B N 1
ATOM 2985 C CA . THR B 1 152 ? -5.816 0.264 -3.537 1 95.56 152 THR B CA 1
ATOM 2986 C C . THR B 1 152 ? -5.676 -1.152 -2.988 1 95.56 152 THR B C 1
ATOM 2988 O O . THR B 1 152 ? -5.145 -1.349 -1.893 1 95.56 152 THR B O 1
ATOM 2991 N N . ASN B 1 153 ? -6.184 -2.076 -3.76 1 94.44 153 ASN B N 1
ATOM 2992 C CA . ASN B 1 153 ? -6.039 -3.455 -3.301 1 94.44 153 ASN B CA 1
ATOM 2993 C C . ASN B 1 153 ? -4.582 -3.904 -3.334 1 94.44 153 ASN B C 1
ATOM 2995 O O . ASN B 1 153 ? -4.121 -4.602 -2.43 1 94.44 153 ASN B O 1
ATOM 2999 N N . MET B 1 154 ? -3.912 -3.574 -4.383 1 92.75 154 MET B N 1
ATOM 3000 C CA . MET B 1 154 ? -2.492 -3.906 -4.453 1 92.75 154 MET B CA 1
ATOM 3001 C C . MET B 1 154 ? -1.726 -3.264 -3.305 1 92.75 154 MET B C 1
ATOM 3003 O O . MET B 1 154 ? -0.895 -3.914 -2.666 1 92.75 154 MET B O 1
ATOM 3007 N N . GLY B 1 155 ? -2.016 -2.018 -3.1 1 94.12 155 GLY B N 1
ATOM 3008 C CA . GLY B 1 155 ? -1.392 -1.332 -1.979 1 94.12 155 GLY B CA 1
ATOM 3009 C C . GLY B 1 155 ? -1.723 -1.956 -0.637 1 94.12 155 GLY B C 1
ATOM 3010 O O . GLY B 1 155 ? -0.836 -2.152 0.198 1 94.12 155 GLY B O 1
ATOM 3011 N N . ALA B 1 156 ? -2.955 -2.248 -0.46 1 95.44 156 ALA B N 1
ATOM 3012 C CA . ALA B 1 156 ? -3.393 -2.854 0.795 1 95.44 156 ALA B CA 1
ATOM 3013 C C . ALA B 1 156 ? -2.701 -4.191 1.028 1 95.44 156 ALA B C 1
ATOM 3015 O O . ALA B 1 156 ? -2.252 -4.48 2.139 1 95.44 156 ALA B O 1
ATOM 3016 N N . THR B 1 157 ? -2.652 -4.945 -0.013 1 94.12 157 THR B N 1
ATOM 3017 C CA . THR B 1 157 ? -1.971 -6.234 0.063 1 94.12 157 THR B CA 1
ATOM 3018 C C . THR B 1 157 ? -0.495 -6.047 0.399 1 94.12 157 THR B C 1
ATOM 3020 O O . THR B 1 157 ? 0.057 -6.773 1.227 1 94.12 157 THR B O 1
ATOM 3023 N N . GLN B 1 158 ? 0.068 -5.113 -0.248 1 93.88 158 GLN B N 1
ATOM 3024 C CA . GLN B 1 158 ? 1.463 -4.801 0.046 1 93.88 158 GLN B CA 1
ATOM 3025 C C . GLN B 1 158 ? 1.64 -4.395 1.506 1 93.88 158 GLN B C 1
ATOM 3027 O O . GLN B 1 158 ? 2.514 -4.918 2.199 1 93.88 158 GLN B O 1
ATOM 3032 N N . GLY B 1 159 ? 0.808 -3.504 1.925 1 93.88 159 GLY B N 1
ATOM 3033 C CA . GLY B 1 159 ? 0.903 -3.023 3.295 1 93.88 159 GLY B CA 1
ATOM 3034 C C . GLY B 1 159 ? 0.713 -4.117 4.324 1 93.88 159 GLY B C 1
ATOM 3035 O O . GLY B 1 159 ? 1.482 -4.215 5.285 1 93.88 159 GLY B O 1
ATOM 3036 N N . SER B 1 160 ? -0.246 -4.957 4.113 1 95.56 160 SER B N 1
ATOM 3037 C CA . SER B 1 160 ? -0.516 -6.023 5.074 1 95.56 160 SER B CA 1
ATOM 3038 C C . SER B 1 160 ? 0.614 -7.047 5.098 1 95.56 160 SER B C 1
ATOM 3040 O O . SER B 1 160 ? 1.036 -7.488 6.168 1 95.56 160 SER B O 1
ATOM 3042 N N . ASN B 1 161 ? 1.138 -7.363 3.941 1 95.12 161 ASN B N 1
ATOM 3043 C CA . ASN B 1 161 ? 2.195 -8.367 3.885 1 95.12 161 ASN B CA 1
ATOM 3044 C C . ASN B 1 161 ? 3.494 -7.848 4.492 1 95.12 161 ASN B C 1
ATOM 3046 O O . ASN B 1 161 ? 4.164 -8.562 5.238 1 95.12 161 ASN B O 1
ATOM 3050 N N . LEU B 1 162 ? 3.807 -6.645 4.148 1 91.94 162 LEU B N 1
ATOM 3051 C CA . LEU B 1 162 ? 5.023 -6.074 4.719 1 91.94 162 LEU B CA 1
ATOM 3052 C C . LEU B 1 162 ? 4.906 -5.957 6.234 1 91.94 162 LEU B C 1
ATOM 3054 O O . LEU B 1 162 ? 5.859 -6.262 6.957 1 91.94 162 LEU B O 1
ATOM 3058 N N . ALA B 1 163 ? 3.777 -5.535 6.703 1 92.31 163 ALA B N 1
ATOM 3059 C CA . ALA B 1 163 ? 3.557 -5.414 8.141 1 92.31 163 ALA B CA 1
ATOM 3060 C C . ALA B 1 163 ? 3.594 -6.781 8.82 1 92.31 163 ALA B C 1
ATOM 3062 O O . ALA B 1 163 ? 4.152 -6.926 9.914 1 92.31 163 ALA B O 1
ATOM 3063 N N . TYR B 1 164 ? 2.982 -7.723 8.156 1 93.31 164 TYR B N 1
ATOM 3064 C CA . TYR B 1 164 ? 2.98 -9.086 8.68 1 93.31 164 TYR B CA 1
ATOM 3065 C C . TYR B 1 164 ? 4.402 -9.633 8.781 1 93.31 164 TYR B C 1
ATOM 3067 O O . TYR B 1 164 ? 4.777 -10.195 9.812 1 93.31 164 TYR B O 1
ATOM 3075 N N . ASP B 1 165 ? 5.168 -9.406 7.75 1 90.38 165 ASP B N 1
ATOM 3076 C CA . ASP B 1 165 ? 6.547 -9.883 7.703 1 90.38 165 ASP B CA 1
ATOM 3077 C C . ASP B 1 165 ? 7.398 -9.195 8.766 1 90.38 165 ASP B C 1
ATOM 3079 O O . ASP B 1 165 ? 8.328 -9.797 9.312 1 90.38 165 ASP B O 1
ATOM 3083 N N . ALA B 1 166 ? 7.074 -7.992 9.086 1 87.75 166 ALA B N 1
ATOM 3084 C CA . ALA B 1 166 ? 7.82 -7.207 10.062 1 87.75 166 ALA B CA 1
ATOM 3085 C C . ALA B 1 166 ? 7.367 -7.523 11.484 1 87.75 166 ALA B C 1
ATOM 3087 O O . ALA B 1 166 ? 7.93 -7.004 12.453 1 87.75 166 ALA B O 1
ATOM 3088 N N . GLY B 1 167 ? 6.301 -8.336 11.648 1 89.12 167 GLY B N 1
ATOM 3089 C CA . GLY B 1 167 ? 5.797 -8.695 12.961 1 89.12 167 GLY B CA 1
ATOM 3090 C C . GLY B 1 167 ? 4.855 -7.66 13.547 1 89.12 167 GLY B C 1
ATOM 3091 O O . GLY B 1 167 ? 4.555 -7.691 14.742 1 89.12 167 GLY B O 1
ATOM 3092 N N . LEU B 1 168 ? 4.344 -6.75 12.719 1 90.44 168 LEU B N 1
ATOM 3093 C CA . LEU B 1 168 ? 3.469 -5.676 13.172 1 90.44 168 LEU B CA 1
ATOM 3094 C C . LEU B 1 168 ? 2.014 -6.133 13.203 1 90.44 168 LEU B C 1
ATOM 3096 O O . LEU B 1 168 ? 1.169 -5.488 13.828 1 90.44 168 LEU B O 1
ATOM 3100 N N . ILE B 1 169 ? 1.772 -7.148 12.477 1 93 169 ILE B N 1
ATOM 3101 C CA . ILE B 1 169 ? 0.483 -7.828 12.531 1 93 169 ILE B CA 1
ATOM 3102 C C . ILE B 1 169 ? 0.662 -9.227 13.117 1 93 169 ILE B C 1
ATOM 3104 O O . ILE B 1 169 ? 1.334 -10.07 12.523 1 93 169 ILE B O 1
ATOM 3108 N N . ASP B 1 170 ? 0.124 -9.391 14.281 1 93.88 170 ASP B N 1
ATOM 3109 C CA . ASP B 1 170 ? 0.222 -10.672 14.977 1 93.88 170 ASP B CA 1
ATOM 3110 C C . ASP B 1 170 ? -1.07 -11.469 14.836 1 93.88 170 ASP B C 1
ATOM 3112 O O . ASP B 1 170 ? -2.059 -11.188 15.516 1 93.88 170 ASP B O 1
ATOM 3116 N N . CYS B 1 171 ? -1.046 -12.477 13.984 1 96.31 171 CYS B N 1
ATOM 3117 C CA . CYS B 1 171 ? -2.191 -13.352 13.766 1 96.31 171 CYS B CA 1
ATOM 3118 C C . CYS B 1 171 ? -1.765 -14.656 13.094 1 96.31 171 CYS B C 1
ATOM 3120 O O . CYS B 1 171 ? -0.618 -14.789 12.664 1 96.31 171 CYS B O 1
ATOM 3122 N N . SER B 1 172 ? -2.672 -15.633 13.094 1 96.19 172 SER B N 1
ATOM 3123 C CA . SER B 1 172 ? -2.408 -16.875 12.367 1 96.19 172 SER B CA 1
ATOM 3124 C C . SER B 1 172 ? -2.406 -16.641 10.859 1 96.19 172 SER B C 1
ATOM 3126 O O . SER B 1 172 ? -3.002 -15.672 10.375 1 96.19 172 SER B O 1
ATOM 3128 N N . SER B 1 173 ? -1.729 -17.531 10.172 1 95.94 173 SER B N 1
ATOM 3129 C CA . SER B 1 173 ? -1.738 -17.469 8.711 1 95.94 173 SER B CA 1
ATOM 3130 C C . SER B 1 173 ? -3.158 -17.562 8.164 1 95.94 173 SER B C 1
ATOM 3132 O O . SER B 1 173 ? -3.494 -16.906 7.18 1 95.94 173 SER B O 1
ATOM 3134 N N . LEU B 1 174 ? -3.973 -18.359 8.797 1 96.69 174 LEU B N 1
ATOM 3135 C CA . LEU B 1 174 ? -5.363 -18.547 8.398 1 96.69 174 LEU B CA 1
ATOM 3136 C C . LEU B 1 174 ? -6.137 -17.234 8.539 1 96.69 174 LEU B C 1
ATOM 3138 O O . LEU B 1 174 ? -6.848 -16.828 7.617 1 96.69 174 LEU B O 1
ATOM 3142 N N . ASP B 1 175 ? -5.973 -16.562 9.672 1 97.31 175 ASP B N 1
ATOM 3143 C CA . ASP B 1 175 ? -6.648 -15.289 9.898 1 97.31 175 ASP B CA 1
ATOM 3144 C C . ASP B 1 175 ? -6.168 -14.234 8.906 1 97.31 175 ASP B C 1
ATOM 3146 O O . ASP B 1 175 ? -6.965 -13.43 8.414 1 97.31 175 ASP B O 1
ATOM 3150 N N . PHE B 1 176 ? -4.895 -14.289 8.633 1 97.94 176 PHE B N 1
ATOM 3151 C CA . PHE B 1 176 ? -4.289 -13.32 7.719 1 97.94 176 PHE B CA 1
ATOM 3152 C C . PHE B 1 176 ? -4.902 -13.43 6.328 1 97.94 176 PHE B C 1
ATOM 3154 O O . PHE B 1 176 ? -5.34 -12.43 5.754 1 97.94 176 PHE B O 1
ATOM 3161 N N . VAL B 1 177 ? -4.957 -14.648 5.789 1 98.12 177 VAL B N 1
ATOM 3162 C CA . VAL B 1 177 ? -5.457 -14.828 4.43 1 98.12 177 VAL B CA 1
ATOM 3163 C C . VAL B 1 177 ? -6.961 -14.578 4.395 1 98.12 177 VAL B C 1
ATOM 3165 O O . VAL B 1 177 ? -7.484 -14.031 3.42 1 98.12 177 VAL B O 1
ATOM 3168 N N . ASN B 1 178 ? -7.715 -14.969 5.438 1 98.31 178 ASN B N 1
ATOM 3169 C CA . ASN B 1 178 ? -9.141 -14.656 5.516 1 98.31 178 ASN B CA 1
ATOM 3170 C C . ASN B 1 178 ? -9.383 -13.148 5.449 1 98.31 178 ASN B C 1
ATOM 3172 O O . ASN B 1 178 ? -10.281 -12.695 4.734 1 98.31 178 ASN B O 1
ATOM 3176 N N . ALA B 1 179 ? -8.578 -12.438 6.176 1 97.5 179 ALA B N 1
ATOM 3177 C CA . ALA B 1 179 ? -8.734 -10.984 6.223 1 97.5 179 ALA B CA 1
ATOM 3178 C C . ALA B 1 179 ? -8.422 -10.359 4.867 1 97.5 179 ALA B C 1
ATOM 3180 O O . ALA B 1 179 ? -9.078 -9.406 4.449 1 97.5 179 ALA B O 1
ATOM 3181 N N . ASN B 1 180 ? -7.402 -10.867 4.195 1 97.88 180 ASN B N 1
ATOM 3182 C CA . ASN B 1 180 ? -7.039 -10.336 2.889 1 97.88 180 ASN B CA 1
ATOM 3183 C C . ASN B 1 180 ? -8.109 -10.641 1.841 1 97.88 180 ASN B C 1
ATOM 3185 O O . ASN B 1 180 ? -8.391 -9.812 0.973 1 97.88 180 ASN B O 1
ATOM 3189 N N . ILE B 1 181 ? -8.672 -11.844 1.892 1 98.12 181 ILE B N 1
ATOM 3190 C CA . ILE B 1 181 ? -9.766 -12.18 0.988 1 98.12 181 ILE B CA 1
ATOM 3191 C C . ILE B 1 181 ? -10.953 -11.258 1.26 1 98.12 181 ILE B C 1
ATOM 3193 O O . ILE B 1 181 ? -11.547 -10.703 0.329 1 98.12 181 ILE B O 1
ATOM 3197 N N . TYR B 1 182 ? -11.25 -11.109 2.521 1 96.88 182 TYR B N 1
ATOM 3198 C CA . TYR B 1 182 ? -12.32 -10.203 2.896 1 96.88 182 TYR B CA 1
ATOM 3199 C C . TYR B 1 182 ? -12.07 -8.805 2.342 1 96.88 182 TYR B C 1
ATOM 3201 O O . TYR B 1 182 ? -12.984 -8.172 1.8 1 96.88 182 TYR B O 1
ATOM 3209 N N . LEU B 1 183 ? -10.898 -8.375 2.508 1 95.38 183 LEU B N 1
ATOM 3210 C CA . LEU B 1 183 ? -10.523 -7.031 2.074 1 95.38 183 LEU B CA 1
ATOM 3211 C C . LEU B 1 183 ? -10.734 -6.867 0.573 1 95.38 183 LEU B C 1
ATOM 3213 O O . LEU B 1 183 ? -11.32 -5.871 0.13 1 95.38 183 LEU B O 1
ATOM 3217 N N . LEU B 1 184 ? -10.227 -7.812 -0.215 1 95.62 184 LEU B N 1
ATOM 3218 C CA . LEU B 1 184 ? -10.398 -7.758 -1.662 1 95.62 184 LEU B CA 1
ATOM 3219 C C . LEU B 1 184 ? -11.883 -7.672 -2.027 1 95.62 184 LEU B C 1
ATOM 3221 O O . LEU B 1 184 ? -12.289 -6.793 -2.787 1 95.62 184 LEU B O 1
ATOM 3225 N N . LEU B 1 185 ? -12.672 -8.508 -1.447 1 95.88 185 LEU B N 1
ATOM 3226 C CA . LEU B 1 185 ? -14.078 -8.633 -1.819 1 95.88 185 LEU B CA 1
ATOM 3227 C C . LEU B 1 185 ? -14.875 -7.434 -1.32 1 95.88 185 LEU B C 1
ATOM 3229 O O . LEU B 1 185 ? -15.789 -6.961 -2.004 1 95.88 185 LEU B O 1
ATOM 3233 N N . SER B 1 186 ? -14.492 -6.965 -0.175 1 93.12 186 SER B N 1
ATOM 3234 C CA . SER B 1 186 ? -15.156 -5.781 0.363 1 93.12 186 SER B CA 1
ATOM 3235 C C . SER B 1 186 ? -14.828 -4.539 -0.462 1 93.12 186 SER B C 1
ATOM 3237 O O . SER B 1 186 ? -15.688 -3.682 -0.67 1 93.12 186 SER B O 1
ATOM 3239 N N . ASN B 1 187 ? -13.555 -4.441 -0.919 1 91.5 187 ASN B N 1
ATOM 3240 C CA . ASN B 1 187 ? -13.164 -3.318 -1.768 1 91.5 187 ASN B CA 1
ATOM 3241 C C . ASN B 1 187 ? -13.906 -3.336 -3.1 1 91.5 187 ASN B C 1
ATOM 3243 O O . ASN B 1 187 ? -14.109 -2.289 -3.717 1 91.5 187 ASN B O 1
ATOM 3247 N N . MET B 1 188 ? -14.305 -4.492 -3.488 1 92.69 188 MET B N 1
ATOM 3248 C CA . MET B 1 188 ? -15.109 -4.617 -4.699 1 92.69 188 MET B CA 1
ATOM 3249 C C . MET B 1 188 ? -16.594 -4.371 -4.398 1 92.69 188 MET B C 1
ATOM 3251 O O . MET B 1 188 ? -17.438 -4.504 -5.285 1 92.69 188 MET B O 1
ATOM 3255 N N . ARG B 1 189 ? -16.922 -4.125 -3.129 1 90.19 189 ARG B N 1
ATOM 3256 C CA . ARG B 1 189 ? -18.25 -3.736 -2.67 1 90.19 189 ARG B CA 1
ATOM 3257 C C . ARG B 1 189 ? -19.234 -4.883 -2.832 1 90.19 189 ARG B C 1
ATOM 3259 O O . ARG B 1 189 ? -20.391 -4.668 -3.221 1 90.19 189 ARG B O 1
ATOM 3266 N N . LEU B 1 190 ? -18.75 -6.082 -2.619 1 93.5 190 LEU B N 1
ATOM 3267 C CA . LEU B 1 190 ? -19.641 -7.238 -2.578 1 93.5 190 LEU B CA 1
ATOM 3268 C C . LEU B 1 190 ? -20.375 -7.312 -1.242 1 93.5 190 LEU B C 1
ATOM 3270 O O . LEU B 1 190 ? -19.891 -6.777 -0.239 1 93.5 190 LEU B O 1
ATOM 3274 N N . ASP B 1 191 ? -21.516 -7.965 -1.268 1 92.06 191 ASP B N 1
ATOM 3275 C CA . ASP B 1 191 ? -22.297 -8.055 -0.043 1 92.06 191 ASP B CA 1
ATOM 3276 C C . ASP B 1 191 ? -21.703 -9.07 0.927 1 92.06 191 ASP B C 1
ATOM 3278 O O . ASP B 1 191 ? -21 -10 0.51 1 92.06 191 ASP B O 1
ATOM 3282 N N . ALA B 1 192 ? -22.047 -8.93 2.197 1 92.31 192 ALA B N 1
ATOM 3283 C CA . ALA B 1 192 ? -21.453 -9.695 3.289 1 92.31 192 ALA B CA 1
ATOM 3284 C C . ALA B 1 192 ? -21.719 -11.188 3.117 1 92.31 192 ALA B C 1
ATOM 3286 O O . ALA B 1 192 ? -20.844 -12.016 3.414 1 92.31 192 ALA B O 1
ATOM 3287 N N . LYS B 1 193 ? -22.922 -11.484 2.738 1 96.06 193 LYS B N 1
ATOM 3288 C CA . LYS B 1 193 ? -23.281 -12.891 2.578 1 96.06 193 LYS B CA 1
ATOM 3289 C C . LYS B 1 193 ? -22.391 -13.57 1.545 1 96.06 193 LYS B C 1
ATOM 3291 O O . LYS B 1 193 ? -21.906 -14.68 1.776 1 96.06 193 LYS B O 1
ATOM 3296 N N . THR B 1 194 ? -22.219 -12.906 0.422 1 96.62 194 THR B N 1
ATOM 3297 C CA . THR B 1 194 ? -21.359 -13.422 -0.633 1 96.62 194 THR B CA 1
ATOM 3298 C C . THR B 1 194 ? -19.922 -13.57 -0.133 1 96.62 194 THR B C 1
ATOM 3300 O O . THR B 1 194 ? -19.266 -14.594 -0.374 1 96.62 194 THR B O 1
ATOM 3303 N N . ILE B 1 195 ? -19.391 -12.609 0.545 1 97.06 195 ILE B N 1
ATOM 3304 C CA . ILE B 1 195 ? -18.016 -12.602 1.052 1 97.06 195 ILE B CA 1
ATOM 3305 C C . ILE B 1 195 ? -17.812 -13.766 2.012 1 97.06 195 ILE B C 1
ATOM 3307 O O . ILE B 1 195 ? -16.844 -14.523 1.877 1 97.06 195 ILE B O 1
ATOM 3311 N N . ASP B 1 196 ? -18.766 -13.938 2.908 1 97.62 196 ASP B N 1
ATOM 3312 C CA . ASP B 1 196 ? -18.672 -15.008 3.893 1 97.62 196 ASP B CA 1
ATOM 3313 C C . ASP B 1 196 ? -18.656 -16.375 3.217 1 97.62 196 ASP B C 1
ATOM 3315 O O . ASP B 1 196 ? -17.875 -17.266 3.594 1 97.62 196 ASP B O 1
ATOM 3319 N N . ALA B 1 197 ? -19.516 -16.484 2.287 1 97.94 197 ALA B N 1
ATOM 3320 C CA . ALA B 1 197 ? -19.625 -17.75 1.564 1 97.94 197 ALA B CA 1
ATOM 3321 C C . ALA B 1 197 ? -18.312 -18.078 0.845 1 97.94 197 ALA B C 1
ATOM 3323 O O . ALA B 1 197 ? -17.844 -19.219 0.881 1 97.94 197 ALA B O 1
ATOM 3324 N N . VAL B 1 198 ? -17.719 -17.109 0.181 1 98.38 198 VAL B N 1
ATOM 3325 C CA . VAL B 1 198 ? -16.484 -17.297 -0.578 1 98.38 198 VAL B CA 1
ATOM 3326 C C . VAL B 1 198 ? -15.352 -17.672 0.37 1 98.38 198 VAL B C 1
ATOM 3328 O O . VAL B 1 198 ? -14.555 -18.562 0.072 1 98.38 198 VAL B O 1
ATOM 3331 N N . ILE B 1 199 ? -15.281 -16.984 1.479 1 98.56 199 ILE B N 1
ATOM 3332 C CA . ILE B 1 199 ? -14.227 -17.25 2.453 1 98.56 199 ILE B CA 1
ATOM 3333 C C . ILE B 1 199 ? -14.352 -18.672 2.982 1 98.56 199 ILE B C 1
ATOM 3335 O O . ILE B 1 199 ? -13.375 -19.422 3.01 1 98.56 199 ILE B O 1
ATOM 3339 N N . LEU B 1 200 ? -15.57 -19.078 3.33 1 98.38 200 LEU B N 1
ATOM 3340 C CA . LEU B 1 200 ? -15.805 -20.406 3.891 1 98.38 200 LEU B CA 1
ATOM 3341 C C . LEU B 1 200 ? -15.539 -21.484 2.852 1 98.38 200 LEU B C 1
ATOM 3343 O O . LEU B 1 200 ? -14.852 -22.469 3.137 1 98.38 200 LEU B O 1
ATOM 3347 N N . GLU B 1 201 ? -16.047 -21.297 1.67 1 98.5 201 GLU B N 1
ATOM 3348 C CA . GLU B 1 201 ? -15.906 -22.297 0.622 1 98.5 201 GLU B CA 1
ATOM 3349 C C . GLU B 1 201 ? -14.453 -22.438 0.178 1 98.5 201 GLU B C 1
ATOM 3351 O O . GLU B 1 201 ? -13.984 -23.547 -0.079 1 98.5 201 GLU B O 1
ATOM 3356 N N . SER B 1 202 ? -13.766 -21.328 0.015 1 98.69 202 SER B N 1
ATOM 3357 C CA . SER B 1 202 ? -12.367 -21.406 -0.395 1 98.69 202 SER B CA 1
ATOM 3358 C C . SER B 1 202 ? -11.523 -22.125 0.648 1 98.69 202 SER B C 1
ATOM 3360 O O . SER B 1 202 ? -10.547 -22.797 0.308 1 98.69 202 SER B O 1
ATOM 3362 N N . GLN B 1 203 ? -11.852 -21.922 1.899 1 98.25 203 GLN B N 1
ATOM 3363 C CA . GLN B 1 203 ? -11.141 -22.594 2.977 1 98.25 203 GLN B CA 1
ATOM 3364 C C . GLN B 1 203 ? -11.297 -24.109 2.873 1 98.25 203 GLN B C 1
ATOM 3366 O O . GLN B 1 203 ? -10.359 -24.859 3.135 1 98.25 203 GLN B O 1
ATOM 3371 N N . GLU B 1 204 ? -12.461 -24.562 2.52 1 98.12 204 GLU B N 1
ATOM 3372 C CA . GLU B 1 204 ? -12.719 -25.984 2.354 1 98.12 204 GLU B CA 1
ATOM 3373 C C . GLU B 1 204 ? -11.992 -26.547 1.128 1 98.12 204 GLU B C 1
ATOM 3375 O O . GLU B 1 204 ? -11.438 -27.641 1.172 1 98.12 204 GLU B O 1
ATOM 3380 N N . ILE B 1 205 ? -11.984 -25.781 0.071 1 98.38 205 ILE B N 1
ATOM 3381 C CA . ILE B 1 205 ? -11.391 -26.234 -1.183 1 98.38 205 ILE B CA 1
ATOM 3382 C C . ILE B 1 205 ? -9.875 -26.328 -1.034 1 98.38 205 ILE B C 1
ATOM 3384 O O . ILE B 1 205 ? -9.25 -27.25 -1.574 1 98.38 205 ILE B O 1
ATOM 3388 N N . GLU B 1 206 ? -9.312 -25.328 -0.318 1 97.19 206 GLU B N 1
ATOM 3389 C CA . GLU B 1 206 ? -7.859 -25.297 -0.179 1 97.19 206 GLU B CA 1
ATOM 3390 C C . GLU B 1 206 ? -7.328 -26.562 0.467 1 97.19 206 GLU B C 1
ATOM 3392 O O . GLU B 1 206 ? -6.188 -26.969 0.225 1 97.19 206 GLU B O 1
ATOM 3397 N N . LYS B 1 207 ? -8.18 -27.281 1.217 1 97.19 207 LYS B N 1
ATOM 3398 C CA . LYS B 1 207 ? -7.781 -28.484 1.933 1 97.19 207 LYS B CA 1
ATOM 3399 C C . LYS B 1 207 ? -7.672 -29.672 0.986 1 97.19 207 LYS B C 1
ATOM 3401 O O . LYS B 1 207 ? -7.105 -30.703 1.342 1 97.19 207 LYS B O 1
ATOM 3406 N N . LEU B 1 208 ? -8.172 -29.578 -0.143 1 97.69 208 LEU B N 1
ATOM 3407 C CA . LEU B 1 208 ? -8.375 -30.734 -1.016 1 97.69 208 LEU B CA 1
ATOM 3408 C C . LEU B 1 208 ? -7.152 -30.969 -1.892 1 97.69 208 LEU B C 1
ATOM 3410 O O . LEU B 1 208 ? -6.996 -32.062 -2.463 1 97.69 208 LEU B O 1
ATOM 3414 N N . PHE B 1 209 ? -6.363 -30 -2.094 1 97.69 209 PHE B N 1
ATOM 3415 C CA . PHE B 1 209 ? -5.176 -30.172 -2.926 1 97.69 209 PHE B CA 1
ATOM 3416 C C . PHE B 1 209 ? -4.141 -29.094 -2.621 1 97.69 209 PHE B C 1
ATOM 3418 O O . PHE B 1 209 ? -4.41 -28.172 -1.862 1 97.69 209 PHE B O 1
ATOM 3425 N N . ASN B 1 210 ? -2.971 -29.297 -3.168 1 96.62 210 ASN B N 1
ATOM 3426 C CA . ASN B 1 210 ? -1.902 -28.312 -3.059 1 96.62 210 ASN B CA 1
ATOM 3427 C C . ASN B 1 210 ? -1.312 -27.969 -4.426 1 96.62 210 ASN B C 1
ATOM 3429 O O . ASN B 1 210 ? -1.331 -28.797 -5.336 1 96.62 210 ASN B O 1
ATOM 3433 N N . VAL B 1 211 ? -0.891 -26.766 -4.586 1 98 211 VAL B N 1
ATOM 3434 C CA . VAL B 1 211 ? -0.054 -26.281 -5.68 1 98 211 VAL B CA 1
ATOM 3435 C C . VAL B 1 211 ? 1.218 -25.656 -5.117 1 98 211 VAL B C 1
ATOM 3437 O O . VAL B 1 211 ? 1.152 -24.734 -4.297 1 98 211 VAL B O 1
ATOM 3440 N N . ARG B 1 212 ? 2.359 -26.094 -5.59 1 97.75 212 ARG B N 1
ATOM 3441 C CA . ARG B 1 212 ? 3.613 -25.672 -4.973 1 97.75 212 ARG B CA 1
ATOM 3442 C C . ARG B 1 212 ? 4.477 -24.891 -5.961 1 97.75 212 ARG B C 1
ATOM 3444 O O . ARG B 1 212 ? 4.492 -25.203 -7.156 1 97.75 212 ARG B O 1
ATOM 3451 N N . ILE B 1 213 ? 5.047 -23.875 -5.445 1 98.06 213 ILE B N 1
ATOM 3452 C CA . ILE B 1 213 ? 6.133 -23.203 -6.145 1 98.06 213 ILE B CA 1
ATOM 3453 C C . ILE B 1 213 ? 7.469 -23.828 -5.746 1 98.06 213 ILE B C 1
ATOM 3455 O O . ILE B 1 213 ? 7.812 -23.859 -4.562 1 98.06 213 ILE B O 1
ATOM 3459 N N . GLU B 1 214 ? 8.156 -24.312 -6.684 1 96.81 214 GLU B N 1
ATOM 3460 C CA . GLU B 1 214 ? 9.391 -25.062 -6.453 1 96.81 214 GLU B CA 1
ATOM 3461 C C . GLU B 1 214 ? 10.609 -24.266 -6.91 1 96.81 214 GLU B C 1
ATOM 3463 O O . GLU B 1 214 ? 10.5 -23.062 -7.199 1 96.81 214 GLU B O 1
ATOM 3468 N N . LYS B 1 215 ? 11.711 -24.953 -6.914 1 96.62 215 LYS B N 1
ATOM 3469 C CA . LYS B 1 215 ? 12.961 -24.328 -7.328 1 96.62 215 LYS B CA 1
ATOM 3470 C C . LYS B 1 215 ? 12.797 -23.609 -8.664 1 96.62 215 LYS B C 1
ATOM 3472 O O . LYS B 1 215 ? 12.141 -24.125 -9.578 1 96.62 215 LYS B O 1
ATOM 3477 N N . ASN B 1 216 ? 13.352 -22.375 -8.773 1 96.94 216 ASN B N 1
ATOM 3478 C CA . ASN B 1 216 ? 13.305 -21.516 -9.953 1 96.94 216 ASN B CA 1
ATOM 3479 C C . ASN B 1 216 ? 11.867 -21.203 -10.352 1 96.94 216 ASN B C 1
ATOM 3481 O O . ASN B 1 216 ? 11.562 -21.031 -11.539 1 96.94 216 ASN B O 1
ATOM 3485 N N . PHE B 1 217 ? 10.938 -21.266 -9.445 1 97.88 217 PHE B N 1
ATOM 3486 C CA . PHE B 1 217 ? 9.539 -20.844 -9.547 1 97.88 217 PHE B CA 1
ATOM 3487 C C . PHE B 1 217 ? 8.75 -21.812 -10.414 1 97.88 217 PHE B C 1
ATOM 3489 O O . PHE B 1 217 ? 7.758 -21.438 -11.039 1 97.88 217 PHE B O 1
ATOM 3496 N N . ALA B 1 218 ? 9.305 -23.016 -10.516 1 97.31 218 ALA B N 1
ATOM 3497 C CA . ALA B 1 218 ? 8.516 -24.047 -11.195 1 97.31 218 ALA B CA 1
ATOM 3498 C C . ALA B 1 218 ? 7.25 -24.375 -10.422 1 97.31 218 ALA B C 1
ATOM 3500 O O . ALA B 1 218 ? 7.27 -24.438 -9.188 1 97.31 218 ALA B O 1
ATOM 3501 N N . ILE B 1 219 ? 6.172 -24.609 -11.125 1 97.94 219 ILE B N 1
ATOM 3502 C CA . ILE B 1 219 ? 4.887 -24.859 -10.484 1 97.94 219 ILE B CA 1
ATOM 3503 C C . ILE B 1 219 ? 4.562 -26.344 -10.547 1 97.94 219 ILE B C 1
ATOM 3505 O O . ILE B 1 219 ? 4.656 -26.969 -11.609 1 97.94 219 ILE B O 1
ATOM 3509 N N . SER B 1 220 ? 4.242 -26.922 -9.438 1 94.88 220 SER B N 1
ATOM 3510 C CA . SER B 1 220 ? 3.895 -28.344 -9.375 1 94.88 220 SER B CA 1
ATOM 3511 C C . SER B 1 220 ? 2.629 -28.562 -8.562 1 94.88 220 SER B C 1
ATOM 3513 O O . SER B 1 220 ? 2.299 -27.766 -7.68 1 94.88 220 SER B O 1
#

Secondary structure (DSSP, 8-state):
-HHHHHHHHHHHHHHHHHHHHHHHH-STT--HHHHHHHHT--HHHHHHHHSSHHHHHHHHHHHHHHHHHHHHHHHHHHTT----HHHHHHHHHHHHHHHHHH-HHHHHHHHHHHHTTGGGG--HHHHHHHHHHHHHTT----HHHHHHHHHHHHHHHHHHHHHHHTT-S---HHHHHHHHHHHHHHHTT--HHHHHHHHHHHHHHHTT----B-GGG-B-/-HHHHHHHHHHHHHHHHHHHHHHHH-STT--HHHHHHHHT--HHHHHHHHSSHHHHHHHHHHHHHHHHHHHHHHHHHHTT----HHHHHHHHHHHHHHHHHH-HHHHHHHHHHHHTTGGGG--HHHHHHHHHHHHHTT----HHHHHHHHHHHHHHHHHHHHHHHTT-S---HHHHHHHHHHHHHHHTT--HHHHHHHHHHHHHHHTT----B-GGG-B-

Foldseek 3Di:
DVVVVVLVLLVVLLLLLCLQCCLPPNLVPDDLCNSCVVSVHHSVSCCVVQVHSLSSLVVNVVVLLVVLLVVLVVVCVVVPHDDQPLLSVLLSLLQVLVQLVPRVSVVRNVLSSLVVVSVVPDQPPQLVSQCVVCVSVVHDDDSVLSSVLRVVLVVVVSVLSVCVVVVVDDDDSLVSSLVSSLVSCVSSVDDPVVSVVSSVVSVVVNVVDHWHQDRSRDID/DVVVVVLVLLVVLLLLLCLQCCLPPNLVPDALCNSCVVSVHHSVSCCVVQVHSLSSLVVNVVVLLVVLLVVLVVVCVVVVHDDQPLLSVLLSLLQVLVQLVPRVSVVRNVLRSLVVVSVVPDQPDQLVSQCVVCVSVVHDDDSVLSSVLRVVLSVVVSVLSVCVVVVVDDDDSLVSSLVSLLVSCVSSVDDPVVSVVSSVVSVVVNVVDHWHQDRSRDID

Nearest PDB structures (foldseek):
  6o6o-assembly1_B  TM=5.347E-01  e=7.069E-03  Mycobacterium tuberculosis
  6en8-assembly1_E  TM=4.930E-01  e=3.346E-03  Sulfolobus acidocaldarius DSM 639
  3v6g-assembly1_A  TM=4.385E-01  e=7.407E-03  Mycobacterium tuberculosis
  3bhq-assembly1_B  TM=3.882E-01  e=3.850E-03  Mesorhizobium japonicum MAFF 303099
  3t6n-assembly1_A  TM=4.064E-01  e=6.438E-03  Mycobacterium tuberculosis H37Rv